Protein AF-0000000074579315 (afdb_homodimer)

Solvent-accessible surface area (backbone atoms only — not comparable to full-atom values): 24944 Å² total; per-residue (Å²): 58,32,34,28,30,6,42,9,57,27,55,72,50,39,25,24,46,48,42,52,52,49,56,60,70,31,62,32,38,35,32,45,56,92,51,43,85,80,54,57,86,56,75,56,54,72,47,68,40,62,84,94,36,61,70,59,50,44,49,50,45,51,61,49,9,63,82,35,40,24,28,39,53,19,72,10,11,13,25,52,73,33,53,37,26,55,44,54,53,48,33,61,76,67,64,55,79,53,57,76,45,51,36,54,27,36,37,58,65,53,46,43,19,21,74,40,43,2,44,43,15,46,48,30,30,41,40,56,47,56,55,86,62,37,59,62,70,55,46,52,44,37,52,48,28,36,56,72,42,50,28,20,37,32,32,37,43,44,32,50,97,91,46,54,60,56,40,53,54,48,53,48,54,54,48,51,50,24,63,77,66,72,40,76,36,41,28,37,40,30,35,38,49,58,38,94,77,45,47,73,47,79,50,30,49,59,59,45,63,76,39,40,70,63,48,59,70,70,50,36,72,57,24,40,37,36,38,38,25,91,70,36,42,75,56,94,89,20,38,30,15,63,60,37,69,70,63,74,75,96,57,34,33,29,31,5,42,9,59,27,56,72,49,40,26,24,45,48,41,51,51,48,58,61,71,31,62,32,36,35,34,46,58,91,51,43,84,78,54,58,84,55,75,55,54,73,49,67,42,63,86,93,36,60,68,58,50,45,50,50,44,51,62,48,9,65,82,32,38,24,28,38,54,20,71,10,10,12,25,52,72,34,54,36,26,56,43,54,52,48,33,60,76,67,64,58,78,54,57,74,46,50,36,56,27,35,36,57,65,53,46,43,20,21,75,40,42,2,46,45,16,45,48,29,32,40,42,54,47,57,53,86,61,39,60,62,71,55,46,51,42,38,52,49,28,36,56,72,40,51,28,20,37,33,32,36,44,46,33,49,96,89,46,54,60,57,38,53,53,49,52,48,54,52,48,51,51,21,63,76,65,71,40,75,35,39,30,39,40,31,34,38,50,58,38,95,77,45,45,72,48,80,51,31,50,59,59,45,63,77,39,40,70,62,49,59,69,69,50,36,74,58,23,39,38,36,37,40,26,92,69,37,43,76,56,95,89,21,39,30,15,65,62,36,71,71,63,73,75,97

Nearest PDB structures (foldseek):
  3nut-assembly1_D  TM=9.226E-01  e=1.090E-22  Rhodobacter capsulatus
  2zvb-assembly1_A  TM=8.851E-01  e=2.498E-23  Thermus thermophilus HB8
  1v9a-assembly1_A  TM=7.964E-01  e=1.821E-11  Thermus thermophilus HB8
  1vhv-assembly1_A  TM=6.609E-01  e=1.150E-12  Archaeoglobus fulgidus
  1wde-assembly1_A  TM=7.162E-01  e=6.214E-11  Aeropyrum pernix

Foldseek 3Di:
DEEEAEQEQDDNVFGDPVRLVLLLPWQEEQEEPVCCVVNVVSVHHYHYDYPPCLLVSLVVQLQVQLPTYYYYYWYAFCPDPHNQVVNVVCCVVVVSPGDYDYYTTHHPVVLLCVVQPHQQVDAEEEAELDCPPPPLVRRLVSLLVRQVVQHKYKYAQQDEPVDNVSNVSSLVSNVVSCVVVVAFWWKKKWASRHYPPIDIDIDTSVVCVVPVVVVNVVDYNRMMMITHGRQWDADPNGTDRDPCPVVVVD/DEEEAEQEQDDNVFGDPVRLVLLLPWQEEQEEPVCCVVNVVSVHHYHYDYPPCLLVRLVVQLVVQLPTYYYYYWYAFCPDPHNQVVNVVCCVVVVSPGDYDYYTTHHPVVLLCVVQPHQQVDAEEEAELDCPPPPLVRRLVSLLVRQVVQHKYKYAQQDEPVDNVSNVSSLVSNVVSCVVVVHFWWKKKWASRHYPPIDIDIDTSVVCVVPVVVVNVVDYNRMMMITHGRQWDADPNGTDRDPCPVVVVD

InterPro domains:
  IPR000878 Tetrapyrrole methylase [PF00590] (1-208)
  IPR006363 Precorrin-3B C17-methyltransferase domain [TIGR01466] (2-245)
  IPR006363 Precorrin-3B C17-methyltransferase domain [cd11646] (2-245)
  IPR014776 Tetrapyrrole methylase, subdomain 2 [G3DSA:3.30.950.10] (108-246)
  IPR014777 Tetrapyrrole methylase, subdomain 1 [G3DSA:3.40.1010.10] (1-107)
  IPR035996 Tetrapyrrole methylase superfamily [SSF53790] (1-249)
  IPR051810 Precorrin Methyltransferase [PTHR47036] (1-249)

Sequence (500 aa):
MLYVVGIGPGNEDYFTKEAENALNSTDLIVCYTGYKKYVERFDKEIYVSGMTKELERVEYALNEAENKDVALVSNGDATIYGLASLAYELNEKNLHNVTIKVLSGLTSASVCSSILGAPLNHDFAVVSLSNLLTPLETILKRINCAVESDMVLAIYNPLGKKRKEPFLKTVEIISNYSKDRNIDYIVGIVKNAGRNDSEYKITTINNLVNNLDEFMQYIDMSTTLVIGNSNTKIIDGMMITPRGYMSKYEMLYVVGIGPGNEDYFTKEAENALNSTDLIVCYTGYKKYVERFDKEIYVSGMTKELERVEYALNEAENKDVALVSNGDATIYGLASLAYELNEKNLHNVTIKVLSGLTSASVCSSILGAPLNHDFAVVSLSNLLTPLETILKRINCAVESDMVLAIYNPLGKKRKEPFLKTVEIISNYSKDRNIDYIVGIVKNAGRNDSEYKITTINNLVNNLDEFMQYIDMSTTLVIGNSNTKIIDGMMITPRGYMSKYE

pLDDT: mean 96.42, std 6.04, range [46.78, 98.94]

Structure (mmCIF, N/CA/C/O backbone):
data_AF-0000000074579315-model_v1
#
loop_
_entity.id
_entity.type
_entity.pdbx_description
1 polymer 'Precorrin-3B C17-methyltransferase'
#
loop_
_atom_site.group_PDB
_atom_site.id
_atom_site.type_symbol
_atom_site.label_atom_id
_atom_site.label_alt_id
_atom_site.label_comp_id
_atom_site.label_asym_id
_atom_site.label_entity_id
_atom_site.label_seq_id
_atom_site.pdbx_PDB_ins_code
_atom_site.Cartn_x
_atom_site.Cartn_y
_atom_site.Cartn_z
_atom_site.occupancy
_atom_site.B_iso_or_equiv
_atom_site.auth_seq_id
_atom_site.auth_comp_id
_atom_site.auth_asym_id
_atom_site.auth_atom_id
_atom_site.pdbx_PDB_model_num
ATOM 1 N N . MET A 1 1 ? 13.531 22.859 6.875 1 97.81 1 MET A N 1
ATOM 2 C CA . MET A 1 1 ? 12.914 21.781 6.117 1 97.81 1 MET A CA 1
ATOM 3 C C . MET A 1 1 ? 12.312 20.734 7.055 1 97.81 1 MET A C 1
ATOM 5 O O . MET A 1 1 ? 12.891 20.422 8.094 1 97.81 1 MET A O 1
ATOM 9 N N . LEU A 1 2 ? 11.156 20.281 6.719 1 98.88 2 LEU A N 1
ATOM 10 C CA . LEU A 1 2 ? 10.547 19.156 7.434 1 98.88 2 LEU A CA 1
ATOM 11 C C . LEU A 1 2 ? 10.5 17.922 6.555 1 98.88 2 LEU A C 1
ATOM 13 O O . LEU A 1 2 ? 9.891 17.938 5.484 1 98.88 2 LEU A O 1
ATOM 17 N N . TYR A 1 3 ? 11.148 16.859 6.984 1 98.88 3 TYR A N 1
ATOM 18 C CA . TYR A 1 3 ? 11 15.531 6.395 1 98.88 3 TYR A CA 1
ATOM 19 C C . TYR A 1 3 ? 9.953 14.711 7.145 1 98.88 3 TYR A C 1
ATOM 21 O O . TYR A 1 3 ? 10.078 14.492 8.352 1 98.88 3 TYR A O 1
ATOM 29 N N . VAL A 1 4 ? 8.922 14.336 6.473 1 98.88 4 VAL A N 1
ATOM 30 C CA . VAL A 1 4 ? 8.008 13.359 7.043 1 98.88 4 VAL A CA 1
ATOM 31 C C . VAL A 1 4 ? 8.398 11.953 6.586 1 98.88 4 VAL A C 1
ATOM 33 O O . VAL A 1 4 ? 8.234 11.609 5.414 1 98.88 4 VAL A O 1
ATOM 36 N N . VAL A 1 5 ? 8.82 11.117 7.555 1 98.81 5 VAL A N 1
ATOM 37 C CA . VAL A 1 5 ? 9.594 9.93 7.195 1 98.81 5 VAL A CA 1
ATOM 38 C C . VAL A 1 5 ? 8.828 8.672 7.609 1 98.81 5 VAL A C 1
ATOM 40 O O . VAL A 1 5 ? 8.617 8.43 8.805 1 98.81 5 VAL A O 1
ATOM 43 N N . GLY A 1 6 ? 8.414 7.891 6.578 1 98.56 6 GLY A N 1
ATOM 44 C CA . GLY A 1 6 ? 7.969 6.539 6.879 1 98.56 6 GLY A CA 1
ATOM 45 C C . GLY A 1 6 ? 9.109 5.594 7.191 1 98.56 6 GLY A C 1
ATOM 46 O O . GLY A 1 6 ? 10.039 5.441 6.395 1 98.56 6 GLY A O 1
ATOM 47 N N . ILE A 1 7 ? 8.992 4.879 8.328 1 97.81 7 ILE A N 1
ATOM 48 C CA . ILE A 1 7 ? 10.125 4.051 8.719 1 97.81 7 ILE A CA 1
ATOM 49 C C . ILE A 1 7 ? 9.734 2.576 8.656 1 97.81 7 ILE A C 1
ATOM 51 O O . ILE A 1 7 ? 10.5 1.708 9.094 1 97.81 7 ILE A O 1
ATOM 55 N N . GLY A 1 8 ? 8.539 2.27 8.094 1 97.38 8 GLY A N 1
ATOM 56 C CA . GLY A 1 8 ? 8.055 0.9 8.078 1 97.38 8 GLY A CA 1
ATOM 57 C C . GLY A 1 8 ? 7.375 0.489 9.367 1 97.38 8 GLY A C 1
ATOM 58 O O . GLY A 1 8 ? 7.273 1.286 10.305 1 97.38 8 GLY A O 1
ATOM 59 N N . PRO A 1 9 ? 6.875 -0.737 9.398 1 94.75 9 PRO A N 1
ATOM 60 C CA . PRO A 1 9 ? 6.027 -1.13 10.523 1 94.75 9 PRO A CA 1
ATOM 61 C C . PRO A 1 9 ? 6.832 -1.487 11.773 1 94.75 9 PRO A C 1
ATOM 63 O O . PRO A 1 9 ? 6.27 -1.59 12.867 1 94.75 9 PRO A O 1
ATOM 66 N N . GLY A 1 10 ? 8.062 -1.804 11.57 1 89.38 10 GLY A N 1
ATOM 67 C CA . GLY A 1 10 ? 8.906 -2.186 12.695 1 89.38 10 GLY A CA 1
ATOM 68 C C . GLY A 1 10 ? 10.266 -2.711 12.266 1 89.38 10 GLY A C 1
ATOM 69 O O . GLY A 1 10 ? 10.461 -3.08 11.109 1 89.38 10 GLY A O 1
ATOM 70 N N . ASN A 1 11 ? 11.18 -2.691 13.109 1 90.56 11 ASN A N 1
ATOM 71 C CA . ASN A 1 11 ? 12.5 -3.264 12.898 1 90.56 11 ASN A CA 1
ATOM 72 C C . ASN A 1 11 ? 13.289 -2.486 11.852 1 90.56 11 ASN A C 1
ATOM 74 O O . ASN A 1 11 ? 12.711 -1.951 10.898 1 90.56 11 ASN A O 1
ATOM 78 N N . GLU A 1 12 ? 14.516 -2.453 11.914 1 93.56 12 GLU A N 1
ATOM 79 C CA . GLU A 1 12 ? 15.391 -1.706 11.023 1 93.56 12 GLU A CA 1
ATOM 80 C C . GLU A 1 12 ? 15.422 -2.33 9.633 1 93.56 12 GLU A C 1
ATOM 82 O O . GLU A 1 12 ? 15.773 -1.666 8.656 1 93.56 12 GLU A O 1
ATOM 87 N N . ASP A 1 13 ? 15.055 -3.559 9.57 1 95.81 13 ASP A N 1
ATOM 88 C CA . ASP A 1 13 ? 15.078 -4.289 8.305 1 95.81 13 ASP A CA 1
ATOM 89 C C . ASP A 1 13 ? 14.172 -3.623 7.27 1 95.81 13 ASP A C 1
ATOM 91 O O . ASP A 1 13 ? 14.398 -3.752 6.062 1 95.81 13 ASP A O 1
ATOM 95 N N . TYR A 1 14 ? 13.211 -2.852 7.711 1 97.5 14 TYR A N 1
ATOM 96 C CA . TYR A 1 14 ? 12.195 -2.33 6.801 1 97.5 14 TYR A CA 1
ATOM 97 C C . TYR A 1 14 ? 12.492 -0.883 6.422 1 97.5 14 TYR A C 1
ATOM 99 O O . TYR A 1 14 ? 11.766 -0.28 5.629 1 97.5 14 TYR A O 1
ATOM 107 N N . PHE A 1 15 ? 13.609 -0.323 6.98 1 98.06 15 PHE A N 1
ATOM 108 C CA . PHE A 1 15 ? 13.992 1.034 6.613 1 98.06 15 PHE A CA 1
ATOM 109 C C . PHE A 1 15 ? 14.484 1.087 5.172 1 98.06 15 PHE A C 1
ATOM 111 O O . PHE A 1 15 ? 15.211 0.196 4.723 1 98.06 15 PHE A O 1
ATOM 118 N N . THR A 1 16 ? 14.055 2.084 4.449 1 98.25 16 THR A N 1
ATOM 119 C CA . THR A 1 16 ? 14.656 2.365 3.148 1 98.25 16 THR A CA 1
ATOM 120 C C . THR A 1 16 ? 15.961 3.143 3.311 1 98.25 16 THR A C 1
ATOM 122 O O . THR A 1 16 ? 16.203 3.758 4.352 1 98.25 16 THR A O 1
ATOM 125 N N . LYS A 1 17 ? 16.734 3.109 2.322 1 97.31 17 LYS A N 1
ATOM 126 C CA . LYS A 1 17 ? 17.953 3.91 2.334 1 97.31 17 LYS A CA 1
ATOM 127 C C . LYS A 1 17 ? 17.625 5.398 2.457 1 97.31 17 LYS A C 1
ATOM 129 O O . LYS A 1 17 ? 18.312 6.125 3.186 1 97.31 17 LYS A O 1
ATOM 134 N N . GLU A 1 18 ? 16.625 5.793 1.801 1 97.69 18 GLU A N 1
ATOM 135 C CA . GLU A 1 18 ? 16.234 7.199 1.838 1 97.69 18 GLU A CA 1
ATOM 136 C C . GLU A 1 18 ? 15.82 7.621 3.246 1 97.69 18 GLU A C 1
ATOM 138 O O . GLU A 1 18 ? 16.156 8.719 3.695 1 97.69 18 GLU A O 1
ATOM 143 N N . ALA A 1 19 ? 15.055 6.777 3.9 1 98.44 19 ALA A N 1
ATOM 144 C CA . ALA A 1 19 ? 14.641 7.07 5.27 1 98.44 19 ALA A CA 1
ATOM 145 C C . ALA A 1 19 ? 15.852 7.199 6.191 1 98.44 19 ALA A C 1
ATOM 147 O O . ALA A 1 19 ? 15.945 8.148 6.977 1 98.44 19 ALA A O 1
ATOM 148 N N . GLU A 1 20 ? 16.734 6.293 6.059 1 98 20 GLU A N 1
ATOM 149 C CA . GLU A 1 20 ? 17.938 6.32 6.895 1 98 20 GLU A CA 1
ATOM 150 C C . GLU A 1 20 ? 18.75 7.582 6.641 1 98 20 GLU A C 1
ATOM 152 O O . GLU A 1 20 ? 19.234 8.219 7.582 1 98 20 GLU A O 1
ATOM 157 N N . ASN A 1 21 ? 18.938 7.887 5.395 1 97.94 21 ASN A N 1
ATOM 158 C CA . ASN A 1 21 ? 19.688 9.094 5.043 1 97.94 21 ASN A CA 1
ATOM 159 C C . ASN A 1 21 ? 19.062 10.344 5.645 1 97.94 21 ASN A C 1
ATOM 161 O O . ASN A 1 21 ? 19.766 11.211 6.16 1 97.94 21 ASN A O 1
ATOM 165 N N . ALA A 1 22 ? 17.766 10.445 5.574 1 98.44 22 ALA A N 1
ATOM 166 C CA . ALA A 1 22 ? 17.062 11.602 6.121 1 98.44 22 ALA A CA 1
ATOM 167 C C . ALA A 1 22 ? 17.234 11.688 7.633 1 98.44 22 ALA A C 1
ATOM 169 O O . ALA A 1 22 ? 17.531 12.758 8.172 1 98.44 22 ALA A O 1
ATOM 170 N N . LEU A 1 23 ? 17.094 10.555 8.305 1 98.38 23 LEU A N 1
ATOM 171 C CA . LEU A 1 23 ? 17.219 10.523 9.758 1 98.38 23 LEU A CA 1
ATOM 172 C C . LEU A 1 23 ? 18.641 10.852 10.188 1 98.38 23 LEU A C 1
ATOM 174 O O . LEU A 1 23 ? 18.844 11.469 11.234 1 98.38 23 LEU A O 1
ATOM 178 N N . ASN A 1 24 ? 19.578 10.484 9.383 1 98.12 24 ASN A N 1
ATOM 179 C CA . ASN A 1 24 ? 20.984 10.758 9.68 1 98.12 24 ASN A CA 1
ATOM 180 C C . ASN A 1 24 ? 21.328 12.227 9.445 1 98.12 24 ASN A C 1
ATOM 182 O O . ASN A 1 24 ? 22.234 12.766 10.086 1 98.12 24 ASN A O 1
ATOM 186 N N . SER A 1 25 ? 20.656 12.891 8.602 1 98 25 SER A N 1
ATOM 187 C CA . SER A 1 25 ? 21.094 14.195 8.125 1 98 25 SER A CA 1
ATOM 188 C C . SER A 1 25 ? 20.328 15.32 8.805 1 98 25 SER A C 1
ATOM 190 O O . SER A 1 25 ? 20.688 16.5 8.656 1 98 25 SER A O 1
ATOM 192 N N . THR A 1 26 ? 19.266 15.031 9.547 1 98.56 26 THR A N 1
ATOM 193 C CA . THR A 1 26 ? 18.438 16.078 10.156 1 98.56 26 THR A CA 1
ATOM 194 C C . THR A 1 26 ? 19 16.469 11.523 1 98.56 26 THR A C 1
ATOM 196 O O . THR A 1 26 ? 19.812 15.742 12.094 1 98.56 26 THR A O 1
ATOM 199 N N . ASP A 1 27 ? 18.578 17.625 12 1 98.62 27 ASP A N 1
ATOM 200 C CA . ASP A 1 27 ? 19.031 18.156 13.281 1 98.62 27 ASP A CA 1
ATOM 201 C C . ASP A 1 27 ? 18.219 17.562 14.438 1 98.62 27 ASP A C 1
ATOM 203 O O . ASP A 1 27 ? 18.719 17.469 15.562 1 98.62 27 ASP A O 1
ATOM 207 N N . LEU A 1 28 ? 17.031 17.219 14.172 1 98.81 28 LEU A N 1
ATOM 208 C CA . LEU A 1 28 ? 16.062 16.828 15.188 1 98.81 28 LEU A CA 1
ATOM 209 C C . LEU A 1 28 ? 15.109 15.758 14.656 1 98.81 28 LEU A C 1
ATOM 211 O O . LEU A 1 28 ? 14.625 15.867 13.523 1 98.81 28 LEU A O 1
ATOM 215 N N . ILE A 1 29 ? 14.906 14.719 15.461 1 98.75 29 ILE A N 1
ATOM 216 C CA . ILE A 1 29 ? 13.898 13.703 15.172 1 98.75 29 ILE A CA 1
ATOM 217 C C . ILE A 1 29 ? 12.703 13.883 16.109 1 98.75 29 ILE A C 1
ATOM 219 O O . ILE A 1 29 ? 12.867 14.016 17.312 1 98.75 29 ILE A O 1
ATOM 223 N N . VAL A 1 30 ? 11.531 13.984 15.555 1 98.69 30 VAL A N 1
ATOM 224 C CA . VAL A 1 30 ? 10.273 14.055 16.281 1 98.69 30 VAL A CA 1
ATOM 225 C C . VAL A 1 30 ? 9.469 12.773 16.062 1 98.69 30 VAL A C 1
ATOM 227 O O . VAL A 1 30 ? 9.203 12.398 14.922 1 98.69 30 VAL A O 1
ATOM 230 N N . CYS A 1 31 ? 9.102 12.062 17.172 1 96.94 31 CYS A N 1
ATOM 231 C CA . CYS A 1 31 ? 8.406 10.805 16.953 1 96.94 31 CYS A CA 1
ATOM 232 C C . CYS A 1 31 ? 7.496 10.477 18.125 1 96.94 31 CYS A C 1
ATOM 234 O O . CYS A 1 31 ? 7.547 11.141 19.156 1 96.94 31 CYS A O 1
ATOM 236 N N . TYR A 1 32 ? 6.539 9.555 17.844 1 95.38 32 TYR A N 1
ATOM 237 C CA . TYR A 1 32 ? 5.746 8.914 18.891 1 95.38 32 TYR A CA 1
ATOM 238 C C . TYR A 1 32 ? 6.629 8.086 19.828 1 95.38 32 TYR A C 1
ATOM 240 O O . TYR A 1 32 ? 7.566 7.422 19.359 1 95.38 32 TYR A O 1
ATOM 248 N N . THR A 1 33 ? 6.273 8.094 21.078 1 94.69 33 THR A N 1
ATOM 249 C CA . THR A 1 33 ? 7.074 7.41 22.094 1 94.69 33 THR A CA 1
ATOM 250 C C . THR A 1 33 ? 7.305 5.953 21.703 1 94.69 33 THR A C 1
ATOM 252 O O . THR A 1 33 ? 8.375 5.398 21.953 1 94.69 33 THR A O 1
ATOM 255 N N . GLY A 1 34 ? 6.344 5.336 21.109 1 90.75 34 GLY A N 1
ATOM 256 C CA . GLY A 1 34 ? 6.414 3.92 20.781 1 90.75 34 GLY A CA 1
ATOM 257 C C . GLY A 1 34 ? 7.387 3.617 19.656 1 90.75 34 GLY A C 1
ATOM 258 O O . GLY A 1 34 ? 7.746 2.459 19.438 1 90.75 34 GLY A O 1
ATOM 259 N N . TYR A 1 35 ? 7.922 4.672 19.031 1 92.12 35 TYR A N 1
ATOM 260 C CA . TYR A 1 35 ? 8.789 4.441 17.891 1 92.12 35 TYR A CA 1
ATOM 261 C C . TYR A 1 35 ? 10.211 4.918 18.172 1 92.12 35 TYR A C 1
ATOM 263 O O . TYR A 1 35 ? 11.102 4.754 17.344 1 92.12 35 TYR A O 1
ATOM 271 N N . LYS A 1 36 ? 10.438 5.469 19.312 1 95.38 36 LYS A N 1
ATOM 272 C CA . LYS A 1 36 ? 11.758 5.973 19.703 1 95.38 36 LYS A CA 1
ATOM 273 C C . LYS A 1 36 ? 12.812 4.883 19.578 1 95.38 36 LYS A C 1
ATOM 275 O O . LYS A 1 36 ? 13.93 5.141 19.109 1 95.38 36 LYS A O 1
ATOM 280 N N . LYS A 1 37 ? 12.469 3.658 19.969 1 94.81 37 LYS A N 1
ATOM 281 C CA . LYS A 1 37 ? 13.422 2.553 19.984 1 94.81 37 LYS A CA 1
ATOM 282 C C . LYS A 1 37 ? 13.984 2.281 18.594 1 94.81 37 LYS A C 1
ATOM 284 O O . LYS A 1 37 ? 15.078 1.729 18.453 1 94.81 37 LYS A O 1
ATOM 289 N N . TYR A 1 38 ? 13.273 2.68 17.594 1 95.25 38 TYR A N 1
ATOM 290 C CA . TYR A 1 38 ? 13.711 2.4 16.234 1 95.25 38 TYR A CA 1
ATOM 291 C C . TYR A 1 38 ? 14.617 3.512 15.711 1 95.25 38 TYR A C 1
ATOM 293 O O . TYR A 1 38 ? 15.312 3.338 14.711 1 95.25 38 TYR A O 1
ATOM 301 N N . VAL A 1 39 ? 14.641 4.707 16.359 1 96.75 39 VAL A N 1
ATOM 302 C CA . VAL A 1 39 ? 15.328 5.836 15.742 1 96.75 39 VAL A CA 1
ATOM 303 C C . VAL A 1 39 ? 16.422 6.352 16.672 1 96.75 39 VAL A C 1
ATOM 305 O O . VAL A 1 39 ? 17.219 7.203 16.281 1 96.75 39 VAL A O 1
ATOM 308 N N . GLU A 1 40 ? 16.547 5.832 17.844 1 96.44 40 GLU A N 1
ATOM 309 C CA . GLU A 1 40 ? 17.562 6.301 18.797 1 96.44 40 GLU A CA 1
ATOM 310 C C . GLU A 1 40 ? 18.969 6.039 18.266 1 96.44 40 GLU A C 1
ATOM 312 O O . GLU A 1 40 ? 19.906 6.77 18.609 1 96.44 40 GLU A O 1
ATOM 317 N N . ARG A 1 41 ? 19.125 5.121 17.453 1 95.94 41 ARG A N 1
ATOM 318 C CA . ARG A 1 41 ? 20.438 4.715 16.922 1 95.94 41 ARG A CA 1
ATOM 319 C C . ARG A 1 41 ? 21.047 5.816 16.062 1 95.94 41 ARG A C 1
ATOM 321 O O . ARG A 1 41 ? 22.25 5.801 15.789 1 95.94 41 ARG A O 1
ATOM 328 N N . PHE A 1 42 ? 20.312 6.777 15.641 1 97.19 42 PHE A N 1
ATOM 329 C CA . PHE A 1 42 ? 20.812 7.805 14.734 1 97.19 42 PHE A CA 1
ATOM 330 C C . PHE A 1 42 ? 21.531 8.906 15.508 1 97.19 42 PHE A C 1
ATOM 332 O O . PHE A 1 42 ? 22.094 9.82 14.914 1 97.19 42 PHE A O 1
ATOM 339 N N . ASP A 1 43 ? 21.562 8.875 16.828 1 96.25 43 ASP A N 1
ATOM 340 C CA . ASP A 1 43 ? 22.312 9.75 17.734 1 96.25 43 ASP A CA 1
ATOM 341 C C . ASP A 1 43 ? 22 11.219 17.453 1 96.25 43 ASP A C 1
ATOM 343 O O . ASP A 1 43 ? 22.906 12.031 17.281 1 96.25 43 ASP A O 1
ATOM 347 N N . LYS A 1 44 ? 20.703 11.508 17.266 1 97.31 44 LYS A N 1
ATOM 348 C CA . LYS A 1 44 ? 20.188 12.859 17.094 1 97.31 44 LYS A CA 1
ATOM 349 C C . LYS A 1 44 ? 19.344 13.281 18.297 1 97.31 44 LYS A C 1
ATOM 351 O O . LYS A 1 44 ? 18.969 12.438 19.109 1 97.31 44 LYS A O 1
ATOM 356 N N . GLU A 1 45 ? 19.234 14.586 18.453 1 98 45 GLU A N 1
ATOM 357 C CA . GLU A 1 45 ? 18.203 15.039 19.375 1 98 45 GLU A CA 1
ATOM 358 C C . GLU A 1 45 ? 16.844 14.469 19 1 98 45 GLU A C 1
ATOM 360 O O . GLU A 1 45 ? 16.469 14.422 17.828 1 98 45 GLU A O 1
ATOM 365 N N . ILE A 1 46 ? 16.109 13.922 20.062 1 98.19 46 ILE A N 1
ATOM 366 C CA . ILE A 1 46 ? 14.805 13.305 19.812 1 98.19 46 ILE A CA 1
ATOM 367 C C . ILE A 1 46 ? 13.758 13.938 20.719 1 98.19 46 ILE A C 1
ATOM 369 O O . ILE A 1 46 ? 13.953 14.039 21.938 1 98.19 46 ILE A O 1
ATOM 373 N N . TYR A 1 47 ? 12.688 14.383 20.078 1 98.06 47 TYR A N 1
ATOM 374 C CA . TYR A 1 47 ? 11.477 14.781 20.797 1 98.06 47 TYR A CA 1
ATOM 375 C C . TYR A 1 47 ? 10.398 13.711 20.688 1 98.06 47 TYR A C 1
ATOM 377 O O . TYR A 1 47 ? 10.117 13.227 19.594 1 98.06 47 TYR A O 1
ATOM 385 N N . VAL A 1 48 ? 9.789 13.367 21.828 1 96.5 48 VAL A N 1
ATOM 386 C CA . VAL A 1 48 ? 8.766 12.328 21.828 1 96.5 48 VAL A CA 1
ATOM 387 C C . VAL A 1 48 ? 7.473 12.875 22.422 1 96.5 48 VAL A C 1
ATOM 389 O O . VAL A 1 48 ? 7.504 13.766 23.281 1 96.5 48 VAL A O 1
ATOM 392 N N . SER A 1 49 ? 6.441 12.469 21.875 1 92 49 SER A N 1
ATOM 393 C CA . SER A 1 49 ? 5.133 12.719 22.469 1 92 49 SER A CA 1
ATOM 394 C C . SER A 1 49 ? 4.301 11.438 22.531 1 92 49 SER A C 1
ATOM 396 O O . SER A 1 49 ? 4.621 10.453 21.859 1 92 49 SER A O 1
ATOM 398 N N . GLY A 1 50 ? 3.273 11.453 23.438 1 85.44 50 GLY A N 1
ATOM 399 C CA . GLY A 1 50 ? 2.434 10.281 23.656 1 85.44 50 GLY A CA 1
ATOM 400 C C . GLY A 1 50 ? 1.395 10.094 22.562 1 85.44 50 GLY A C 1
ATOM 401 O O . GLY A 1 50 ? 1.369 10.836 21.578 1 85.44 50 GLY A O 1
ATOM 402 N N . MET A 1 51 ? 0.556 9.133 22.922 1 80 51 MET A N 1
ATOM 403 C CA . MET A 1 51 ? -0.525 8.773 22 1 80 51 MET A CA 1
ATOM 404 C C . MET A 1 51 ? -1.573 9.883 21.938 1 80 51 MET A C 1
ATOM 406 O O . MET A 1 51 ? -1.792 10.586 22.922 1 80 51 MET A O 1
ATOM 410 N N . THR A 1 52 ? -2.246 10.078 20.828 1 77.69 52 THR A N 1
ATOM 411 C CA . THR A 1 52 ? -3.344 11.008 20.578 1 77.69 52 THR A CA 1
ATOM 412 C C . THR A 1 52 ? -2.854 12.445 20.625 1 77.69 52 THR A C 1
ATOM 414 O O . THR A 1 52 ? -3.646 13.367 20.844 1 77.69 52 THR A O 1
ATOM 417 N N . LYS A 1 53 ? -1.581 12.594 20.469 1 89.38 53 LYS A N 1
ATOM 418 C CA . LYS A 1 53 ? -1.001 13.938 20.469 1 89.38 53 LYS A CA 1
ATOM 419 C C . LYS A 1 53 ? -0.411 14.281 19.109 1 89.38 53 LYS A C 1
ATOM 421 O O . LYS A 1 53 ? 0.648 14.906 19.016 1 89.38 53 LYS A O 1
ATOM 426 N N . GLU A 1 54 ? -1.104 13.797 18.047 1 93 54 GLU A N 1
ATOM 427 C CA . GLU A 1 54 ? -0.626 14 16.672 1 93 54 GLU A CA 1
ATOM 428 C C . GLU A 1 54 ? -0.552 15.484 16.328 1 93 54 GLU A C 1
ATOM 430 O O . GLU A 1 54 ? 0.442 15.945 15.766 1 93 54 GLU A O 1
ATOM 435 N N . LEU A 1 55 ? -1.597 16.234 16.703 1 94.62 55 LEU A N 1
ATOM 436 C CA . LEU A 1 55 ? -1.625 17.656 16.406 1 94.62 55 LEU A CA 1
ATOM 437 C C . LEU A 1 55 ? -0.45 18.375 17.062 1 94.62 55 LEU A C 1
ATOM 439 O O . LEU A 1 55 ? 0.246 19.156 16.406 1 94.62 55 LEU A O 1
ATOM 443 N N . GLU A 1 56 ? -0.249 18.062 18.297 1 95.5 56 GLU A N 1
ATOM 444 C CA . GLU A 1 56 ? 0.843 18.672 19.047 1 95.5 56 GLU A CA 1
ATOM 445 C C . GLU A 1 56 ? 2.199 18.281 18.469 1 95.5 56 GLU A C 1
ATOM 447 O O . GLU A 1 56 ? 3.094 19.109 18.344 1 95.5 56 GLU A O 1
ATOM 452 N N . ARG A 1 57 ? 2.355 17.078 18.172 1 97.62 57 ARG A N 1
ATOM 453 C CA . ARG A 1 57 ? 3.605 16.547 17.641 1 97.62 57 ARG A CA 1
ATOM 454 C C . ARG A 1 57 ? 3.955 17.203 16.297 1 97.62 57 ARG A C 1
ATOM 456 O O . ARG A 1 57 ? 5.098 17.609 16.094 1 97.62 57 ARG A O 1
ATOM 463 N N . VAL A 1 58 ? 2.975 17.297 15.438 1 98.25 58 VAL A N 1
ATOM 464 C CA . VAL A 1 58 ? 3.195 17.875 14.125 1 98.25 58 VAL A CA 1
ATOM 465 C C . VAL A 1 58 ? 3.457 19.375 14.258 1 98.25 58 VAL A C 1
ATOM 467 O O . VAL A 1 58 ? 4.336 19.922 13.586 1 98.25 58 VAL A O 1
ATOM 470 N N . GLU A 1 59 ? 2.688 20.031 15.125 1 98 59 GLU A N 1
ATOM 471 C CA . GLU A 1 59 ? 2.902 21.453 15.367 1 98 59 GLU A CA 1
ATOM 472 C C . GLU A 1 59 ? 4.32 21.719 15.867 1 98 59 GLU A C 1
ATOM 474 O O . GLU A 1 59 ? 4.984 22.656 15.398 1 98 59 GLU A O 1
ATOM 479 N N . TYR A 1 60 ? 4.738 20.938 16.766 1 98.44 60 TYR A N 1
ATOM 480 C CA . TYR A 1 60 ? 6.09 21.078 17.297 1 98.44 60 TYR A CA 1
ATOM 481 C C . TYR A 1 60 ? 7.125 20.906 16.188 1 98.44 60 TYR A C 1
ATOM 483 O O . TYR A 1 60 ? 8.055 21.703 16.078 1 98.44 60 TYR A O 1
ATOM 491 N N . ALA A 1 61 ? 6.984 19.844 15.391 1 98.81 61 ALA A N 1
ATOM 492 C CA . ALA A 1 61 ? 7.914 19.562 14.297 1 98.81 61 ALA A CA 1
ATOM 493 C C . ALA A 1 61 ? 7.992 20.734 13.328 1 98.81 61 ALA A C 1
ATOM 495 O O . ALA A 1 61 ? 9.078 21.125 12.906 1 98.81 61 ALA A O 1
ATOM 496 N N . LEU A 1 62 ? 6.855 21.297 12.984 1 98.81 62 LEU A N 1
ATOM 497 C CA . LEU A 1 62 ? 6.805 22.422 12.07 1 98.81 62 LEU A CA 1
ATOM 498 C C . LEU A 1 62 ? 7.492 23.641 12.672 1 98.81 62 LEU A C 1
ATOM 500 O O . LEU A 1 62 ? 8.266 24.328 12 1 98.81 62 LEU A O 1
ATOM 504 N N . ASN A 1 63 ? 7.145 23.906 13.906 1 98.75 63 ASN A N 1
ATOM 505 C CA . ASN A 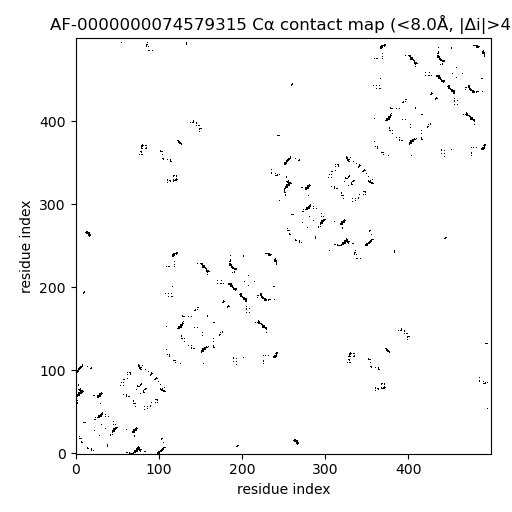1 63 ? 7.785 25.031 14.586 1 98.75 63 ASN A CA 1
ATOM 506 C C . ASN A 1 63 ? 9.305 24.922 14.547 1 98.75 63 ASN A C 1
ATOM 508 O O . ASN A 1 63 ? 10 25.891 14.242 1 98.75 63 ASN A O 1
ATOM 512 N N . GLU A 1 64 ? 9.828 23.781 14.852 1 98.75 64 GLU A N 1
ATOM 513 C CA . GLU A 1 64 ? 11.266 23.562 14.852 1 98.75 64 GLU A CA 1
ATOM 514 C C . GLU A 1 64 ? 11.836 23.641 13.438 1 98.75 64 GLU A C 1
ATOM 516 O O . GLU A 1 64 ? 12.953 24.125 13.242 1 98.75 64 GLU A O 1
ATOM 521 N N . ALA A 1 65 ? 11.094 23.203 12.469 1 98.81 65 ALA A N 1
ATOM 522 C CA . ALA A 1 65 ? 11.547 23.109 11.086 1 98.81 65 ALA A CA 1
ATOM 523 C C . ALA A 1 65 ? 11.688 24.5 10.461 1 98.81 65 ALA A C 1
ATOM 525 O O . ALA A 1 65 ? 12.266 24.641 9.383 1 98.81 65 ALA A O 1
ATOM 526 N N . GLU A 1 66 ? 11.172 25.516 11.078 1 98.5 66 GLU A N 1
ATOM 527 C CA . GLU A 1 66 ? 11.367 26.875 10.609 1 98.5 66 GLU A CA 1
ATOM 528 C C . GLU A 1 66 ? 12.844 27.266 10.648 1 98.5 66 GLU A C 1
ATOM 530 O O . GLU A 1 66 ? 13.289 28.125 9.891 1 98.5 66 GLU A O 1
ATOM 535 N N . ASN A 1 67 ? 13.586 26.547 11.562 1 97.88 67 ASN A N 1
ATOM 536 C CA . ASN A 1 67 ? 14.969 26.984 11.75 1 97.88 67 ASN A CA 1
ATOM 537 C C . ASN A 1 67 ? 15.938 25.812 11.688 1 97.88 67 ASN A C 1
ATOM 539 O O . ASN A 1 67 ? 17.156 26 11.727 1 97.88 67 ASN A O 1
ATOM 543 N N . LYS A 1 68 ? 15.398 24.578 11.68 1 97.94 68 LYS A N 1
ATOM 544 C CA . LYS A 1 68 ? 16.203 23.359 11.672 1 97.94 68 LYS A CA 1
ATOM 545 C C . LYS A 1 68 ? 15.688 22.375 10.625 1 97.94 68 LYS A C 1
ATOM 547 O O . LYS A 1 68 ? 14.555 22.5 10.148 1 97.94 68 LYS A O 1
ATOM 552 N N . ASP A 1 69 ? 16.594 21.469 10.203 1 98.69 69 ASP A N 1
ATOM 553 C CA . ASP A 1 69 ? 16.109 20.297 9.484 1 98.69 69 ASP A CA 1
ATOM 554 C C . ASP A 1 69 ? 15.539 19.266 10.445 1 98.69 69 ASP A C 1
ATOM 556 O O . ASP A 1 69 ? 16.25 18.75 11.32 1 98.69 69 ASP A O 1
ATOM 560 N N . VAL A 1 70 ? 14.281 18.938 10.281 1 98.94 70 VAL A N 1
ATOM 561 C CA . VAL A 1 70 ? 13.578 18.094 11.234 1 98.94 70 VAL A CA 1
ATOM 562 C C . VAL A 1 70 ? 13.031 16.859 10.523 1 98.94 70 VAL A C 1
ATOM 564 O O . VAL A 1 70 ? 12.516 16.953 9.406 1 98.94 70 VAL A O 1
ATOM 567 N N . ALA A 1 71 ? 13.172 15.703 11.141 1 98.88 71 ALA A N 1
ATOM 568 C CA . ALA A 1 71 ? 12.508 14.484 10.695 1 98.88 71 ALA A CA 1
ATOM 569 C C . ALA A 1 71 ? 11.312 14.141 11.586 1 98.88 71 ALA A C 1
ATOM 571 O O . ALA A 1 71 ? 11.484 13.891 12.781 1 98.88 71 ALA A O 1
ATOM 572 N N . LEU A 1 72 ? 10.156 14.234 11.039 1 98.81 72 LEU A N 1
ATOM 573 C CA . LEU A 1 72 ? 8.938 13.75 11.68 1 98.81 72 LEU A CA 1
ATOM 574 C C . LEU A 1 72 ? 8.656 12.305 11.289 1 98.81 72 LEU A C 1
ATOM 576 O O . LEU A 1 72 ? 8.312 12.016 10.141 1 98.81 72 LEU A O 1
ATOM 580 N N . VAL A 1 73 ? 8.688 11.422 12.273 1 98.06 73 VAL A N 1
ATOM 581 C CA . VAL A 1 73 ? 8.664 9.984 12.016 1 98.06 73 VAL A CA 1
ATOM 582 C C . VAL A 1 73 ? 7.227 9.477 12.031 1 98.06 73 VAL A C 1
ATOM 584 O O . VAL A 1 73 ? 6.449 9.828 12.93 1 98.06 73 VAL A O 1
ATOM 587 N N . SER A 1 74 ? 6.934 8.734 11 1 94.94 74 SER A N 1
ATOM 588 C CA . SER A 1 74 ? 5.684 7.988 10.914 1 94.94 74 SER A CA 1
ATOM 589 C C . SER A 1 74 ? 5.945 6.488 10.859 1 94.94 74 SER A C 1
ATOM 591 O O . SER A 1 74 ? 6.816 6.031 10.117 1 94.94 74 SER A O 1
ATOM 593 N N . ASN A 1 75 ? 5.148 5.758 11.758 1 93 75 ASN A N 1
ATOM 594 C CA . ASN A 1 75 ? 5.172 4.309 11.602 1 93 75 ASN A CA 1
ATOM 595 C C . ASN A 1 75 ? 4.496 3.879 10.297 1 93 75 ASN A C 1
ATOM 597 O O . ASN A 1 75 ? 3.475 4.449 9.906 1 93 75 ASN A O 1
ATOM 601 N N . GLY A 1 76 ? 5.07 2.871 9.648 1 97 76 GLY A N 1
ATOM 602 C CA . GLY A 1 76 ? 4.566 2.498 8.336 1 97 76 GLY A CA 1
ATOM 603 C C . GLY A 1 76 ? 4.961 3.477 7.246 1 97 76 GLY A C 1
ATOM 604 O O . GLY A 1 76 ? 6.137 3.811 7.102 1 97 76 GLY A O 1
ATOM 605 N N . ASP A 1 77 ? 4.051 3.889 6.484 1 98.31 77 ASP A N 1
ATOM 606 C CA . ASP A 1 77 ? 4.211 4.887 5.43 1 98.31 77 ASP A CA 1
ATOM 607 C C . ASP A 1 77 ? 3.734 6.262 5.902 1 98.31 77 ASP A C 1
ATOM 609 O O . ASP A 1 77 ? 2.713 6.371 6.578 1 98.31 77 ASP A O 1
ATOM 613 N N . ALA A 1 78 ? 4.438 7.289 5.441 1 98.25 78 ALA A N 1
ATOM 614 C CA . ALA A 1 78 ? 4.148 8.648 5.898 1 98.25 78 ALA A CA 1
ATOM 615 C C . ALA A 1 78 ? 2.807 9.133 5.355 1 98.25 78 ALA A C 1
ATOM 617 O O . ALA A 1 78 ? 2.219 10.078 5.891 1 98.25 78 ALA A O 1
ATOM 618 N N . THR A 1 79 ? 2.328 8.484 4.297 1 98.44 79 THR A N 1
ATOM 619 C CA . THR A 1 79 ? 1.14 9 3.623 1 98.44 79 THR A CA 1
ATOM 620 C C . THR A 1 79 ? -0.02 8.016 3.756 1 98.44 79 THR A C 1
ATOM 622 O O . THR A 1 79 ? -1.081 8.219 3.162 1 98.44 79 THR A O 1
ATOM 625 N N . ILE A 1 80 ? 0.085 6.91 4.402 1 98.5 80 ILE A N 1
ATOM 626 C CA . ILE A 1 80 ? -1.01 5.977 4.645 1 98.5 80 ILE A CA 1
ATOM 627 C C . ILE A 1 80 ? -1.357 5.965 6.133 1 98.5 80 ILE A C 1
ATOM 629 O O . ILE A 1 80 ? -0.656 5.34 6.934 1 98.5 80 ILE A O 1
ATOM 633 N N . TYR A 1 81 ? -2.387 6.656 6.441 1 97.19 81 TYR A N 1
ATOM 634 C CA . TYR A 1 81 ? -2.826 6.906 7.809 1 97.19 81 TYR A CA 1
ATOM 635 C C . TYR A 1 81 ? -1.72 7.559 8.625 1 97.19 81 TYR A C 1
ATOM 637 O O . TYR A 1 81 ? -1.611 7.328 9.836 1 97.19 81 TYR A O 1
ATOM 645 N N . GLY A 1 82 ? -0.834 8.266 7.984 1 96.25 82 GLY A N 1
ATOM 646 C CA . GLY A 1 82 ? 0.31 8.891 8.625 1 96.25 82 GLY A CA 1
ATOM 647 C C . GLY A 1 82 ? 0.103 10.375 8.898 1 96.25 82 GLY A C 1
ATOM 648 O O . GLY A 1 82 ? -1.03 10.852 8.898 1 96.25 82 GLY A O 1
ATOM 649 N N . LEU A 1 83 ? 1.222 11.094 9.086 1 97.38 83 LEU A N 1
ATOM 650 C CA . LEU A 1 83 ? 1.129 12.461 9.586 1 97.38 83 LEU A CA 1
ATOM 651 C C . LEU A 1 83 ? 1.376 13.469 8.461 1 97.38 83 LEU A C 1
ATOM 653 O O . LEU A 1 83 ? 1.285 14.68 8.68 1 97.38 83 LEU A O 1
ATOM 657 N N . ALA A 1 84 ? 1.636 12.977 7.227 1 98.62 84 ALA A N 1
ATOM 658 C CA . ALA A 1 84 ? 2.02 13.875 6.137 1 98.62 84 ALA A CA 1
ATOM 659 C C . ALA A 1 84 ? 0.896 14.859 5.816 1 98.62 84 ALA A C 1
ATOM 661 O O . ALA A 1 84 ? 1.137 16.062 5.668 1 98.62 84 ALA A O 1
ATOM 662 N N . SER A 1 85 ? -0.327 14.336 5.719 1 98.44 85 SER A N 1
ATOM 663 C CA . SER A 1 85 ? -1.447 15.219 5.41 1 98.44 85 SER A CA 1
ATOM 664 C C . SER A 1 85 ? -1.621 16.281 6.484 1 98.44 85 SER A C 1
ATOM 666 O O . SER A 1 85 ? -1.845 17.453 6.176 1 98.44 85 SER A O 1
ATOM 668 N N . LEU A 1 86 ? -1.495 15.891 7.723 1 97.88 86 LEU A N 1
ATOM 669 C CA . LEU A 1 86 ? -1.646 16.828 8.836 1 97.88 86 LEU A CA 1
ATOM 670 C C . LEU A 1 86 ? -0.548 17.891 8.805 1 97.88 86 LEU A C 1
ATOM 672 O O . LEU A 1 86 ? -0.795 19.047 9.117 1 97.88 86 LEU A O 1
ATOM 676 N N . ALA A 1 87 ? 0.661 17.469 8.469 1 98.75 87 ALA A N 1
ATOM 677 C CA . ALA A 1 87 ? 1.772 18.422 8.359 1 98.75 87 ALA A CA 1
ATOM 678 C C . ALA A 1 87 ? 1.474 19.5 7.328 1 98.75 87 ALA A C 1
ATOM 680 O O . ALA A 1 87 ? 1.691 20.688 7.586 1 98.75 87 ALA A O 1
ATOM 681 N N . TYR A 1 88 ? 0.972 19.109 6.16 1 98.69 88 TYR A N 1
ATOM 682 C CA . TYR A 1 88 ? 0.623 20.078 5.129 1 98.69 88 TYR A CA 1
ATOM 683 C C . TYR A 1 88 ? -0.491 21 5.609 1 98.69 88 TYR A C 1
ATOM 685 O O . TYR A 1 88 ? -0.436 22.219 5.391 1 98.69 88 TYR A O 1
ATOM 693 N N . GLU A 1 89 ? -1.521 20.391 6.254 1 98.38 89 GLU A N 1
ATOM 694 C CA . GLU A 1 89 ? -2.668 21.156 6.727 1 98.38 89 GLU A CA 1
ATOM 695 C C . GLU A 1 89 ? -2.242 22.219 7.742 1 98.38 89 GLU A C 1
ATOM 697 O O . GLU A 1 89 ? -2.635 23.375 7.641 1 98.38 89 GLU A O 1
ATOM 702 N N . LEU A 1 90 ? -1.449 21.828 8.672 1 98.31 90 LEU A N 1
ATOM 703 C CA . LEU A 1 90 ? -1.026 22.734 9.727 1 98.31 90 LEU A CA 1
ATOM 704 C C . LEU A 1 90 ? -0.027 23.766 9.195 1 98.31 90 LEU A C 1
ATOM 706 O O . LEU A 1 90 ? -0.011 24.906 9.641 1 98.31 90 LEU A O 1
ATOM 710 N N . ASN A 1 91 ? 0.871 23.297 8.312 1 98.69 91 ASN A N 1
ATOM 711 C CA . ASN A 1 91 ? 1.815 24.219 7.688 1 98.69 91 ASN A CA 1
ATOM 712 C C . ASN A 1 91 ? 1.102 25.391 7.039 1 98.69 91 ASN A C 1
ATOM 714 O O . ASN A 1 91 ? 1.519 26.547 7.199 1 98.69 91 ASN A O 1
ATOM 718 N N . GLU A 1 92 ? 0.07 25.109 6.305 1 98.06 92 GLU A N 1
ATOM 719 C CA . GLU A 1 92 ? -0.716 26.141 5.641 1 98.06 92 GLU A CA 1
ATOM 720 C C . GLU A 1 92 ? -1.513 26.969 6.648 1 98.06 92 GLU A C 1
ATOM 722 O O . GLU A 1 92 ? -1.455 28.188 6.637 1 98.06 92 GLU A O 1
ATOM 727 N N . LYS A 1 93 ? -2.244 26.312 7.535 1 97.12 93 LYS A N 1
ATOM 728 C CA . LYS A 1 93 ? -3.152 26.969 8.477 1 97.12 93 LYS A CA 1
ATOM 729 C C . LYS A 1 93 ? -2.406 27.953 9.359 1 97.12 93 LYS A C 1
ATOM 731 O O . LYS A 1 93 ? -2.891 29.062 9.609 1 97.12 93 LYS A O 1
ATOM 736 N N . ASN A 1 94 ? -1.28 27.484 9.773 1 97.5 94 ASN A N 1
ATOM 737 C CA . ASN A 1 94 ? -0.566 28.297 10.766 1 97.5 94 ASN A CA 1
ATOM 738 C C . ASN A 1 94 ? 0.563 29.094 10.125 1 97.5 94 ASN A C 1
ATOM 740 O O . ASN A 1 94 ? 1.378 29.688 10.828 1 97.5 94 ASN A O 1
ATOM 744 N N . LEU A 1 95 ? 0.698 29.078 8.844 1 97.94 95 LEU A N 1
ATOM 745 C CA . LEU A 1 95 ? 1.596 29.891 8.039 1 97.94 95 LEU A CA 1
ATOM 746 C C . LEU A 1 95 ? 3.047 29.688 8.453 1 97.94 95 LEU A C 1
ATOM 748 O O . LEU A 1 95 ? 3.785 30.641 8.672 1 97.94 95 LEU A O 1
ATOM 752 N N . HIS A 1 96 ? 3.428 28.422 8.641 1 97.56 96 HIS A N 1
ATOM 753 C CA . HIS A 1 96 ? 4.809 28.109 9 1 97.56 96 HIS A CA 1
ATOM 754 C C . HIS A 1 96 ? 5.754 28.375 7.832 1 97.56 96 HIS A C 1
ATOM 756 O O . HIS A 1 96 ? 6.934 28.672 8.039 1 97.56 96 HIS A O 1
ATOM 762 N N . ASN A 1 97 ? 5.27 28.156 6.676 1 97.44 97 ASN A N 1
ATOM 763 C CA . ASN A 1 97 ? 6.043 28.328 5.453 1 97.44 97 ASN A CA 1
ATOM 764 C C . ASN A 1 97 ? 7.266 27.406 5.426 1 97.44 97 ASN A C 1
ATOM 766 O O . ASN A 1 97 ? 8.359 27.844 5.055 1 97.44 97 ASN A O 1
ATOM 770 N N . VAL A 1 98 ? 7.152 26.281 5.91 1 98.5 98 VAL A N 1
ATOM 771 C CA . VAL A 1 98 ? 8.195 25.266 5.941 1 98.5 98 VAL A CA 1
ATOM 772 C C . VAL A 1 98 ? 8.109 24.391 4.691 1 98.5 98 VAL A C 1
ATOM 774 O O . VAL A 1 98 ? 7.02 24.016 4.262 1 98.5 98 VAL A O 1
ATOM 777 N N . THR A 1 99 ? 9.227 24.156 3.99 1 98.62 99 THR A N 1
ATOM 778 C CA . THR A 1 99 ? 9.273 23.172 2.912 1 98.62 99 THR A CA 1
ATOM 779 C C . THR A 1 99 ? 9.141 21.75 3.467 1 98.62 99 THR A C 1
ATOM 781 O O . THR A 1 99 ? 9.859 21.375 4.395 1 98.62 99 THR A O 1
ATOM 784 N N . ILE A 1 100 ? 8.234 21 2.875 1 98.88 100 ILE A N 1
ATOM 785 C CA . ILE A 1 100 ? 7.977 19.641 3.359 1 98.88 100 ILE A CA 1
ATOM 786 C C . ILE A 1 100 ? 8.406 18.625 2.305 1 98.88 100 ILE A C 1
ATOM 788 O O . ILE A 1 100 ? 8.086 18.781 1.123 1 98.88 100 ILE A O 1
ATOM 792 N N . LYS A 1 101 ? 9.148 17.703 2.691 1 98.62 101 LYS A N 1
ATOM 793 C CA . LYS A 1 101 ? 9.477 16.531 1.882 1 98.62 101 LYS A CA 1
ATOM 794 C C . LYS A 1 101 ? 8.953 15.258 2.525 1 98.62 101 LYS A C 1
ATOM 796 O O . LYS A 1 101 ? 9.25 14.977 3.688 1 98.62 101 LYS A O 1
ATOM 801 N N . VAL A 1 102 ? 8.195 14.492 1.789 1 98.88 102 VAL A N 1
ATOM 802 C CA . VAL A 1 102 ? 7.578 13.273 2.305 1 98.88 102 VAL A CA 1
ATOM 803 C C . VAL A 1 102 ? 8.336 12.055 1.782 1 98.88 102 VAL A C 1
ATOM 805 O O . VAL A 1 102 ? 8.625 11.961 0.588 1 98.88 102 VAL A O 1
ATOM 808 N N . LEU A 1 103 ? 8.672 11.18 2.668 1 98.69 103 LEU A N 1
ATOM 809 C CA . LEU A 1 103 ? 9.375 9.945 2.32 1 98.69 103 LEU A CA 1
ATOM 810 C C . LEU A 1 103 ? 8.523 8.727 2.645 1 98.69 103 LEU A C 1
ATOM 812 O O . LEU A 1 103 ? 8.148 8.516 3.801 1 98.69 103 LEU A O 1
ATOM 816 N N . SER A 1 104 ? 8.281 7.891 1.648 1 98.25 104 SER A N 1
ATOM 817 C CA . SER A 1 104 ? 7.457 6.695 1.796 1 98.25 104 SER A CA 1
ATOM 818 C C . SER A 1 104 ? 8.172 5.625 2.613 1 98.25 104 SER A C 1
ATOM 820 O O . SER A 1 104 ? 9.406 5.602 2.67 1 98.25 104 SER A O 1
ATOM 822 N N . GLY A 1 105 ? 7.461 4.82 3.283 1 98.31 105 GLY A N 1
ATOM 823 C CA . GLY A 1 105 ? 7.887 3.602 3.953 1 98.31 105 GLY A CA 1
ATOM 824 C C . GLY A 1 105 ? 6.973 2.42 3.68 1 98.31 105 GLY A C 1
ATOM 825 O O . GLY A 1 105 ? 5.922 2.574 3.055 1 98.31 105 GLY A O 1
ATOM 826 N N . LEU A 1 106 ? 7.379 1.271 4.129 1 98.44 106 LEU A N 1
ATOM 827 C CA . LEU A 1 106 ? 6.531 0.098 3.957 1 98.44 106 LEU A CA 1
ATOM 828 C C . LEU A 1 106 ? 5.297 0.183 4.852 1 98.44 106 LEU A C 1
ATOM 830 O O . LEU A 1 106 ? 5.418 0.304 6.074 1 98.44 106 LEU A O 1
ATOM 834 N N . THR A 1 107 ? 4.145 0.148 4.211 1 98.19 107 THR A N 1
ATOM 835 C CA . THR A 1 107 ? 2.9 0.152 4.973 1 98.19 107 THR A CA 1
ATOM 836 C C . THR A 1 107 ? 2.555 -1.255 5.449 1 98.19 107 THR A C 1
ATOM 838 O O . THR A 1 107 ? 3.018 -2.242 4.879 1 98.19 107 THR A O 1
ATOM 841 N N . SER A 1 108 ? 1.759 -1.369 6.48 1 97.88 108 SER A N 1
ATOM 842 C CA . SER A 1 108 ? 1.411 -2.646 7.094 1 97.88 108 SER A CA 1
ATOM 843 C C . SER A 1 108 ? 0.76 -3.586 6.086 1 97.88 108 SER A C 1
ATOM 845 O O . SER A 1 108 ? 1.018 -4.793 6.098 1 97.88 108 SER A O 1
ATOM 847 N N . ALA A 1 109 ? -0.092 -3.066 5.199 1 98.56 109 ALA A N 1
ATOM 848 C CA . ALA A 1 109 ? -0.778 -3.908 4.223 1 98.56 109 ALA A CA 1
ATOM 849 C C . ALA A 1 109 ? 0.219 -4.715 3.396 1 98.56 109 ALA A C 1
ATOM 851 O O . ALA A 1 109 ? 0.056 -5.926 3.221 1 98.56 109 ALA A O 1
ATOM 852 N N . SER A 1 110 ? 1.265 -4.043 2.906 1 98.5 110 SER A N 1
ATOM 853 C CA . SER A 1 110 ? 2.271 -4.715 2.088 1 98.5 110 SER A CA 1
ATOM 854 C C . SER A 1 110 ? 3.041 -5.75 2.9 1 98.5 110 SER A C 1
ATOM 856 O O . SER A 1 110 ? 3.244 -6.879 2.443 1 98.5 110 SER A O 1
ATOM 858 N N . VAL A 1 111 ? 3.441 -5.398 4.078 1 98.56 111 VAL A N 1
ATOM 859 C CA . VAL A 1 111 ? 4.238 -6.289 4.914 1 98.56 111 VAL A CA 1
ATOM 860 C C . VAL A 1 111 ? 3.398 -7.492 5.336 1 98.56 111 VAL A C 1
ATOM 862 O O . VAL A 1 111 ? 3.875 -8.633 5.309 1 98.56 111 VAL A O 1
ATOM 865 N N . CYS A 1 112 ? 2.158 -7.254 5.707 1 98.88 112 CYS A N 1
ATOM 866 C CA . CYS A 1 112 ? 1.262 -8.344 6.062 1 98.88 112 CYS A CA 1
ATOM 867 C C . CYS A 1 112 ? 1.059 -9.289 4.879 1 98.88 112 CYS A C 1
ATOM 869 O O . CYS A 1 112 ? 0.997 -10.508 5.055 1 98.88 112 CYS A O 1
ATOM 871 N N . SER A 1 113 ? 0.949 -8.711 3.711 1 98.94 113 SER A N 1
ATOM 872 C CA . SER A 1 113 ? 0.799 -9.539 2.52 1 98.94 113 SER A CA 1
ATOM 873 C C . SER A 1 113 ? 1.99 -10.477 2.346 1 98.94 113 SER A C 1
ATOM 875 O O . SER A 1 113 ? 1.817 -11.656 2.045 1 98.94 113 SER A O 1
ATOM 877 N N . SER A 1 114 ? 3.174 -9.953 2.549 1 98.75 114 SER A N 1
ATOM 878 C CA . SER A 1 114 ? 4.375 -10.766 2.398 1 98.75 114 SER A CA 1
ATOM 879 C C . SER A 1 114 ? 4.445 -11.852 3.471 1 98.75 114 SER A C 1
ATOM 881 O O . SER A 1 114 ? 4.898 -12.961 3.205 1 98.75 114 SER A O 1
ATOM 883 N N . ILE A 1 115 ? 4.008 -11.547 4.699 1 98.69 115 ILE A N 1
ATOM 884 C CA . ILE A 1 115 ? 4.012 -12.492 5.805 1 98.69 115 ILE A CA 1
ATOM 885 C C . ILE A 1 115 ? 3.027 -13.625 5.52 1 98.69 115 ILE A C 1
ATOM 887 O O . ILE A 1 115 ? 3.326 -14.797 5.773 1 98.69 115 ILE A O 1
ATOM 891 N N . LEU A 1 116 ? 1.917 -13.266 4.898 1 98.94 116 LEU A N 1
ATOM 892 C CA . LEU A 1 116 ? 0.832 -14.219 4.672 1 98.94 116 LEU A CA 1
ATOM 893 C C . LEU A 1 116 ? 1.071 -15.023 3.4 1 98.94 116 LEU A C 1
ATOM 895 O O . LEU A 1 116 ? 0.437 -16.062 3.189 1 98.94 116 LEU A O 1
ATOM 899 N N . GLY A 1 117 ? 1.938 -14.695 2.543 1 98.81 117 GLY A N 1
ATOM 900 C CA . GLY A 1 117 ? 2.174 -15.242 1.217 1 98.81 117 GLY A CA 1
ATOM 901 C C . GLY A 1 117 ? 2.053 -14.211 0.113 1 98.81 117 GLY A C 1
ATOM 902 O O . GLY A 1 117 ? 3.039 -13.57 -0.258 1 98.81 117 GLY A O 1
ATOM 903 N N . ALA A 1 118 ? 0.839 -13.883 -0.358 1 98.88 118 ALA A N 1
ATOM 904 C CA . ALA A 1 118 ? 0.646 -12.875 -1.402 1 98.88 118 ALA A CA 1
ATOM 905 C C . ALA A 1 118 ? -0.838 -12.602 -1.629 1 98.88 118 ALA A C 1
ATOM 907 O O . ALA A 1 118 ? -1.314 -12.633 -2.766 1 98.88 118 ALA A O 1
ATOM 908 N N . PRO A 1 119 ? -1.488 -12.266 -0.597 1 98.94 119 PRO A N 1
ATOM 909 C CA . PRO A 1 119 ? -2.924 -12.031 -0.781 1 98.94 119 PRO A CA 1
ATOM 910 C C . PRO A 1 119 ? -3.221 -10.727 -1.523 1 98.94 119 PRO A C 1
ATOM 912 O O . PRO A 1 119 ? -4.289 -10.586 -2.125 1 98.94 119 PRO A O 1
ATOM 915 N N . LEU A 1 120 ? -2.332 -9.758 -1.521 1 98.88 120 LEU A N 1
ATOM 916 C CA . LEU A 1 120 ? -2.602 -8.484 -2.178 1 98.88 120 LEU A CA 1
ATOM 917 C C . LEU A 1 120 ? -2.051 -8.484 -3.6 1 98.88 120 LEU A C 1
ATOM 919 O O . LEU A 1 120 ? -1.755 -7.418 -4.152 1 98.88 120 LEU A O 1
ATOM 923 N N . ASN A 1 121 ? -1.878 -9.641 -4.18 1 97.94 121 ASN A N 1
ATOM 924 C CA . ASN A 1 121 ? -1.26 -9.766 -5.496 1 97.94 121 ASN A CA 1
ATOM 925 C C . ASN A 1 121 ? -2.232 -9.391 -6.609 1 97.94 121 ASN A C 1
ATOM 927 O O . ASN A 1 121 ? -1.998 -9.703 -7.777 1 97.94 121 ASN A O 1
ATOM 931 N N . HIS A 1 122 ? -3.363 -8.828 -6.312 1 97.25 122 HIS A N 1
ATOM 932 C CA . HIS A 1 122 ? -4.398 -8.32 -7.207 1 97.25 122 HIS A CA 1
ATOM 933 C C . HIS A 1 122 ? -4.988 -7.016 -6.676 1 97.25 122 HIS A C 1
ATOM 935 O O . HIS A 1 122 ? -4.375 -6.348 -5.84 1 97.25 122 HIS A O 1
ATOM 941 N N . ASP A 1 123 ? -6.129 -6.566 -7.344 1 98.81 123 ASP A N 1
ATOM 942 C CA . ASP A 1 123 ? -6.781 -5.344 -6.895 1 98.81 123 ASP A CA 1
ATOM 943 C C . ASP A 1 123 ? -7.23 -5.465 -5.441 1 98.81 123 ASP A C 1
ATOM 945 O O . ASP A 1 123 ? -7.723 -6.512 -5.023 1 98.81 123 ASP A O 1
ATOM 949 N N . PHE A 1 124 ? -7.051 -4.375 -4.664 1 98.94 124 PHE A N 1
ATOM 950 C CA . PHE A 1 124 ? -7.387 -4.445 -3.246 1 98.94 124 PHE A CA 1
ATOM 951 C C . PHE A 1 124 ? -7.797 -3.074 -2.719 1 98.94 124 PHE A C 1
ATOM 953 O O . PHE A 1 124 ? -7.57 -2.057 -3.375 1 98.94 124 PHE A O 1
ATOM 960 N N . ALA A 1 125 ? -8.477 -3.035 -1.567 1 98.94 125 ALA A N 1
ATOM 961 C CA . ALA A 1 125 ? -8.828 -1.828 -0.823 1 98.94 125 ALA A CA 1
ATOM 962 C C . ALA A 1 125 ? -8.203 -1.846 0.572 1 98.94 125 ALA A C 1
ATOM 964 O O . ALA A 1 125 ? -7.957 -2.914 1.134 1 98.94 125 ALA A O 1
ATOM 965 N N . VAL A 1 126 ? -7.879 -0.727 1.053 1 98.94 126 VAL A N 1
ATOM 966 C CA . VAL A 1 126 ? -7.375 -0.51 2.406 1 98.94 126 VAL A CA 1
ATOM 967 C C . VAL A 1 126 ? -8.352 0.368 3.184 1 98.94 126 VAL A C 1
ATOM 969 O O . VAL A 1 126 ? -8.633 1.503 2.789 1 98.94 126 VAL A O 1
ATOM 972 N N . VAL A 1 127 ? -8.891 -0.158 4.281 1 98.88 127 VAL A N 1
ATOM 973 C CA . VAL A 1 127 ? -9.906 0.552 5.051 1 98.88 127 VAL A CA 1
ATOM 974 C C . VAL A 1 127 ? -9.578 0.477 6.539 1 98.88 127 VAL A C 1
ATOM 976 O O . VAL A 1 127 ? -9.18 -0.579 7.039 1 98.88 127 VAL A O 1
ATOM 979 N N . SER A 1 128 ? -9.633 1.594 7.207 1 98.44 128 SER A N 1
ATOM 980 C CA . SER A 1 128 ? -9.516 1.636 8.656 1 98.44 128 SER A CA 1
ATOM 981 C C . SER A 1 128 ? -10.875 1.534 9.328 1 98.44 128 SER A C 1
ATOM 983 O O . SER A 1 128 ? -11.836 2.188 8.906 1 98.44 128 SER A O 1
ATOM 985 N N . LEU A 1 129 ? -10.984 0.784 10.414 1 98.25 129 LEU A N 1
ATOM 986 C CA . LEU A 1 129 ? -12.258 0.65 11.117 1 98.25 129 LEU A CA 1
ATOM 987 C C . LEU A 1 129 ? -12.352 1.648 12.266 1 98.25 129 LEU A C 1
ATOM 989 O O . LEU A 1 129 ? -13.32 1.626 13.031 1 98.25 129 LEU A O 1
ATOM 993 N N . SER A 1 130 ? -11.375 2.541 12.367 1 95.56 130 SER A N 1
ATOM 994 C CA . SER A 1 130 ? -11.461 3.592 13.375 1 95.56 130 SER A CA 1
ATOM 995 C C . SER A 1 130 ? -12.516 4.629 12.992 1 95.56 130 SER A C 1
ATOM 997 O O . SER A 1 130 ? -12.375 5.324 11.984 1 95.56 130 SER A O 1
ATOM 999 N N . ASN A 1 131 ? -13.492 4.758 13.812 1 94.31 131 ASN A N 1
ATOM 1000 C CA . ASN A 1 131 ? -14.539 5.738 13.531 1 94.31 131 ASN A CA 1
ATOM 1001 C C . ASN A 1 131 ? -14.344 7.012 14.352 1 94.31 131 ASN A C 1
ATOM 1003 O O . ASN A 1 131 ? -15.305 7.734 14.617 1 94.31 131 ASN A O 1
ATOM 1007 N N . LEU A 1 132 ? -13.109 7.254 14.758 1 91.56 132 LEU A N 1
ATOM 1008 C CA . LEU A 1 132 ? -12.797 8.477 15.492 1 91.56 132 LEU A CA 1
ATOM 1009 C C . LEU A 1 132 ? -12.914 9.695 14.594 1 91.56 132 LEU A C 1
ATOM 1011 O O . LEU A 1 132 ? -13.508 10.703 14.977 1 91.56 132 LEU A O 1
ATOM 1015 N N . LEU A 1 133 ? -12.32 9.602 13.336 1 92.69 133 LEU A N 1
ATOM 1016 C CA . LEU A 1 133 ? -12.281 10.734 12.422 1 92.69 133 LEU A CA 1
ATOM 1017 C C . LEU A 1 133 ? -13.156 10.477 11.195 1 92.69 133 LEU A C 1
ATOM 1019 O O . LEU A 1 133 ? -13.305 11.352 10.344 1 92.69 133 LEU A O 1
ATOM 1023 N N . THR A 1 134 ? -13.742 9.281 11.086 1 95.88 134 THR A N 1
ATOM 1024 C CA . THR A 1 134 ? -14.547 8.844 9.953 1 95.88 134 THR A CA 1
ATOM 1025 C C . THR A 1 134 ? -15.883 8.273 10.422 1 95.88 134 THR A C 1
ATOM 1027 O O . THR A 1 134 ? -15.906 7.34 11.234 1 95.88 134 THR A O 1
ATOM 1030 N N . PRO A 1 135 ? -17 8.812 9.938 1 96.88 135 PRO A N 1
ATOM 1031 C CA . PRO A 1 135 ? -18.297 8.266 10.344 1 96.88 135 PRO A CA 1
ATOM 1032 C C . PRO A 1 135 ? -18.422 6.773 10.055 1 96.88 135 PRO A C 1
ATOM 1034 O O . PRO A 1 135 ? -17.953 6.305 9.008 1 96.88 135 PRO A O 1
ATOM 1037 N N . LEU A 1 136 ? -19.094 6.051 10.938 1 97.81 136 LEU A N 1
ATOM 1038 C CA . LEU A 1 136 ? -19.281 4.613 10.812 1 97.81 136 LEU A CA 1
ATOM 1039 C C . LEU A 1 136 ? -19.953 4.266 9.484 1 97.81 136 LEU A C 1
ATOM 1041 O O . LEU A 1 136 ? -19.562 3.303 8.828 1 97.81 136 LEU A O 1
ATOM 1045 N N . GLU A 1 137 ? -20.938 5.055 9.094 1 98.56 137 GLU A N 1
ATOM 1046 C CA . GLU A 1 137 ? -21.672 4.797 7.852 1 98.56 137 GLU A CA 1
ATOM 1047 C C . GLU A 1 137 ? -20.719 4.824 6.652 1 98.56 137 GLU A C 1
ATOM 1049 O O . GLU A 1 137 ? -20.875 4.031 5.719 1 98.56 137 GLU A O 1
ATOM 1054 N N . THR A 1 138 ? -19.781 5.754 6.684 1 98.44 138 THR A N 1
ATOM 1055 C CA . THR A 1 138 ? -18.781 5.855 5.617 1 98.44 138 THR A CA 1
ATOM 1056 C C . THR A 1 138 ? -17.906 4.617 5.586 1 98.44 138 THR A C 1
ATOM 1058 O O . THR A 1 138 ? -17.656 4.051 4.516 1 98.44 138 THR A O 1
ATOM 1061 N N . ILE A 1 139 ? -17.453 4.164 6.719 1 98.69 139 ILE A N 1
ATOM 1062 C CA . ILE A 1 139 ? -16.594 2.986 6.836 1 98.69 139 ILE A CA 1
ATOM 1063 C C . ILE A 1 139 ? -17.328 1.763 6.281 1 98.69 139 ILE A C 1
ATOM 1065 O O . ILE A 1 139 ? -16.766 1.028 5.457 1 98.69 139 ILE A O 1
ATOM 1069 N N . LEU A 1 140 ? -18.578 1.584 6.66 1 98.88 140 LEU A N 1
ATOM 1070 C CA . LEU A 1 140 ? -19.328 0.396 6.266 1 98.88 140 LEU A CA 1
ATOM 1071 C C . LEU A 1 140 ? -19.641 0.418 4.773 1 98.88 140 LEU A C 1
ATOM 1073 O O . LEU A 1 140 ? -19.672 -0.631 4.125 1 98.88 140 LEU A O 1
ATOM 1077 N N . LYS A 1 141 ? -19.891 1.604 4.273 1 98.88 141 LYS A N 1
ATOM 1078 C CA . LYS A 1 141 ? -20.078 1.717 2.83 1 98.88 141 LYS A CA 1
ATOM 1079 C C . LYS A 1 141 ? -18.828 1.29 2.074 1 98.88 141 LYS A C 1
ATOM 1081 O O . LYS A 1 141 ? -18.906 0.598 1.058 1 98.88 141 LYS A O 1
ATOM 1086 N N . ARG A 1 142 ? -17.672 1.709 2.52 1 98.94 142 ARG A N 1
ATOM 1087 C CA . ARG A 1 142 ? -16.391 1.348 1.899 1 98.94 142 ARG A CA 1
ATOM 1088 C C . ARG A 1 142 ? -16.156 -0.156 1.977 1 98.94 142 ARG A C 1
ATOM 1090 O O . ARG A 1 142 ? -15.75 -0.777 0.994 1 98.94 142 ARG A O 1
ATOM 1097 N N . ILE A 1 143 ? -16.453 -0.762 3.156 1 98.94 143 ILE A N 1
ATOM 1098 C CA . ILE A 1 143 ? -16.328 -2.205 3.33 1 98.94 143 ILE A CA 1
ATOM 1099 C C . ILE A 1 143 ? -17.266 -2.92 2.348 1 98.94 143 ILE A C 1
ATOM 1101 O O . ILE A 1 143 ? -16.828 -3.832 1.636 1 98.94 143 ILE A O 1
ATOM 1105 N N . ASN A 1 144 ? -18.469 -2.486 2.295 1 98.94 144 ASN A N 1
ATOM 1106 C CA . ASN A 1 144 ? -19.453 -3.104 1.413 1 98.94 144 ASN A CA 1
ATOM 1107 C C . ASN A 1 144 ? -19.016 -3.043 -0.047 1 98.94 144 ASN A C 1
ATOM 1109 O O . ASN A 1 144 ? -19.109 -4.039 -0.77 1 98.94 144 ASN A O 1
ATOM 1113 N N . CYS A 1 145 ? -18.578 -1.9 -0.477 1 98.94 145 CYS A N 1
ATOM 1114 C CA . CYS A 1 145 ? -18.156 -1.712 -1.861 1 98.94 145 CYS A CA 1
ATOM 1115 C C . CYS A 1 145 ? -16.953 -2.572 -2.184 1 98.94 145 CYS A C 1
ATOM 1117 O O . CYS A 1 145 ? -16.859 -3.141 -3.273 1 98.94 145 CYS A O 1
ATOM 1119 N N . ALA A 1 146 ? -15.992 -2.662 -1.219 1 98.88 146 ALA A N 1
ATOM 1120 C CA . ALA A 1 146 ? -14.805 -3.48 -1.432 1 98.88 146 ALA A CA 1
ATOM 1121 C C . ALA A 1 146 ? -15.18 -4.949 -1.617 1 98.88 146 ALA A C 1
ATOM 1123 O O . ALA A 1 146 ? -14.68 -5.613 -2.531 1 98.88 146 ALA A O 1
ATOM 1124 N N . VAL A 1 147 ? -16.062 -5.445 -0.782 1 98.81 147 VAL A N 1
ATOM 1125 C CA . VAL A 1 147 ? -16.469 -6.848 -0.853 1 98.81 147 VAL A CA 1
ATOM 1126 C C . VAL A 1 147 ? -17.344 -7.074 -2.082 1 98.81 147 VAL A C 1
ATOM 1128 O O . VAL A 1 147 ? -17.172 -8.07 -2.793 1 98.81 147 VAL A O 1
ATOM 1131 N N . GLU A 1 148 ? -18.266 -6.148 -2.346 1 98.81 148 GLU A N 1
ATOM 1132 C CA . GLU A 1 148 ? -19.172 -6.25 -3.484 1 98.81 148 GLU A CA 1
ATOM 1133 C C . GLU A 1 148 ? -18.391 -6.383 -4.793 1 98.81 148 GLU A C 1
ATOM 1135 O O . GLU A 1 148 ? -18.781 -7.164 -5.668 1 98.81 148 GLU A O 1
ATOM 1140 N N . SER A 1 149 ? -17.297 -5.664 -4.945 1 98.81 149 SER A N 1
ATOM 1141 C CA . SER A 1 149 ? -16.531 -5.637 -6.184 1 98.81 149 SER A CA 1
ATOM 1142 C C . SER A 1 149 ? -15.508 -6.766 -6.223 1 98.81 149 SER A C 1
ATOM 1144 O O . SER A 1 149 ? -14.711 -6.855 -7.156 1 98.81 149 SER A O 1
ATOM 1146 N N . ASP A 1 150 ? -15.414 -7.578 -5.191 1 98.56 150 ASP A N 1
ATOM 1147 C CA . ASP A 1 150 ? -14.555 -8.758 -5.102 1 98.56 150 ASP A CA 1
ATOM 1148 C C . ASP A 1 150 ? -13.078 -8.359 -5.082 1 98.56 150 ASP A C 1
ATOM 1150 O O . ASP A 1 150 ? -12.242 -9.031 -5.684 1 98.56 150 ASP A O 1
ATOM 1154 N N . MET A 1 151 ? -12.758 -7.246 -4.527 1 98.88 151 MET A N 1
ATOM 1155 C CA . MET A 1 151 ? -11.375 -6.883 -4.234 1 98.88 151 MET A CA 1
ATOM 1156 C C . MET A 1 151 ? -10.898 -7.551 -2.951 1 98.88 151 MET A C 1
ATOM 1158 O O . MET A 1 151 ? -11.703 -7.898 -2.088 1 98.88 151 MET A O 1
ATOM 1162 N N . VAL A 1 152 ? -9.633 -7.785 -2.848 1 98.94 152 VAL A N 1
ATOM 1163 C CA . VAL A 1 152 ? -9.07 -8.117 -1.542 1 98.94 152 VAL A CA 1
ATOM 1164 C C . VAL A 1 152 ? -9.156 -6.906 -0.619 1 98.94 152 VAL A C 1
ATOM 1166 O O . VAL A 1 152 ? -9.102 -5.766 -1.079 1 98.94 152 VAL A O 1
ATOM 1169 N N . LEU A 1 153 ? -9.359 -7.164 0.659 1 98.94 153 LEU A N 1
ATOM 1170 C CA . LEU A 1 153 ? -9.562 -6.07 1.605 1 98.94 153 LEU A CA 1
ATOM 1171 C C . LEU A 1 153 ? -8.547 -6.141 2.74 1 98.94 153 LEU A C 1
ATOM 1173 O O . LEU A 1 153 ? -8.477 -7.145 3.451 1 98.94 153 LEU A O 1
ATOM 1177 N N . ALA A 1 154 ? -7.68 -5.172 2.854 1 98.94 154 ALA A N 1
ATOM 1178 C CA . ALA A 1 154 ? -6.82 -4.996 4.02 1 98.94 154 ALA A CA 1
ATOM 1179 C C . ALA A 1 154 ? -7.461 -4.055 5.035 1 98.94 154 ALA A C 1
ATOM 1181 O O . ALA A 1 154 ? -7.816 -2.922 4.707 1 98.94 154 ALA A O 1
ATOM 1182 N N . ILE A 1 155 ? -7.582 -4.488 6.27 1 98.94 155 ILE A N 1
ATOM 1183 C CA . ILE A 1 155 ? -8.289 -3.736 7.305 1 98.94 155 ILE A CA 1
ATOM 1184 C C . ILE A 1 155 ? -7.297 -3.287 8.375 1 98.94 155 ILE A C 1
ATOM 1186 O O . ILE A 1 155 ? -6.656 -4.117 9.023 1 98.94 155 ILE A O 1
ATOM 1190 N N . TYR A 1 156 ? -7.168 -1.991 8.492 1 98.38 156 TYR A N 1
ATOM 1191 C CA . TYR A 1 156 ? -6.395 -1.363 9.555 1 98.38 156 TYR A CA 1
ATOM 1192 C C . TYR A 1 156 ? -7.281 -1.025 10.75 1 98.38 156 TYR A C 1
ATOM 1194 O O . TYR A 1 156 ? -8.492 -0.854 10.594 1 98.38 156 TYR A O 1
ATOM 1202 N N . ASN A 1 157 ? -6.68 -0.982 11.945 1 96.94 157 ASN A N 1
ATOM 1203 C CA . ASN A 1 157 ? -7.391 -0.618 13.172 1 96.94 157 ASN A CA 1
ATOM 1204 C C . ASN A 1 157 ? -8.672 -1.425 13.336 1 96.94 157 ASN A C 1
ATOM 1206 O O . ASN A 1 157 ? -9.75 -0.855 13.547 1 96.94 157 ASN A O 1
ATOM 1210 N N . PRO A 1 158 ? -8.555 -2.73 13.297 1 97.94 158 PRO A N 1
ATOM 1211 C CA . PRO A 1 158 ? -9.766 -3.555 13.219 1 97.94 158 PRO A CA 1
ATOM 1212 C C . PRO A 1 158 ? -10.586 -3.527 14.508 1 97.94 158 PRO A C 1
ATOM 1214 O O . PRO A 1 158 ? -11.812 -3.627 14.461 1 97.94 158 PRO A O 1
ATOM 1217 N N . LEU A 1 159 ? -9.875 -3.469 15.586 1 94.56 159 LEU A N 1
ATOM 1218 C CA . LEU A 1 159 ? -10.586 -3.602 16.859 1 94.56 159 LEU A CA 1
ATOM 1219 C C . LEU A 1 159 ? -9.938 -2.727 17.922 1 94.56 159 LEU A C 1
ATOM 1221 O O . LEU A 1 159 ? -8.711 -2.676 18.047 1 94.56 159 LEU A O 1
ATOM 1225 N N . GLY A 1 160 ? -10.805 -1.931 18.578 1 84.69 160 GLY A N 1
ATOM 1226 C CA . GLY A 1 160 ? -10.359 -1.149 19.719 1 84.69 160 GLY A CA 1
ATOM 1227 C C . GLY A 1 160 ? -10.875 -1.685 21.047 1 84.69 160 GLY A C 1
ATOM 1228 O O . GLY A 1 160 ? -11.852 -2.439 21.078 1 84.69 160 GLY A O 1
ATOM 1229 N N . LYS A 1 161 ? -10.156 -1.345 22.109 1 78.38 161 LYS A N 1
ATOM 1230 C CA . LYS A 1 161 ? -10.586 -1.762 23.438 1 78.38 161 LYS A CA 1
ATOM 1231 C C . LYS A 1 161 ? -12 -1.268 23.734 1 78.38 161 LYS A C 1
ATOM 1233 O O . LYS A 1 161 ? -12.805 -1.99 24.328 1 78.38 161 LYS A O 1
ATOM 1238 N N . LYS A 1 162 ? -12.344 -0.043 23.328 1 76.69 162 LYS A N 1
ATOM 1239 C CA . LYS A 1 162 ? -13.594 0.589 23.734 1 76.69 162 LYS A CA 1
ATOM 1240 C C . LYS A 1 162 ? -14.625 0.524 22.609 1 76.69 162 LYS A C 1
ATOM 1242 O O . LYS A 1 162 ? -15.797 0.863 22.812 1 76.69 162 LYS A O 1
ATOM 1247 N N . ARG A 1 163 ? -14.266 0.065 21.5 1 83.94 163 ARG A N 1
ATOM 1248 C CA . ARG A 1 163 ? -15.195 0.098 20.375 1 83.94 163 ARG A CA 1
ATOM 1249 C C . ARG A 1 163 ? -15.047 -1.151 19.5 1 83.94 163 ARG A C 1
ATOM 1251 O O . ARG A 1 163 ? -14.039 -1.329 18.828 1 83.94 163 ARG A O 1
ATOM 1258 N N . LYS A 1 164 ? -16.203 -1.921 19.484 1 94.25 164 LYS A N 1
ATOM 1259 C CA . LYS A 1 164 ? -16.172 -3.182 18.75 1 94.25 164 LYS A CA 1
ATOM 1260 C C . LYS A 1 164 ? -17.141 -3.158 17.562 1 94.25 164 LYS A C 1
ATOM 1262 O O . LYS A 1 164 ? -17.125 -4.066 16.734 1 94.25 164 LYS A O 1
ATOM 1267 N N . GLU A 1 165 ? -17.953 -2.111 17.5 1 97.12 165 GLU A N 1
ATOM 1268 C CA . GLU A 1 165 ? -19.078 -2.08 16.562 1 97.12 165 GLU A CA 1
ATOM 1269 C C . GLU A 1 165 ? -18.594 -2.115 15.117 1 97.12 165 GLU A C 1
ATOM 1271 O O . GLU A 1 165 ? -19.094 -2.908 14.312 1 97.12 165 GLU A O 1
ATOM 1276 N N . PRO A 1 166 ? -17.594 -1.29 14.727 1 98 166 PRO A N 1
ATOM 1277 C CA . PRO A 1 166 ? -17.156 -1.35 13.336 1 98 166 PRO A CA 1
ATOM 1278 C C . PRO A 1 166 ? -16.672 -2.74 12.93 1 98 166 PRO A C 1
ATOM 1280 O O . PRO A 1 166 ? -16.953 -3.193 11.812 1 98 166 PRO A O 1
ATOM 1283 N N . PHE A 1 167 ? -16.047 -3.459 13.891 1 98.69 167 PHE A N 1
ATOM 1284 C CA . PHE A 1 167 ? -15.531 -4.797 13.617 1 98.69 167 PHE A CA 1
ATOM 1285 C C . PHE A 1 167 ? -16.688 -5.781 13.414 1 98.69 167 PHE A C 1
ATOM 1287 O O . PHE A 1 167 ? -16.703 -6.52 12.43 1 98.69 167 PHE A O 1
ATOM 1294 N N . LEU A 1 168 ? -17.609 -5.75 14.234 1 98.5 168 LEU A N 1
ATOM 1295 C CA . LEU A 1 168 ? -18.719 -6.688 14.203 1 98.5 168 LEU A CA 1
ATOM 1296 C C . LEU A 1 168 ? -19.578 -6.473 12.953 1 98.5 168 LEU A C 1
ATOM 1298 O O . LEU A 1 168 ? -19.984 -7.438 12.312 1 98.5 168 LEU A O 1
ATOM 1302 N N . LYS A 1 169 ? -19.844 -5.215 12.625 1 98.62 169 LYS A N 1
ATOM 1303 C CA . LYS A 1 169 ? -20.625 -4.914 11.43 1 98.62 169 LYS A CA 1
ATOM 1304 C C . LYS A 1 169 ? -19.859 -5.324 10.164 1 98.62 169 LYS A C 1
ATOM 1306 O O . LYS A 1 169 ? -20.469 -5.777 9.195 1 98.62 169 LYS A O 1
ATOM 1311 N N . THR A 1 170 ? -18.547 -5.117 10.148 1 98.81 170 THR A N 1
ATOM 1312 C CA . THR A 1 170 ? -17.719 -5.551 9.031 1 98.81 170 THR A CA 1
ATOM 1313 C C . THR A 1 170 ? -17.797 -7.062 8.859 1 98.81 170 THR A C 1
ATOM 1315 O O . THR A 1 170 ? -18 -7.555 7.746 1 98.81 170 THR A O 1
ATOM 1318 N N . VAL A 1 171 ? -17.625 -7.824 9.953 1 98.69 171 VAL A N 1
ATOM 1319 C CA . VAL A 1 171 ? -17.703 -9.281 9.93 1 98.69 171 VAL A CA 1
ATOM 1320 C C . VAL A 1 171 ? -19.078 -9.719 9.398 1 98.69 171 VAL A C 1
ATOM 1322 O O . VAL A 1 171 ? -19.156 -10.656 8.602 1 98.69 171 VAL A O 1
ATOM 1325 N N . GLU A 1 172 ? -20.062 -9.016 9.82 1 98.75 172 GLU A N 1
ATOM 1326 C CA . GLU A 1 172 ? -21.422 -9.312 9.359 1 98.75 172 GLU A CA 1
ATOM 1327 C C . GLU A 1 172 ? -21.547 -9.117 7.848 1 98.75 172 GLU A C 1
ATOM 1329 O O . GLU A 1 172 ? -22.094 -9.977 7.148 1 98.75 172 GLU A O 1
ATOM 1334 N N . ILE A 1 173 ? -21.062 -7.992 7.332 1 98.88 173 ILE A N 1
ATOM 1335 C CA . ILE A 1 173 ? -21.094 -7.707 5.902 1 98.88 173 ILE A CA 1
ATOM 1336 C C . ILE A 1 173 ? -20.391 -8.82 5.133 1 98.88 173 ILE A C 1
ATOM 1338 O O . ILE A 1 173 ? -20.953 -9.375 4.184 1 98.88 173 ILE A O 1
ATOM 1342 N N . ILE A 1 174 ? -19.203 -9.164 5.551 1 98.88 174 ILE A N 1
ATOM 1343 C CA . ILE A 1 174 ? -18.391 -10.156 4.848 1 98.88 174 ILE A CA 1
ATOM 1344 C C . ILE A 1 174 ? -19.078 -11.523 4.922 1 98.88 174 ILE A C 1
ATOM 1346 O O . ILE A 1 174 ? -19.109 -12.266 3.938 1 98.88 174 ILE A O 1
ATOM 1350 N N . SER A 1 175 ? -19.625 -11.875 6.09 1 98.75 175 SER A N 1
ATOM 1351 C CA . SER A 1 175 ? -20.328 -13.133 6.27 1 98.75 175 SER A CA 1
ATOM 1352 C C . SER A 1 175 ? -21.531 -13.234 5.34 1 98.75 175 SER A C 1
ATOM 1354 O O . SER A 1 175 ? -21.828 -14.312 4.812 1 98.75 175 SER A O 1
ATOM 1356 N N . ASN A 1 176 ? -22.266 -12.148 5.238 1 98.75 176 ASN A N 1
ATOM 1357 C CA . ASN A 1 176 ? -23.422 -12.133 4.336 1 98.75 176 ASN A CA 1
ATOM 1358 C C . ASN A 1 176 ? -23 -12.406 2.893 1 98.75 176 ASN A C 1
ATOM 1360 O O . ASN A 1 176 ? -23.641 -13.18 2.189 1 98.75 176 ASN A O 1
ATOM 1364 N N . TYR A 1 177 ? -21.953 -11.758 2.447 1 98.75 177 TYR A N 1
ATOM 1365 C CA . TYR A 1 177 ? -21.453 -12.023 1.104 1 98.75 177 TYR A CA 1
ATOM 1366 C C . TYR A 1 177 ? -20.953 -13.461 0.974 1 98.75 177 TYR A C 1
ATOM 1368 O O . TYR A 1 177 ? -21.094 -14.078 -0.085 1 98.75 177 TYR A O 1
ATOM 1376 N N . SER A 1 178 ? -20.297 -13.953 2.061 1 98.69 178 SER A N 1
ATOM 1377 C CA . SER A 1 178 ? -19.844 -15.344 2.09 1 98.69 178 SER A CA 1
ATOM 1378 C C . SER A 1 178 ? -21 -16.312 1.838 1 98.69 178 SER A C 1
ATOM 1380 O O . SER A 1 178 ? -20.891 -17.203 1.008 1 98.69 178 SER A O 1
ATOM 1382 N N . LYS A 1 179 ? -22.094 -16.125 2.512 1 98.38 179 LYS A N 1
ATOM 1383 C CA . LYS A 1 179 ? -23.281 -16.969 2.355 1 98.38 179 LYS A CA 1
ATOM 1384 C C . LYS A 1 179 ? -23.875 -16.812 0.961 1 98.38 179 LYS A C 1
ATOM 1386 O O . LYS A 1 179 ? -24.172 -17.797 0.29 1 98.38 179 LYS A O 1
ATOM 1391 N N . ASP A 1 180 ? -24.047 -15.586 0.533 1 98.38 180 ASP A N 1
ATOM 1392 C CA . ASP A 1 180 ? -24.703 -15.289 -0.74 1 98.38 180 ASP A CA 1
ATOM 1393 C C . ASP A 1 180 ? -23.922 -15.891 -1.908 1 98.38 180 ASP A 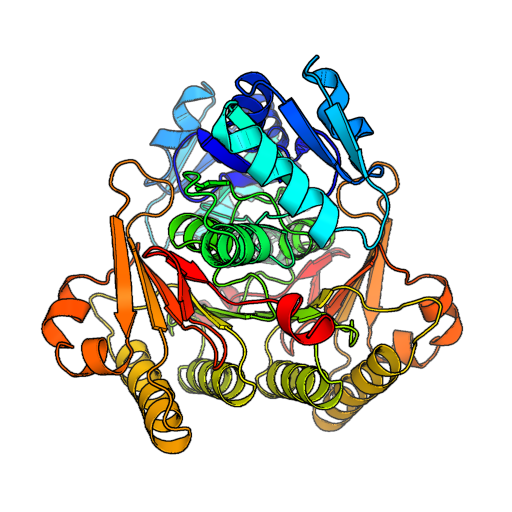C 1
ATOM 1395 O O . ASP A 1 180 ? -24.516 -16.328 -2.895 1 98.38 180 ASP A O 1
ATOM 1399 N N . ARG A 1 181 ? -22.594 -15.852 -1.78 1 98.31 181 ARG A N 1
ATOM 1400 C CA . ARG A 1 181 ? -21.75 -16.281 -2.889 1 98.31 181 ARG A CA 1
ATOM 1401 C C . ARG A 1 181 ? -21.25 -17.703 -2.682 1 98.31 181 ARG A C 1
ATOM 1403 O O . ARG A 1 181 ? -20.609 -18.281 -3.561 1 98.31 181 ARG A O 1
ATOM 1410 N N . ASN A 1 182 ? -21.562 -18.328 -1.576 1 98.44 182 ASN A N 1
ATOM 1411 C CA . ASN A 1 182 ? -21.109 -19.656 -1.194 1 98.44 182 ASN A CA 1
ATOM 1412 C C . ASN A 1 182 ? -19.578 -19.75 -1.252 1 98.44 182 ASN A C 1
ATOM 1414 O O . ASN A 1 182 ? -19.031 -20.656 -1.891 1 98.44 182 ASN A O 1
ATOM 1418 N N . ILE A 1 183 ? -18.969 -18.719 -0.685 1 98.56 183 ILE A N 1
ATOM 1419 C CA . ILE A 1 183 ? -17.516 -18.656 -0.598 1 98.56 183 ILE A CA 1
ATOM 1420 C C . ILE A 1 183 ? -17.094 -18.453 0.855 1 98.56 183 ILE A C 1
ATOM 1422 O O . ILE A 1 183 ? -17.547 -17.516 1.514 1 98.56 183 ILE A O 1
ATOM 1426 N N . ASP A 1 184 ? -16.359 -19.406 1.389 1 98.81 184 ASP A N 1
ATOM 1427 C CA . ASP A 1 184 ? -15.742 -19.203 2.695 1 98.81 184 ASP A CA 1
ATOM 1428 C C . ASP A 1 184 ? -14.438 -18.406 2.572 1 98.81 184 ASP A C 1
ATOM 1430 O O . ASP A 1 184 ? -13.359 -18.984 2.428 1 98.81 184 ASP A O 1
ATOM 1434 N N . TYR A 1 185 ? -14.531 -17.094 2.605 1 98.94 185 TYR A N 1
ATOM 1435 C CA . TYR A 1 185 ? -13.391 -16.219 2.34 1 98.94 185 TYR A CA 1
ATOM 1436 C C . TYR A 1 185 ? -12.227 -16.547 3.26 1 98.94 185 TYR A C 1
ATOM 1438 O O . TYR A 1 185 ? -12.406 -16.734 4.465 1 98.94 185 TYR A O 1
ATOM 1446 N N . ILE A 1 186 ? -11.047 -16.641 2.709 1 98.94 186 ILE A N 1
ATOM 1447 C CA . ILE A 1 186 ? -9.828 -16.797 3.5 1 98.94 186 ILE A CA 1
ATOM 1448 C C . ILE A 1 186 ? -9.477 -15.477 4.176 1 98.94 186 ILE A C 1
ATOM 1450 O O . ILE A 1 186 ? -9.562 -14.414 3.561 1 98.94 186 ILE A O 1
ATOM 1454 N N . VAL A 1 187 ? -9.203 -15.555 5.438 1 98.94 187 VAL A N 1
ATOM 1455 C CA . VAL A 1 187 ? -8.883 -14.383 6.246 1 98.94 187 VAL A CA 1
ATOM 1456 C C . VAL A 1 187 ? -7.484 -14.531 6.84 1 98.94 187 VAL A C 1
ATOM 1458 O O . VAL A 1 187 ? -7.176 -15.531 7.484 1 98.94 187 VAL A O 1
ATOM 1461 N N . GLY A 1 188 ? -6.625 -13.578 6.535 1 98.94 188 GLY A N 1
ATOM 1462 C CA . GLY A 1 188 ? -5.34 -13.461 7.203 1 98.94 188 GLY A CA 1
ATOM 1463 C C . GLY A 1 188 ? -5.348 -12.477 8.352 1 98.94 188 GLY A C 1
ATOM 1464 O O . GLY A 1 188 ? -5.93 -11.391 8.242 1 98.94 188 GLY A O 1
ATOM 1465 N N . ILE A 1 189 ? -4.801 -12.867 9.461 1 98.94 189 ILE A N 1
ATOM 1466 C CA . ILE A 1 189 ? -4.656 -12.023 10.641 1 98.94 189 ILE A CA 1
ATOM 1467 C C . ILE A 1 189 ? -3.184 -11.93 11.031 1 98.94 189 ILE A C 1
ATOM 1469 O O . ILE A 1 189 ? -2.549 -12.938 11.336 1 98.94 189 ILE A O 1
ATOM 1473 N N . VAL A 1 190 ? -2.637 -10.742 10.992 1 98.88 190 VAL A N 1
ATOM 1474 C CA . VAL A 1 190 ? -1.23 -10.555 11.328 1 98.88 190 VAL A CA 1
ATOM 1475 C C . VAL A 1 190 ? -1.11 -9.594 12.508 1 98.88 190 VAL A C 1
ATOM 1477 O O . VAL A 1 190 ? -1.632 -8.477 12.469 1 98.88 190 VAL A O 1
ATOM 1480 N N . LYS A 1 191 ? -0.47 -10.008 13.562 1 98.06 191 LYS A N 1
ATOM 1481 C CA . LYS A 1 191 ? -0.196 -9.195 14.75 1 98.06 191 LYS A CA 1
ATOM 1482 C C . LYS A 1 191 ? 1.266 -8.758 14.789 1 98.06 191 LYS A C 1
ATOM 1484 O O . LYS A 1 191 ? 2.164 -9.547 14.492 1 98.06 191 LYS A O 1
ATOM 1489 N N . ASN A 1 192 ? 1.481 -7.48 15.047 1 97.06 192 ASN A N 1
ATOM 1490 C CA . ASN A 1 192 ? 2.822 -6.934 15.219 1 97.06 192 ASN A CA 1
ATOM 1491 C C . ASN A 1 192 ? 3.686 -7.16 13.984 1 97.06 192 ASN A C 1
ATOM 1493 O O . ASN A 1 192 ? 4.824 -7.625 14.094 1 97.06 192 ASN A O 1
ATOM 1497 N N . ALA A 1 193 ? 3.084 -6.887 12.805 1 97.38 193 ALA A N 1
ATOM 1498 C CA . ALA A 1 193 ? 3.803 -7.066 11.547 1 97.38 193 ALA A CA 1
ATOM 1499 C C . ALA A 1 193 ? 5.121 -6.293 11.555 1 97.38 193 ALA A C 1
ATOM 1501 O O . ALA A 1 193 ? 5.152 -5.113 11.906 1 97.38 193 ALA A O 1
ATOM 1502 N N . GLY A 1 194 ? 6.199 -6.969 11.156 1 94.81 194 GLY A N 1
ATOM 1503 C CA . GLY A 1 194 ? 7.5 -6.328 11.016 1 94.81 194 GLY A CA 1
ATOM 1504 C C . GLY A 1 194 ? 8.242 -6.211 12.336 1 94.81 194 GLY A C 1
ATOM 1505 O O . GLY A 1 194 ? 9.352 -5.672 12.383 1 94.81 194 GLY A O 1
ATOM 1506 N N . ARG A 1 195 ? 7.664 -6.668 13.422 1 94.88 195 ARG A N 1
ATOM 1507 C CA . ARG A 1 195 ? 8.297 -6.613 14.742 1 94.88 195 ARG A CA 1
ATOM 1508 C C . ARG A 1 195 ? 8.773 -7.992 15.18 1 94.88 195 ARG A C 1
ATOM 1510 O O . ARG A 1 195 ? 8.484 -8.992 14.516 1 94.88 195 ARG A O 1
ATOM 1517 N N . ASN A 1 196 ? 9.484 -8.039 16.281 1 93.31 196 ASN A N 1
ATOM 1518 C CA . ASN A 1 196 ? 10.109 -9.281 16.734 1 93.31 196 ASN A CA 1
ATOM 1519 C C . ASN A 1 196 ? 9.062 -10.297 17.172 1 93.31 196 ASN A C 1
ATOM 1521 O O . ASN A 1 196 ? 9.281 -11.508 17.062 1 93.31 196 ASN A O 1
ATOM 1525 N N . ASP A 1 197 ? 7.965 -9.859 17.625 1 95.62 197 ASP A N 1
ATOM 1526 C CA . ASP A 1 197 ? 6.93 -10.75 18.141 1 95.62 197 ASP A CA 1
ATOM 1527 C C . ASP A 1 197 ? 5.789 -10.906 17.125 1 95.62 197 ASP A C 1
ATOM 1529 O O . ASP A 1 197 ? 4.641 -11.125 17.516 1 95.62 197 ASP A O 1
ATOM 1533 N N . SER A 1 198 ? 6.168 -10.766 15.883 1 97.19 198 SER A N 1
ATOM 1534 C CA . SER A 1 198 ? 5.168 -10.914 14.828 1 97.19 198 SER A CA 1
ATOM 1535 C C . SER A 1 198 ? 4.562 -12.312 14.836 1 97.19 198 SER A C 1
ATOM 1537 O O . SER A 1 198 ? 5.277 -13.305 15.016 1 97.19 198 SER A O 1
ATOM 1539 N N . GLU A 1 199 ? 3.264 -12.422 14.727 1 98 199 GLU A N 1
ATOM 1540 C CA . GLU A 1 199 ? 2.551 -13.68 14.539 1 98 199 GLU A CA 1
ATOM 1541 C C . GLU A 1 199 ? 1.389 -13.516 13.562 1 98 199 GLU A C 1
ATOM 1543 O O . GLU A 1 199 ? 0.954 -12.398 13.289 1 98 199 GLU A O 1
ATOM 1548 N N . TYR A 1 200 ? 1.003 -14.672 13.008 1 98.62 200 TYR A N 1
ATOM 1549 C CA . TYR A 1 200 ? -0.111 -14.586 12.07 1 98.62 200 TYR A CA 1
ATOM 1550 C C . TYR A 1 200 ? -0.961 -15.852 12.109 1 98.62 200 TYR A C 1
ATOM 1552 O O . TYR A 1 200 ? -0.52 -16.891 12.617 1 98.62 200 TYR A O 1
ATOM 1560 N N . LYS A 1 201 ? -2.188 -15.711 11.703 1 98.75 201 LYS A N 1
ATOM 1561 C CA . LYS A 1 201 ? -3.139 -16.797 11.469 1 98.75 201 LYS A CA 1
ATOM 1562 C C . LYS A 1 201 ? -3.771 -16.672 10.086 1 98.75 201 LYS A C 1
ATOM 1564 O O . LYS A 1 201 ? -4.051 -15.57 9.617 1 98.75 201 LYS A O 1
ATOM 1569 N N . ILE A 1 202 ? -3.877 -17.797 9.484 1 98.94 202 ILE A N 1
ATOM 1570 C CA . ILE A 1 202 ? -4.703 -17.922 8.281 1 98.94 202 ILE A CA 1
ATOM 1571 C C . ILE A 1 202 ? -5.934 -18.766 8.586 1 98.94 202 ILE A C 1
ATOM 1573 O O . ILE A 1 202 ? -5.816 -19.906 9.047 1 98.94 202 ILE A O 1
ATOM 1577 N N . THR A 1 203 ? -7.059 -18.203 8.422 1 98.81 203 THR A N 1
ATOM 1578 C CA . THR A 1 203 ? -8.336 -18.828 8.758 1 98.81 203 THR A CA 1
ATOM 1579 C C . THR A 1 203 ? -9.391 -18.5 7.707 1 98.81 203 THR A C 1
ATOM 1581 O O . THR A 1 203 ? -9.055 -18.188 6.562 1 98.81 203 THR A O 1
ATOM 1584 N N . THR A 1 204 ? -10.641 -18.703 8.023 1 98.88 204 THR A N 1
ATOM 1585 C CA . THR A 1 204 ? -11.758 -18.375 7.145 1 98.88 204 THR A CA 1
ATOM 1586 C C . THR A 1 204 ? -12.789 -17.516 7.883 1 98.88 204 THR A C 1
ATOM 1588 O O . THR A 1 204 ? -12.766 -17.438 9.117 1 98.88 204 THR A O 1
ATOM 1591 N N . ILE A 1 205 ? -13.656 -16.891 7.051 1 98.88 205 ILE A N 1
ATOM 1592 C CA . ILE A 1 205 ? -14.672 -16.047 7.656 1 98.88 205 ILE A CA 1
ATOM 1593 C C . ILE A 1 205 ? -15.617 -16.891 8.508 1 98.88 205 ILE A C 1
ATOM 1595 O O . ILE A 1 205 ? -16.047 -16.453 9.578 1 98.88 205 ILE A O 1
ATOM 1599 N N . ASN A 1 206 ? -15.922 -18.078 8.086 1 98.75 206 ASN A N 1
ATOM 1600 C CA . ASN A 1 206 ? -16.781 -18.953 8.867 1 98.75 206 ASN A CA 1
ATOM 1601 C C . ASN A 1 206 ? -16.141 -19.344 10.188 1 98.75 206 ASN A C 1
ATOM 1603 O O . ASN A 1 206 ? -16.781 -19.328 11.242 1 98.75 206 ASN A O 1
ATOM 1607 N N . ASN A 1 207 ? -14.891 -19.719 10.109 1 98.88 207 ASN A N 1
ATOM 1608 C CA . ASN A 1 207 ? -14.188 -20.078 11.344 1 98.88 207 ASN A CA 1
ATOM 1609 C C . ASN A 1 207 ? -14.078 -18.875 12.281 1 98.88 207 ASN A C 1
ATOM 1611 O O . ASN A 1 207 ? -14.219 -19.016 13.5 1 98.88 207 ASN A O 1
ATOM 1615 N N . LEU A 1 208 ? -13.797 -17.75 11.727 1 98.81 208 LEU A N 1
ATOM 1616 C CA . LEU A 1 208 ? -13.727 -16.531 12.516 1 98.81 208 LEU A CA 1
ATOM 1617 C C . LEU A 1 208 ? -15.055 -16.266 13.234 1 98.81 208 LEU A C 1
ATOM 1619 O O . LEU A 1 208 ? -15.07 -16 14.438 1 98.81 208 LEU A O 1
ATOM 1623 N N . VAL A 1 209 ? -16.188 -16.375 12.531 1 98.62 209 VAL A N 1
ATOM 1624 C CA . VAL A 1 209 ? -17.5 -16.109 13.078 1 98.62 209 VAL A CA 1
ATOM 1625 C C . VAL A 1 209 ? -17.844 -17.156 14.148 1 98.62 209 VAL A C 1
ATOM 1627 O O . VAL A 1 209 ? -18.359 -16.812 15.219 1 98.62 209 VAL A O 1
ATOM 1630 N N . ASN A 1 210 ? -17.5 -18.375 13.883 1 98.62 210 ASN A N 1
ATOM 1631 C CA . ASN A 1 210 ? -17.812 -19.484 14.789 1 98.62 210 ASN A CA 1
ATOM 1632 C C . ASN A 1 210 ? -17 -19.391 16.078 1 98.62 210 ASN A C 1
ATOM 1634 O O . ASN A 1 210 ? -17.359 -20 17.094 1 98.62 210 ASN A O 1
ATOM 1638 N N . ASN A 1 211 ? -15.891 -18.719 16.047 1 98.62 211 ASN A N 1
ATOM 1639 C CA . ASN A 1 211 ? -15 -18.562 17.203 1 98.62 211 ASN A CA 1
ATOM 1640 C C . ASN A 1 211 ? -14.719 -17.094 17.5 1 98.62 211 ASN A C 1
ATOM 1642 O O . ASN A 1 211 ? -13.586 -16.719 17.812 1 98.62 211 ASN A O 1
ATOM 1646 N N . LEU A 1 212 ? -15.727 -16.328 17.359 1 97.88 212 LEU A N 1
ATOM 1647 C CA . LEU A 1 212 ? -15.641 -14.867 17.359 1 97.88 212 LEU A CA 1
ATOM 1648 C C . LEU A 1 212 ? -14.969 -14.367 18.641 1 97.88 212 LEU A C 1
ATOM 1650 O O . LEU A 1 212 ? -14.078 -13.508 18.578 1 97.88 212 LEU A O 1
ATOM 1654 N N . ASP A 1 213 ? -15.328 -14.891 19.766 1 96.81 213 ASP A N 1
ATOM 1655 C CA . ASP A 1 213 ? -14.781 -14.438 21.047 1 96.81 213 ASP A CA 1
ATOM 1656 C C . ASP A 1 213 ? -13.273 -14.672 21.109 1 96.81 213 ASP A C 1
ATOM 1658 O O . ASP A 1 213 ? -12.531 -13.805 21.578 1 96.81 213 ASP A O 1
ATOM 1662 N N . GLU A 1 214 ? -12.875 -15.789 20.734 1 97.69 214 GLU A N 1
ATOM 1663 C CA . GLU A 1 214 ? -11.461 -16.125 20.719 1 97.69 214 GLU A CA 1
ATOM 1664 C C . GLU A 1 214 ? -10.672 -15.195 19.812 1 97.69 214 GLU A C 1
ATOM 1666 O O . GLU A 1 214 ? -9.609 -14.695 20.188 1 97.69 214 GLU A O 1
ATOM 1671 N N . PHE A 1 215 ? -11.172 -14.977 18.688 1 97.5 215 PHE A N 1
ATOM 1672 C CA . PHE A 1 215 ? -10.492 -14.117 17.734 1 97.5 215 PHE A CA 1
ATOM 1673 C C . PHE A 1 215 ? -10.477 -12.672 18.219 1 97.5 215 PHE A C 1
ATOM 1675 O O . PHE A 1 215 ? -9.492 -11.953 18.016 1 97.5 215 PHE A O 1
ATOM 1682 N N . MET A 1 216 ? -11.57 -12.18 18.812 1 96.69 216 MET A N 1
ATOM 1683 C CA . MET A 1 216 ? -11.641 -10.805 19.297 1 96.69 216 MET A CA 1
ATOM 1684 C C . MET A 1 216 ? -10.648 -10.586 20.438 1 96.69 216 MET A C 1
ATOM 1686 O O . MET A 1 216 ? -10.211 -9.461 20.672 1 96.69 216 MET A O 1
ATOM 1690 N N . GLN A 1 217 ? -10.273 -11.648 21.125 1 95.62 217 GLN A N 1
ATOM 1691 C CA . GLN A 1 217 ? -9.234 -11.562 22.156 1 95.62 217 GLN A CA 1
ATOM 1692 C C . GLN A 1 217 ? -7.848 -11.5 21.531 1 95.62 217 GLN A C 1
ATOM 1694 O O . GLN A 1 217 ? -6.938 -10.883 22.094 1 95.62 217 GLN A O 1
ATOM 1699 N N . TYR A 1 218 ? -7.723 -12.109 20.406 1 96.25 218 TYR A N 1
ATOM 1700 C CA . TYR A 1 218 ? -6.441 -12.18 19.719 1 96.25 218 TYR A CA 1
ATOM 1701 C C . TYR A 1 218 ? -6.164 -10.883 18.969 1 96.25 218 TYR A C 1
ATOM 1703 O O . TYR A 1 218 ? -5.031 -10.391 18.953 1 96.25 218 TYR A O 1
ATOM 1711 N N . ILE A 1 219 ? -7.203 -10.258 18.328 1 97.19 219 ILE A N 1
ATOM 1712 C CA . ILE A 1 219 ? -7.102 -9.07 17.484 1 97.19 219 ILE A CA 1
ATOM 1713 C C . ILE A 1 219 ? -7.031 -7.82 18.359 1 97.19 219 ILE A C 1
ATOM 1715 O O . ILE A 1 219 ? -7.828 -7.656 19.281 1 97.19 219 ILE A O 1
ATOM 1719 N N . ASP A 1 220 ? -6.012 -6.934 18.109 1 93.62 220 ASP A N 1
ATOM 1720 C CA . ASP A 1 220 ? -5.879 -5.695 18.875 1 93.62 220 ASP A CA 1
ATOM 1721 C C . ASP A 1 220 ? -5.43 -4.543 17.969 1 93.62 220 ASP A C 1
ATOM 1723 O O . ASP A 1 220 ? -5.586 -4.605 16.75 1 93.62 220 ASP A O 1
ATOM 1727 N N . MET A 1 221 ? -4.938 -3.488 18.5 1 89.56 221 MET A N 1
ATOM 1728 C CA . MET A 1 221 ? -4.625 -2.252 17.797 1 89.56 221 MET A CA 1
ATOM 1729 C C . MET A 1 221 ? -3.377 -2.418 16.938 1 89.56 221 MET A C 1
ATOM 1731 O O . MET A 1 221 ? -3.104 -1.591 16.062 1 89.56 221 MET A O 1
ATOM 1735 N N . SER A 1 222 ? -2.625 -3.465 17.109 1 93.69 222 SER A N 1
ATOM 1736 C CA . SER A 1 222 ? -1.423 -3.746 16.328 1 93.69 222 SER A CA 1
ATOM 1737 C C . SER A 1 222 ? -1.672 -4.852 15.305 1 93.69 222 SER A C 1
ATOM 1739 O O . SER A 1 222 ? -0.73 -5.5 14.844 1 93.69 222 SER A O 1
ATOM 1741 N N . THR A 1 223 ? -2.955 -5.113 15.047 1 97.81 223 THR A N 1
ATOM 1742 C CA . THR A 1 223 ? -3.334 -6.184 14.125 1 97.81 223 THR A CA 1
ATOM 1743 C C . THR A 1 223 ? -3.838 -5.609 12.805 1 97.81 223 THR A C 1
ATOM 1745 O O . THR A 1 223 ? -4.52 -4.582 12.789 1 97.81 223 THR A O 1
ATOM 1748 N N . THR A 1 224 ? -3.447 -6.242 11.703 1 98.62 224 THR A N 1
ATOM 1749 C CA . THR A 1 224 ? -4.02 -6.012 10.383 1 98.62 224 THR A CA 1
ATOM 1750 C C . THR A 1 224 ? -4.715 -7.27 9.867 1 98.62 224 THR A C 1
ATOM 1752 O O . THR A 1 224 ? -4.195 -8.375 10.008 1 98.62 224 THR A O 1
ATOM 1755 N N . LEU A 1 225 ? -5.93 -7.094 9.359 1 98.88 225 LEU A N 1
ATOM 1756 C CA . LEU A 1 225 ? -6.633 -8.203 8.727 1 98.88 225 LEU A CA 1
ATOM 1757 C C . LEU A 1 225 ? -6.566 -8.086 7.203 1 98.88 225 LEU A C 1
ATOM 1759 O O . LEU A 1 225 ? -6.609 -6.977 6.66 1 98.88 225 LEU A O 1
ATOM 1763 N N . VAL A 1 226 ? -6.453 -9.195 6.582 1 98.94 226 VAL A N 1
ATOM 1764 C CA . VAL A 1 226 ? -6.586 -9.266 5.133 1 98.94 226 VAL A CA 1
ATOM 1765 C C . VAL A 1 226 ? -7.688 -10.25 4.758 1 98.94 226 VAL A C 1
ATOM 1767 O O . VAL A 1 226 ? -7.609 -11.438 5.098 1 98.94 226 VAL A O 1
ATOM 1770 N N . ILE A 1 227 ? -8.742 -9.758 4.137 1 98.94 227 ILE A N 1
ATOM 1771 C CA . ILE A 1 227 ? -9.836 -10.586 3.648 1 98.94 227 ILE A CA 1
ATOM 1772 C C . ILE A 1 227 ? -9.633 -10.883 2.164 1 98.94 227 ILE A C 1
ATOM 1774 O O . ILE A 1 227 ? -9.57 -9.969 1.341 1 98.94 227 ILE A O 1
ATOM 1778 N N . GLY A 1 228 ? -9.508 -12.156 1.862 1 98.94 228 GLY A N 1
ATOM 1779 C CA . GLY A 1 228 ? -9.312 -12.555 0.478 1 98.94 228 GLY A CA 1
ATOM 1780 C C . GLY A 1 228 ? -10.531 -12.305 -0.394 1 98.94 228 GLY A C 1
ATOM 1781 O O . GLY A 1 228 ? -11.609 -11.984 0.112 1 98.94 228 GLY A O 1
ATOM 1782 N N . ASN A 1 229 ? -10.344 -12.32 -1.706 1 98.69 229 ASN A N 1
ATOM 1783 C CA . ASN A 1 229 ? -11.469 -12.297 -2.637 1 98.69 229 ASN A CA 1
ATOM 1784 C C . ASN A 1 229 ? -11.883 -13.711 -3.037 1 98.69 229 ASN A C 1
ATOM 1786 O O . ASN A 1 229 ? -11.461 -14.688 -2.422 1 98.69 229 ASN A O 1
ATOM 1790 N N . SER A 1 230 ? -12.758 -13.828 -4.043 1 98.12 230 SER A N 1
ATOM 1791 C CA . SER A 1 230 ? -13.367 -15.109 -4.402 1 98.12 230 SER A CA 1
ATOM 1792 C C . SER A 1 230 ? -12.328 -16.078 -4.969 1 98.12 230 SER A C 1
ATOM 1794 O O . SER A 1 230 ? -12.547 -17.281 -5 1 98.12 230 SER A O 1
ATOM 1796 N N . ASN A 1 231 ? -11.117 -15.547 -5.387 1 97.75 231 ASN A N 1
ATOM 1797 C CA . ASN A 1 231 ? -10.117 -16.391 -6.023 1 97.75 231 ASN A CA 1
ATOM 1798 C C . ASN A 1 231 ? -8.984 -16.75 -5.059 1 97.75 231 ASN A C 1
ATOM 1800 O O . ASN A 1 231 ? -8.109 -17.547 -5.387 1 97.75 231 ASN A O 1
ATOM 1804 N N . THR A 1 232 ? -9.016 -16.125 -3.867 1 98.81 232 THR A N 1
ATOM 1805 C CA . THR A 1 232 ? -7.957 -16.375 -2.893 1 98.81 232 THR A CA 1
ATOM 1806 C C . THR A 1 232 ? -7.992 -17.828 -2.408 1 98.81 232 THR A C 1
ATOM 1808 O O . THR A 1 232 ? -9.062 -18.375 -2.15 1 98.81 232 THR A O 1
ATOM 1811 N N . LYS A 1 233 ? -6.859 -18.391 -2.33 1 98.38 233 LYS A N 1
ATOM 1812 C CA . LYS A 1 233 ? -6.762 -19.781 -1.884 1 98.38 233 LYS A CA 1
ATOM 1813 C C . LYS A 1 233 ? -5.539 -19.984 -0.993 1 98.38 233 LYS A C 1
ATOM 1815 O O . LYS A 1 233 ? -4.699 -19.094 -0.867 1 98.38 233 LYS A O 1
ATOM 1820 N N . ILE A 1 234 ? -5.535 -21.125 -0.32 1 98.75 234 ILE A N 1
ATOM 1821 C CA . ILE A 1 234 ? -4.383 -21.516 0.48 1 98.75 234 ILE A CA 1
ATOM 1822 C C . ILE A 1 234 ? -3.477 -22.438 -0.337 1 98.75 234 ILE A C 1
ATOM 1824 O O . ILE A 1 234 ? -3.926 -23.469 -0.843 1 98.75 234 ILE A O 1
ATOM 1828 N N . ILE A 1 235 ? -2.262 -22.031 -0.542 1 98.25 235 ILE A N 1
ATOM 1829 C CA . ILE A 1 235 ? -1.24 -22.844 -1.205 1 98.25 235 ILE A CA 1
ATOM 1830 C C . ILE A 1 235 ? -0.046 -23.031 -0.272 1 98.25 235 ILE A C 1
ATOM 1832 O O . ILE A 1 235 ? 0.59 -22.047 0.137 1 98.25 235 ILE A O 1
ATOM 1836 N N . ASP A 1 236 ? 0.272 -24.281 0.085 1 96.31 236 ASP A N 1
ATOM 1837 C CA . ASP A 1 236 ? 1.383 -24.609 0.975 1 96.31 236 ASP A CA 1
ATOM 1838 C C . ASP A 1 236 ? 1.28 -23.828 2.285 1 96.31 236 ASP A C 1
ATOM 1840 O O . ASP A 1 236 ? 2.258 -23.234 2.738 1 96.31 236 ASP A O 1
ATOM 1844 N N . GLY A 1 237 ? 0.081 -23.719 2.76 1 98.06 237 GLY A N 1
ATOM 1845 C CA . GLY A 1 237 ? -0.176 -23.109 4.055 1 98.06 237 GLY A CA 1
ATOM 1846 C C . GLY A 1 237 ? -0.171 -21.594 4.008 1 98.06 237 GLY A C 1
ATOM 1847 O O . GLY A 1 237 ? -0.312 -20.938 5.043 1 98.06 237 GLY A O 1
ATOM 1848 N N . MET A 1 238 ? -0.007 -21.047 2.787 1 98.88 238 MET A N 1
ATOM 1849 C CA . MET A 1 238 ? 0.057 -19.594 2.654 1 98.88 238 MET A CA 1
ATOM 1850 C C . MET A 1 238 ? -1.176 -19.047 1.935 1 98.88 238 MET A C 1
ATOM 1852 O O . MET A 1 238 ? -1.83 -19.781 1.188 1 98.88 238 MET A O 1
ATOM 1856 N N . MET A 1 239 ? -1.539 -17.828 2.189 1 98.94 239 MET A N 1
ATOM 1857 C CA . MET A 1 239 ? -2.693 -17.141 1.615 1 98.94 239 MET A CA 1
ATOM 1858 C C . MET A 1 239 ? -2.33 -16.484 0.287 1 98.94 239 MET A C 1
ATOM 1860 O O . MET A 1 239 ? -1.562 -15.531 0.255 1 98.94 239 MET A O 1
ATOM 1864 N N . ILE A 1 240 ? -2.904 -16.969 -0.801 1 98.88 240 ILE A N 1
ATOM 1865 C CA . ILE A 1 240 ? -2.48 -16.547 -2.133 1 98.88 240 ILE A CA 1
ATOM 1866 C C . ILE A 1 240 ? -3.689 -16.062 -2.928 1 98.88 240 ILE A C 1
ATOM 1868 O O . ILE A 1 240 ? -4.699 -16.766 -3.025 1 98.88 240 ILE A O 1
ATOM 1872 N N . THR A 1 241 ? -3.641 -14.859 -3.451 1 98.81 241 THR A N 1
ATOM 1873 C CA . THR A 1 241 ? -4.598 -14.383 -4.445 1 98.81 241 THR A CA 1
ATOM 1874 C C . THR A 1 241 ? -3.975 -14.391 -5.84 1 98.81 241 THR A C 1
ATOM 1876 O O . THR A 1 241 ? -3.141 -13.539 -6.156 1 98.81 241 THR A O 1
ATOM 1879 N N . PRO A 1 242 ? -4.406 -15.281 -6.629 1 97.25 242 PRO A N 1
ATOM 1880 C CA . PRO A 1 242 ? -3.799 -15.367 -7.961 1 97.25 242 PRO A CA 1
ATOM 1881 C C . PRO A 1 242 ? -4.125 -14.164 -8.844 1 97.25 242 PRO A C 1
ATOM 1883 O O . PRO A 1 242 ? -5.234 -13.625 -8.773 1 97.25 242 PRO A O 1
ATOM 1886 N N . ARG A 1 243 ? -3.188 -13.844 -9.68 1 93.5 243 ARG A N 1
ATOM 1887 C CA . ARG A 1 243 ? -3.418 -12.797 -10.68 1 93.5 243 ARG A CA 1
ATOM 1888 C C . ARG A 1 243 ? -4.199 -13.344 -11.867 1 93.5 243 ARG A C 1
ATOM 1890 O O . ARG A 1 243 ? -4.832 -12.578 -12.602 1 93.5 243 ARG A O 1
ATOM 1897 N N . GLY A 1 244 ? -4.035 -14.555 -12.133 1 90.94 244 GLY A N 1
ATOM 1898 C CA . GLY A 1 244 ? -4.758 -15.156 -13.242 1 90.94 244 GLY A CA 1
ATOM 1899 C C . GLY A 1 244 ? -3.85 -15.734 -14.312 1 90.94 244 GLY A C 1
ATOM 1900 O O . GLY A 1 244 ? -4.312 -16.125 -15.383 1 90.94 244 GLY A O 1
ATOM 1901 N N . TYR A 1 245 ? -2.582 -15.914 -14.07 1 86.5 245 TYR A N 1
ATOM 1902 C CA . TYR A 1 245 ? -1.621 -16.406 -15.055 1 86.5 245 TYR A CA 1
ATOM 1903 C C . TYR A 1 245 ? -1.957 -17.828 -15.477 1 86.5 245 TYR A C 1
ATOM 1905 O O . TYR A 1 245 ? -1.83 -18.172 -16.656 1 86.5 245 TYR A O 1
ATOM 1913 N N . MET A 1 246 ? -2.379 -18.609 -14.562 1 83.94 246 MET A N 1
ATOM 1914 C CA . MET A 1 246 ? -2.588 -20.031 -14.812 1 83.94 246 MET A CA 1
ATOM 1915 C C . MET A 1 246 ? -3.867 -20.266 -15.617 1 83.94 246 MET A C 1
ATOM 1917 O O . MET A 1 246 ? -4.004 -21.281 -16.297 1 83.94 246 MET A O 1
ATOM 1921 N N . SER A 1 247 ? -4.773 -19.344 -15.57 1 74.25 247 SER A N 1
ATOM 1922 C CA . SER A 1 247 ? -6.004 -19.469 -16.344 1 74.25 247 SER A CA 1
ATOM 1923 C C . SER A 1 247 ? -5.789 -19.062 -17.797 1 74.25 247 SER A C 1
ATOM 1925 O O . SER A 1 247 ? -6.543 -19.469 -18.688 1 74.25 247 SER A O 1
ATOM 1927 N N . LYS A 1 248 ? -4.914 -18.156 -18.047 1 66.81 248 LYS A N 1
ATOM 1928 C CA . LYS A 1 248 ? -4.648 -17.688 -19.406 1 66.81 248 LYS A CA 1
ATOM 1929 C C . LYS A 1 248 ? -4.008 -18.797 -20.25 1 66.81 248 LYS A C 1
ATOM 1931 O O . LYS A 1 248 ? -4.246 -18.875 -21.453 1 66.81 248 LYS A O 1
ATOM 1936 N N . TYR A 1 249 ? -3.242 -19.734 -19.5 1 51.25 249 TYR A N 1
ATOM 1937 C CA . TYR A 1 249 ? -2.457 -20.688 -20.281 1 51.25 249 TYR A CA 1
ATOM 1938 C C . TYR A 1 249 ? -3.061 -22.078 -20.219 1 51.25 249 TYR A C 1
ATOM 1940 O O . TYR A 1 249 ? -2.529 -23.016 -20.797 1 51.25 249 TYR A O 1
ATOM 1948 N N . GLU A 1 250 ? -4.141 -22.172 -19.547 1 46.81 250 GLU A N 1
ATOM 1949 C CA . GLU A 1 250 ? -4.91 -23.406 -19.719 1 46.81 250 GLU A CA 1
ATOM 1950 C C . GLU A 1 250 ? -5.938 -23.266 -20.844 1 46.81 250 GLU A C 1
ATOM 1952 O O . GLU A 1 250 ? -6.469 -22.188 -21.078 1 46.81 250 GLU A O 1
ATOM 1957 N N . MET B 1 1 ? 16.25 -22.328 -1.479 1 97.88 1 MET B N 1
ATOM 1958 C CA . MET B 1 1 ? 15.344 -21.281 -1.037 1 97.88 1 MET B CA 1
ATOM 1959 C C . MET B 1 1 ? 15.117 -20.25 -2.141 1 97.88 1 MET B C 1
ATOM 1961 O O . MET B 1 1 ? 16.047 -19.906 -2.871 1 97.88 1 MET B O 1
ATOM 1965 N N . LEU B 1 2 ? 13.906 -19.844 -2.289 1 98.88 2 LEU B N 1
ATOM 1966 C CA . LEU B 1 2 ? 13.586 -18.75 -3.197 1 98.88 2 LEU B CA 1
ATOM 1967 C C . LEU B 1 2 ? 13.133 -17.516 -2.42 1 98.88 2 LEU B C 1
ATOM 1969 O O . LEU B 1 2 ? 12.148 -17.562 -1.681 1 98.88 2 LEU B O 1
ATOM 1973 N N . TYR B 1 3 ? 13.859 -16.422 -2.562 1 98.88 3 TYR B N 1
ATOM 1974 C CA . TYR B 1 3 ? 13.438 -15.117 -2.092 1 98.88 3 TYR B CA 1
ATOM 1975 C C . TYR B 1 3 ? 12.734 -14.336 -3.201 1 98.88 3 TYR B C 1
ATOM 1977 O O . TYR B 1 3 ? 13.312 -14.102 -4.262 1 98.88 3 TYR B O 1
ATOM 1985 N N . VAL B 1 4 ? 11.508 -14.008 -2.998 1 98.88 4 VAL B N 1
ATOM 1986 C CA . VAL B 1 4 ? 10.852 -13.062 -3.895 1 98.88 4 VAL B CA 1
ATOM 1987 C C . VAL B 1 4 ? 10.969 -11.648 -3.332 1 98.88 4 VAL B C 1
ATOM 1989 O O . VAL B 1 4 ? 10.328 -11.32 -2.328 1 98.88 4 VAL B O 1
ATOM 1992 N N . VAL B 1 5 ? 11.711 -10.781 -4.051 1 98.81 5 VAL B N 1
ATOM 1993 C CA . VAL B 1 5 ? 12.219 -9.562 -3.426 1 98.81 5 VAL B CA 1
ATOM 1994 C C . VAL B 1 5 ? 11.625 -8.344 -4.121 1 98.81 5 VAL B C 1
ATOM 1996 O O . VAL B 1 5 ? 11.898 -8.094 -5.297 1 98.81 5 VAL B O 1
ATOM 1999 N N . GLY B 1 6 ? 10.805 -7.594 -3.34 1 98.56 6 GLY B N 1
ATOM 2000 C CA . GLY B 1 6 ? 10.453 -6.262 -3.805 1 98.56 6 GLY B CA 1
ATOM 2001 C C . GLY B 1 6 ? 11.586 -5.258 -3.646 1 98.56 6 GLY B C 1
ATOM 2002 O O . GLY B 1 6 ? 12.109 -5.074 -2.547 1 98.56 6 GLY B O 1
ATOM 2003 N N . ILE B 1 7 ? 11.891 -4.531 -4.746 1 97.81 7 ILE B N 1
ATOM 2004 C CA . ILE B 1 7 ? 13.055 -3.652 -4.664 1 97.81 7 ILE B CA 1
ATOM 2005 C C . ILE B 1 7 ? 12.602 -2.197 -4.773 1 97.81 7 ILE B C 1
ATOM 2007 O O . ILE B 1 7 ? 13.438 -1.29 -4.875 1 97.81 7 ILE B O 1
ATOM 2011 N N . GLY B 1 8 ? 11.273 -1.945 -4.73 1 97.44 8 GLY B N 1
ATOM 2012 C CA . GLY B 1 8 ? 10.758 -0.599 -4.926 1 97.44 8 GLY B CA 1
ATOM 2013 C C . GLY B 1 8 ? 10.641 -0.211 -6.387 1 97.44 8 GLY B C 1
ATOM 2014 O O . GLY B 1 8 ? 10.961 -1.004 -7.273 1 97.44 8 GLY B O 1
ATOM 2015 N N . PRO B 1 9 ? 10.133 0.99 -6.629 1 94.94 9 PRO B N 1
ATOM 2016 C CA . PRO B 1 9 ? 9.789 1.345 -8.008 1 94.94 9 PRO B CA 1
ATOM 2017 C C . PRO B 1 9 ? 11.008 1.765 -8.828 1 94.94 9 PRO B C 1
ATOM 2019 O O . PRO B 1 9 ? 10.922 1.862 -10.055 1 94.94 9 PRO B O 1
ATOM 2022 N N . GLY B 1 10 ? 12.047 2.133 -8.148 1 89.44 10 GLY B N 1
ATOM 2023 C CA . GLY B 1 10 ? 13.242 2.572 -8.852 1 89.44 10 GLY B CA 1
ATOM 2024 C C . GLY B 1 10 ? 14.312 3.127 -7.922 1 89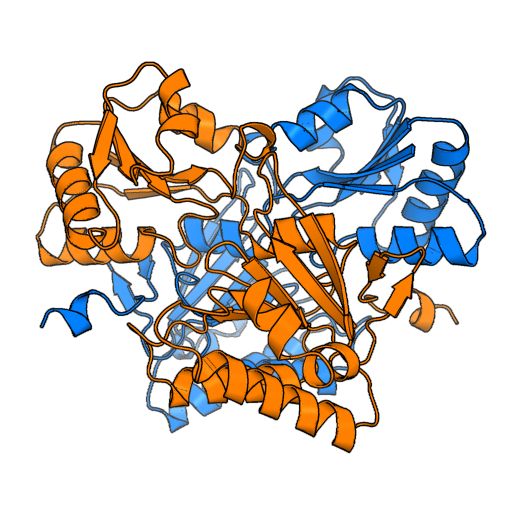.44 10 GLY B C 1
ATOM 2025 O O . GLY B 1 10 ? 14.023 3.469 -6.773 1 89.44 10 GLY B O 1
ATOM 2026 N N . ASN B 1 11 ? 15.477 3.154 -8.336 1 90.56 11 ASN B N 1
ATOM 2027 C CA . ASN B 1 11 ? 16.594 3.768 -7.629 1 90.56 11 ASN B CA 1
ATOM 2028 C C . ASN B 1 11 ? 16.938 3.008 -6.348 1 90.56 11 ASN B C 1
ATOM 2030 O O . ASN B 1 11 ? 16.047 2.438 -5.707 1 90.56 11 ASN B O 1
ATOM 2034 N N . GLU B 1 12 ? 18.078 3.043 -5.918 1 93.56 12 GLU B N 1
ATOM 2035 C CA . GLU B 1 12 ? 18.562 2.328 -4.738 1 93.56 12 GLU B CA 1
ATOM 2036 C C . GLU B 1 12 ? 18.016 2.945 -3.455 1 93.56 12 GLU B C 1
ATOM 2038 O O . GLU B 1 12 ? 17.969 2.289 -2.412 1 93.56 12 GLU B O 1
ATOM 2043 N N . ASP B 1 13 ? 17.594 4.156 -3.557 1 95.81 13 ASP B N 1
ATOM 2044 C CA . ASP B 1 13 ? 17.078 4.879 -2.396 1 95.81 13 ASP B CA 1
ATOM 2045 C C . ASP B 1 13 ? 15.867 4.168 -1.8 1 95.81 13 ASP B C 1
ATOM 2047 O O . ASP B 1 13 ? 15.594 4.293 -0.604 1 95.81 13 ASP B O 1
ATOM 2051 N N . TYR B 1 14 ? 15.188 3.355 -2.578 1 97.5 14 TYR B N 1
ATOM 2052 C CA . TYR B 1 14 ? 13.922 2.781 -2.141 1 97.5 14 TYR B CA 1
ATOM 2053 C C . TYR B 1 14 ? 14.109 1.347 -1.665 1 97.5 14 TYR B C 1
ATOM 2055 O O . TYR B 1 14 ? 13.148 0.703 -1.225 1 97.5 14 TYR B O 1
ATOM 2063 N N . PHE B 1 15 ? 15.367 0.843 -1.726 1 98.06 15 PHE B N 1
ATOM 2064 C CA . PHE B 1 15 ? 15.633 -0.5 -1.226 1 98.06 15 PHE B CA 1
ATOM 2065 C C . PHE B 1 15 ? 15.516 -0.546 0.293 1 98.06 15 PHE B C 1
ATOM 2067 O O . PHE B 1 15 ? 15.969 0.37 0.985 1 98.06 15 PHE B O 1
ATOM 2074 N N . THR B 1 16 ? 14.883 -1.566 0.796 1 98.25 16 THR B N 1
ATOM 2075 C CA . THR B 1 16 ? 14.93 -1.835 2.229 1 98.25 16 THR B CA 1
ATOM 2076 C C . THR B 1 16 ? 16.219 -2.555 2.602 1 98.25 16 THR B C 1
ATOM 2078 O O . THR B 1 16 ? 16.875 -3.154 1.745 1 98.25 16 THR B O 1
ATOM 2081 N N . LYS B 1 17 ? 16.547 -2.488 3.812 1 97.38 17 LYS B N 1
ATOM 2082 C CA . LYS B 1 17 ? 17.703 -3.238 4.293 1 97.38 17 LYS B CA 1
ATOM 2083 C C . LYS B 1 17 ? 17.516 -4.734 4.066 1 97.38 17 LYS B C 1
ATOM 2085 O O . LYS B 1 17 ? 18.453 -5.43 3.67 1 97.38 17 LYS B O 1
ATOM 2090 N N . GLU B 1 18 ? 16.359 -5.188 4.273 1 97.75 18 GLU B N 1
ATOM 2091 C CA . GLU B 1 18 ? 16.062 -6.605 4.098 1 97.75 18 GLU B CA 1
ATOM 2092 C C . GLU B 1 18 ? 16.266 -7.031 2.646 1 97.75 18 GLU B C 1
ATOM 2094 O O . GLU B 1 18 ? 16.812 -8.109 2.381 1 97.75 18 GLU B O 1
ATOM 2099 N N . ALA B 1 19 ? 15.781 -6.219 1.732 1 98.44 19 ALA B N 1
ATOM 2100 C CA . ALA B 1 19 ? 15.961 -6.516 0.313 1 98.44 19 ALA B CA 1
ATOM 2101 C C . ALA B 1 19 ? 17.438 -6.582 -0.055 1 98.44 19 ALA B C 1
ATOM 2103 O O . ALA B 1 19 ? 17.875 -7.516 -0.734 1 98.44 19 ALA B O 1
ATOM 2104 N N . GLU B 1 20 ? 18.156 -5.629 0.41 1 98 20 GLU B N 1
ATOM 2105 C CA . GLU B 1 20 ? 19.594 -5.598 0.11 1 98 20 GLU B CA 1
ATOM 2106 C C . GLU B 1 20 ? 20.297 -6.824 0.679 1 98 20 GLU B C 1
ATOM 2108 O O . GLU B 1 20 ? 21.141 -7.426 0.01 1 98 20 GLU B O 1
ATOM 2113 N N . ASN B 1 21 ? 19.984 -7.137 1.9 1 97.94 21 ASN B N 1
ATOM 2114 C CA . ASN B 1 21 ? 20.594 -8.305 2.533 1 97.94 21 ASN B CA 1
ATOM 2115 C C . ASN B 1 21 ? 20.312 -9.578 1.742 1 97.94 21 ASN B C 1
ATOM 2117 O O . ASN B 1 21 ? 21.203 -10.414 1.556 1 97.94 21 ASN B O 1
ATOM 2121 N N . ALA B 1 22 ? 19.094 -9.742 1.297 1 98.5 22 ALA B N 1
ATOM 2122 C CA . ALA B 1 22 ? 18.719 -10.93 0.526 1 98.5 22 ALA B CA 1
ATOM 2123 C C . ALA B 1 22 ? 19.484 -10.992 -0.791 1 98.5 22 ALA B C 1
ATOM 2125 O O . ALA B 1 22 ? 20.016 -12.047 -1.154 1 98.5 22 ALA B O 1
ATOM 2126 N N . LEU B 1 23 ? 19.562 -9.859 -1.47 1 98.38 23 LEU B N 1
ATOM 2127 C CA . LEU B 1 23 ? 20.25 -9.812 -2.758 1 98.38 23 LEU B CA 1
ATOM 2128 C C . LEU B 1 23 ? 21.75 -10.078 -2.592 1 98.38 23 LEU B C 1
ATOM 2130 O O . LEU B 1 23 ? 22.375 -10.672 -3.465 1 98.38 23 LEU B O 1
ATOM 2134 N N . ASN B 1 24 ? 22.281 -9.672 -1.488 1 98.12 24 ASN B N 1
ATOM 2135 C CA . ASN B 1 24 ? 23.688 -9.883 -1.204 1 98.12 24 ASN B CA 1
ATOM 2136 C C . ASN B 1 24 ? 23.984 -11.336 -0.828 1 98.12 24 ASN B C 1
ATOM 2138 O O . ASN B 1 24 ? 25.094 -11.828 -1.053 1 98.12 24 ASN B O 1
ATOM 2142 N N . SER B 1 25 ? 23.062 -12.031 -0.313 1 98 25 SER B N 1
ATOM 2143 C CA . SER B 1 25 ? 23.328 -13.32 0.319 1 98 25 SER B CA 1
ATOM 2144 C C . SER B 1 25 ? 22.938 -14.477 -0.594 1 98 25 SER B C 1
ATOM 2146 O O . SER B 1 25 ? 23.234 -15.633 -0.299 1 98 25 SER B O 1
ATOM 2148 N N . THR B 1 26 ? 22.234 -14.234 -1.708 1 98.56 26 THR B N 1
ATOM 2149 C CA . THR B 1 26 ? 21.781 -15.305 -2.584 1 98.56 26 THR B CA 1
ATOM 2150 C C . THR B 1 26 ? 22.844 -15.664 -3.615 1 98.56 26 THR B C 1
ATOM 2152 O O . THR B 1 26 ? 23.797 -14.906 -3.818 1 98.56 26 THR B O 1
ATOM 2155 N N . ASP B 1 27 ? 22.703 -16.828 -4.215 1 98.62 27 ASP B N 1
ATOM 2156 C CA . ASP B 1 27 ? 23.641 -17.328 -5.207 1 98.62 27 ASP B CA 1
ATOM 2157 C C . ASP B 1 27 ? 23.328 -16.766 -6.594 1 98.62 27 ASP B C 1
ATOM 2159 O O . ASP B 1 27 ? 24.234 -16.641 -7.43 1 98.62 27 ASP B O 1
ATOM 2163 N N . LEU B 1 28 ? 22.109 -16.469 -6.824 1 98.81 28 LEU B N 1
ATOM 2164 C CA . LEU B 1 28 ? 21.625 -16.109 -8.148 1 98.81 28 LEU B CA 1
ATOM 2165 C C . LEU B 1 28 ? 20.484 -15.094 -8.039 1 98.81 28 LEU B C 1
ATOM 2167 O O . LEU B 1 28 ? 19.609 -15.227 -7.195 1 98.81 28 LEU B O 1
ATOM 2171 N N . ILE B 1 29 ? 20.578 -14.047 -8.867 1 98.75 29 ILE B N 1
ATOM 2172 C CA . ILE B 1 29 ? 19.484 -13.086 -9.008 1 98.75 29 ILE B CA 1
ATOM 2173 C C . ILE B 1 29 ? 18.766 -13.312 -10.336 1 98.75 29 ILE B C 1
ATOM 2175 O O . ILE B 1 29 ? 19.406 -13.43 -11.383 1 98.75 29 ILE B O 1
ATOM 2179 N N . VAL B 1 30 ? 17.484 -13.461 -10.297 1 98.69 30 VAL B N 1
ATOM 2180 C CA . VAL B 1 30 ? 16.625 -13.578 -11.469 1 98.69 30 VAL B CA 1
ATOM 2181 C C . VAL B 1 30 ? 15.75 -12.336 -11.594 1 98.69 30 VAL B C 1
ATOM 2183 O O . VAL B 1 30 ? 15.031 -11.977 -10.648 1 98.69 30 VAL B O 1
ATOM 2186 N N . CYS B 1 31 ? 15.82 -11.648 -12.758 1 97 31 CYS B N 1
ATOM 2187 C CA . CYS B 1 31 ? 15.039 -10.414 -12.852 1 97 31 CYS B CA 1
ATOM 2188 C C . CYS B 1 31 ? 14.656 -10.125 -14.297 1 97 31 CYS B C 1
ATOM 2190 O O . CYS B 1 31 ? 15.133 -10.781 -15.219 1 97 31 CYS B O 1
ATOM 2192 N N . TYR B 1 32 ? 13.625 -9.242 -14.43 1 95.5 32 TYR B N 1
ATOM 2193 C CA . TYR B 1 32 ? 13.281 -8.633 -15.711 1 95.5 32 TYR B CA 1
ATOM 2194 C C . TYR B 1 32 ? 14.422 -7.762 -16.219 1 95.5 32 TYR B C 1
ATOM 2196 O O . TYR B 1 32 ? 15.078 -7.062 -15.438 1 95.5 32 TYR B O 1
ATOM 2204 N N . THR B 1 33 ? 14.594 -7.773 -17.516 1 94.88 33 THR B N 1
ATOM 2205 C CA . THR B 1 33 ? 15.703 -7.051 -18.141 1 94.88 33 THR B CA 1
ATOM 2206 C C . THR B 1 33 ? 15.703 -5.586 -17.719 1 94.88 33 THR B C 1
ATOM 2208 O O . THR B 1 33 ? 16.766 -4.984 -17.531 1 94.88 33 THR B O 1
ATOM 2211 N N . GLY B 1 34 ? 14.555 -5.016 -17.562 1 90.94 34 GLY B N 1
ATOM 2212 C CA . GLY B 1 34 ? 14.43 -3.602 -17.25 1 90.94 34 GLY B CA 1
ATOM 2213 C C . GLY B 1 34 ? 14.859 -3.264 -15.828 1 90.94 34 GLY B C 1
ATOM 2214 O O . GLY B 1 34 ? 15.047 -2.092 -15.492 1 90.94 34 GLY B O 1
ATOM 2215 N N . TYR B 1 35 ? 15.148 -4.301 -15.023 1 92.31 35 TYR B N 1
ATOM 2216 C CA . TYR B 1 35 ? 15.477 -4.043 -13.625 1 92.31 35 TYR B CA 1
ATOM 2217 C C . TYR B 1 35 ? 16.906 -4.453 -13.32 1 92.31 35 TYR B C 1
ATOM 2219 O O . TYR B 1 35 ? 17.391 -4.262 -12.195 1 92.31 35 TYR B O 1
ATOM 2227 N N . LYS B 1 36 ? 17.609 -4.973 -14.273 1 95.44 36 LYS B N 1
ATOM 2228 C CA . LYS B 1 36 ? 18.984 -5.414 -14.102 1 95.44 36 LYS B CA 1
ATOM 2229 C C . LYS B 1 36 ? 19.859 -4.281 -13.578 1 95.44 36 LYS B C 1
ATOM 2231 O O . LYS B 1 36 ? 20.703 -4.496 -12.703 1 95.44 36 LYS B O 1
ATOM 2236 N N . LYS B 1 37 ? 19.656 -3.072 -14.078 1 94.94 37 LYS B N 1
ATOM 2237 C CA . LYS B 1 37 ? 20.484 -1.925 -13.727 1 94.94 37 LYS B CA 1
ATOM 2238 C C . LYS B 1 37 ? 20.422 -1.643 -12.227 1 94.94 37 LYS B C 1
ATOM 2240 O O . LYS B 1 37 ? 21.344 -1.045 -11.664 1 94.94 37 LYS B O 1
ATOM 2245 N N . TYR B 1 38 ? 19.391 -2.082 -11.594 1 95.38 38 TYR B N 1
ATOM 2246 C CA . TYR B 1 38 ? 19.25 -1.798 -10.172 1 95.38 38 TYR B CA 1
ATOM 2247 C C . TYR B 1 38 ? 19.922 -2.873 -9.328 1 95.38 38 TYR B C 1
ATOM 2249 O O . TYR B 1 38 ? 20.141 -2.678 -8.133 1 95.38 38 TYR B O 1
ATOM 2257 N N . VAL B 1 39 ? 20.25 -4.055 -9.898 1 96.75 39 VAL B N 1
ATOM 2258 C CA . VAL B 1 39 ? 20.688 -5.156 -9.047 1 96.75 39 VAL B CA 1
ATOM 2259 C C . VAL B 1 39 ? 22.078 -5.613 -9.453 1 96.75 39 VAL B C 1
ATOM 2261 O O . VAL B 1 39 ? 22.703 -6.434 -8.773 1 96.75 39 VAL B O 1
ATOM 2264 N N . GLU B 1 40 ? 22.625 -5.082 -10.492 1 96.5 40 GLU B N 1
ATOM 2265 C CA . GLU B 1 40 ? 23.953 -5.5 -10.961 1 96.5 40 GLU B CA 1
ATOM 2266 C C . GLU B 1 40 ? 25.031 -5.184 -9.93 1 96.5 40 GLU B C 1
ATOM 2268 O O . GLU B 1 40 ? 26.047 -5.867 -9.859 1 96.5 40 GLU B O 1
ATOM 2273 N N . ARG B 1 41 ? 24.812 -4.266 -9.117 1 95.94 41 ARG B N 1
ATOM 2274 C CA . ARG B 1 41 ? 25.781 -3.812 -8.125 1 95.94 41 ARG B CA 1
ATOM 2275 C C . ARG B 1 41 ? 26.047 -4.895 -7.082 1 95.94 41 ARG B C 1
ATOM 2277 O O . ARG B 1 41 ? 27.047 -4.832 -6.359 1 95.94 41 ARG B O 1
ATOM 2284 N N . PHE B 1 42 ? 25.25 -5.895 -6.977 1 97.19 42 PHE B N 1
ATOM 2285 C CA . PHE B 1 42 ? 25.406 -6.906 -5.938 1 97.19 42 PHE B CA 1
ATOM 2286 C C . PHE B 1 42 ? 26.422 -7.969 -6.363 1 97.19 42 PHE B C 1
ATOM 2288 O O . PHE B 1 42 ? 26.75 -8.859 -5.582 1 97.19 42 PHE B O 1
ATOM 2295 N N . ASP B 1 43 ? 26.969 -7.922 -7.559 1 96.25 43 ASP B N 1
ATOM 2296 C CA . ASP B 1 43 ? 28.047 -8.75 -8.094 1 96.25 43 ASP B CA 1
ATOM 2297 C C . ASP B 1 43 ? 27.719 -10.234 -7.941 1 96.25 43 ASP B C 1
ATOM 2299 O O . ASP B 1 43 ? 28.531 -11.008 -7.414 1 96.25 43 ASP B O 1
ATOM 2303 N N . LYS B 1 44 ? 26.469 -10.586 -8.266 1 97.31 44 LYS B N 1
ATOM 2304 C CA . LYS B 1 44 ? 25.984 -11.961 -8.305 1 97.31 44 LYS B CA 1
ATOM 2305 C C . LYS B 1 44 ? 25.703 -12.406 -9.742 1 97.31 44 LYS B C 1
ATOM 2307 O O . LYS B 1 44 ? 25.641 -11.57 -10.648 1 97.31 44 LYS B O 1
ATOM 2312 N N . GLU B 1 45 ? 25.734 -13.711 -9.898 1 98 45 GLU B N 1
ATOM 2313 C CA . GLU B 1 45 ? 25.172 -14.195 -11.156 1 98 45 GLU B CA 1
ATOM 2314 C C . GLU B 1 45 ? 23.75 -13.688 -11.359 1 98 45 GLU B C 1
ATOM 2316 O O . GLU B 1 45 ? 22.953 -13.672 -10.422 1 98 45 GLU B O 1
ATOM 2321 N N . ILE B 1 46 ? 23.453 -13.164 -12.633 1 98.25 46 ILE B N 1
ATOM 2322 C CA . ILE B 1 46 ? 22.141 -12.609 -12.922 1 98.25 46 ILE B CA 1
ATOM 2323 C C . ILE B 1 46 ? 21.562 -13.273 -14.172 1 98.25 46 ILE B C 1
ATOM 2325 O O . ILE B 1 46 ? 22.234 -13.352 -15.203 1 98.25 46 I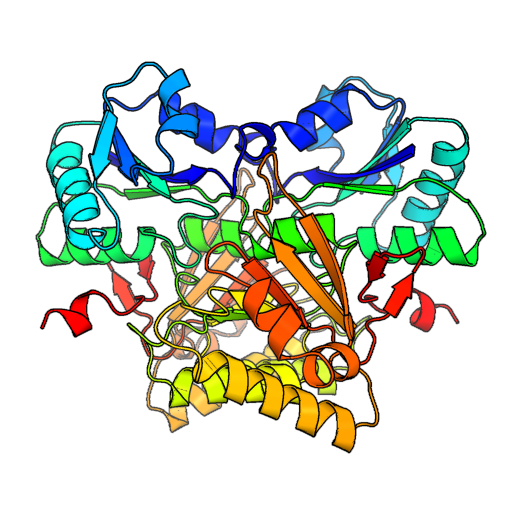LE B O 1
ATOM 2329 N N . TYR B 1 47 ? 20.359 -13.766 -14 1 98.06 47 TYR B N 1
ATOM 2330 C CA . TYR B 1 47 ? 19.547 -14.211 -15.133 1 98.06 47 TYR B CA 1
ATOM 2331 C C . TYR B 1 47 ? 18.469 -13.195 -15.469 1 98.06 47 TYR B C 1
ATOM 2333 O O . TYR B 1 47 ? 17.75 -12.719 -14.578 1 98.06 47 TYR B O 1
ATOM 2341 N N . VAL B 1 48 ? 18.344 -12.867 -16.766 1 96.56 48 VAL B N 1
ATOM 2342 C CA . VAL B 1 48 ? 17.359 -11.875 -17.188 1 96.56 48 VAL B CA 1
ATOM 2343 C C . VAL B 1 48 ? 16.438 -12.477 -18.25 1 96.56 48 VAL B C 1
ATOM 2345 O O . VAL B 1 48 ? 16.844 -13.352 -19 1 96.56 48 VAL B O 1
ATOM 2348 N N . SER B 1 49 ? 15.25 -12.117 -18.141 1 92.31 49 SER B N 1
ATOM 2349 C CA . SER B 1 49 ? 14.297 -12.406 -19.219 1 92.31 49 SER B CA 1
ATOM 2350 C C . SER B 1 49 ? 13.508 -11.164 -19.609 1 92.31 49 SER B C 1
ATOM 2352 O O . SER B 1 49 ? 13.492 -10.18 -18.859 1 92.31 49 SER B O 1
ATOM 2354 N N . GLY B 1 50 ? 12.922 -11.219 -20.844 1 85.62 50 GLY B N 1
ATOM 2355 C CA . GLY B 1 50 ? 12.18 -10.086 -21.375 1 85.62 50 GLY B CA 1
ATOM 2356 C C . GLY B 1 50 ? 10.789 -9.945 -20.797 1 85.62 50 GLY B C 1
ATOM 2357 O O . GLY B 1 50 ? 10.406 -10.711 -19.906 1 85.62 50 GLY B O 1
ATOM 2358 N N . MET B 1 51 ? 10.133 -9.016 -21.438 1 80.19 51 MET B N 1
ATOM 2359 C CA . MET B 1 51 ? 8.766 -8.711 -21.031 1 80.19 51 MET B CA 1
ATOM 2360 C C . MET B 1 51 ? 7.824 -9.859 -21.375 1 80.19 51 MET B C 1
ATOM 2362 O O . MET B 1 51 ? 8.031 -10.555 -22.375 1 80.19 51 MET B O 1
ATOM 2366 N N . THR B 1 52 ? 6.781 -10.094 -20.594 1 77.81 52 THR B N 1
ATOM 2367 C CA . THR B 1 52 ? 5.711 -11.07 -20.797 1 77.81 52 THR B CA 1
ATOM 2368 C C . THR B 1 52 ? 6.238 -12.492 -20.641 1 77.81 52 THR B C 1
ATOM 2370 O O . THR B 1 52 ? 5.629 -13.445 -21.125 1 77.81 52 THR B O 1
ATOM 2373 N N . LYS B 1 53 ? 7.359 -12.586 -20.016 1 89.62 53 LYS B N 1
ATOM 2374 C CA . LYS B 1 53 ? 7.945 -13.898 -19.781 1 89.62 53 LYS B CA 1
ATOM 2375 C C . LYS B 1 53 ? 7.957 -14.234 -18.281 1 89.62 53 LYS B C 1
ATOM 2377 O O . LYS B 1 53 ? 8.922 -14.82 -17.781 1 89.62 53 LYS B O 1
ATOM 2382 N N . GLU B 1 54 ? 6.875 -13.805 -17.594 1 93.06 54 GLU B N 1
ATOM 2383 C CA . GLU B 1 54 ? 6.773 -13.992 -16.156 1 93.06 54 GLU B CA 1
ATOM 2384 C C . GLU B 1 54 ? 6.77 -15.477 -15.789 1 93.06 54 GLU B C 1
ATOM 2386 O O . GLU B 1 54 ? 7.477 -15.898 -14.875 1 93.06 54 GLU B O 1
ATOM 2391 N N . LEU B 1 55 ? 5.992 -16.266 -16.547 1 94.75 55 LEU B N 1
ATOM 2392 C CA . LEU B 1 55 ? 5.91 -17.688 -16.266 1 94.75 55 LEU B CA 1
ATOM 2393 C C . LEU B 1 55 ? 7.281 -18.359 -16.406 1 94.75 55 LEU B C 1
ATOM 2395 O O . LEU B 1 55 ? 7.695 -19.109 -15.523 1 94.75 55 LEU B O 1
ATOM 2399 N N . GLU B 1 56 ? 7.941 -18.016 -17.453 1 95.5 56 GLU B N 1
ATOM 2400 C CA . GLU B 1 56 ? 9.273 -18.562 -17.703 1 95.5 56 GLU B CA 1
ATOM 2401 C C . GLU B 1 56 ? 10.266 -18.125 -16.641 1 95.5 56 GLU B C 1
ATOM 2403 O O . GLU B 1 56 ? 11.07 -18.922 -16.156 1 95.5 56 GLU B O 1
ATOM 2408 N N . ARG B 1 57 ? 10.242 -16.922 -16.312 1 97.62 57 ARG B N 1
ATOM 2409 C CA . ARG B 1 57 ? 11.148 -16.344 -15.328 1 97.62 57 ARG B CA 1
ATOM 2410 C C . ARG B 1 57 ? 10.969 -16.984 -13.961 1 97.62 57 ARG B C 1
ATOM 2412 O O . ARG B 1 57 ? 11.953 -17.359 -13.305 1 97.62 57 ARG B O 1
ATOM 2419 N N . VAL B 1 58 ? 9.734 -17.141 -13.555 1 98.25 58 VAL B N 1
ATOM 2420 C CA . VAL B 1 58 ? 9.445 -17.719 -12.25 1 98.25 58 VAL B CA 1
ATOM 2421 C C . VAL B 1 58 ? 9.805 -19.203 -12.258 1 98.25 58 VAL B C 1
ATOM 2423 O O . VAL B 1 58 ? 10.367 -19.719 -11.289 1 98.25 58 VAL B O 1
ATOM 2426 N N . GLU B 1 59 ? 9.469 -19.891 -13.359 1 98 59 GLU B N 1
ATOM 2427 C CA . GLU B 1 59 ? 9.82 -21.297 -13.492 1 98 59 GLU B CA 1
ATOM 2428 C C . GLU B 1 59 ? 11.336 -21.5 -13.383 1 98 59 GLU B C 1
ATOM 2430 O O . GLU B 1 59 ? 11.797 -22.391 -12.68 1 98 59 GLU B O 1
ATOM 2435 N N . TYR B 1 60 ? 12.031 -20.688 -14.055 1 98.44 60 TYR B N 1
ATOM 2436 C CA . TYR B 1 60 ? 13.484 -20.75 -14 1 98.44 60 TYR B CA 1
ATOM 2437 C C . TYR B 1 60 ? 13.984 -20.562 -12.57 1 98.44 60 TYR B C 1
ATOM 2439 O O . TYR B 1 60 ? 14.836 -21.312 -12.094 1 98.44 60 TYR B O 1
ATOM 2447 N N . ALA B 1 61 ? 13.5 -19.516 -11.906 1 98.81 61 ALA B N 1
ATOM 2448 C CA . ALA B 1 61 ? 13.906 -19.203 -10.539 1 98.81 61 ALA B CA 1
ATOM 2449 C C . ALA B 1 61 ? 13.648 -20.391 -9.609 1 98.81 61 ALA B C 1
ATOM 2451 O O . ALA B 1 61 ? 14.492 -20.734 -8.781 1 98.81 61 ALA B O 1
ATOM 2452 N N . LEU B 1 62 ? 12.5 -21 -9.734 1 98.81 62 LEU B N 1
ATOM 2453 C CA . LEU B 1 62 ? 12.141 -22.141 -8.898 1 98.81 62 LEU B CA 1
ATOM 2454 C C . LEU B 1 62 ? 13.062 -23.312 -9.172 1 98.81 62 LEU B C 1
ATOM 2456 O O . LEU B 1 62 ? 13.531 -23.969 -8.242 1 98.81 62 LEU B O 1
ATOM 2460 N N . ASN B 1 63 ? 13.25 -23.578 -10.445 1 98.81 63 ASN B N 1
ATOM 2461 C CA . ASN B 1 63 ? 14.148 -24.672 -10.797 1 98.81 63 ASN B CA 1
ATOM 2462 C C . ASN B 1 63 ? 15.523 -24.484 -10.164 1 98.81 63 ASN B C 1
ATOM 2464 O O . ASN B 1 63 ? 16.078 -25.422 -9.602 1 98.81 63 ASN B O 1
ATOM 2468 N N . GLU B 1 64 ? 16.078 -23.328 -10.25 1 98.75 64 GLU B N 1
ATOM 2469 C CA . GLU B 1 64 ? 17.375 -23.031 -9.68 1 98.75 64 GLU B CA 1
ATOM 2470 C C . GLU B 1 64 ? 17.344 -23.109 -8.156 1 98.75 64 GLU B C 1
ATOM 2472 O O . GLU B 1 64 ? 18.312 -23.531 -7.527 1 98.75 64 GLU B O 1
ATOM 2477 N N . ALA B 1 65 ? 16.266 -22.719 -7.574 1 98.81 65 ALA B N 1
ATOM 2478 C CA . ALA B 1 65 ? 16.125 -22.609 -6.121 1 98.81 65 ALA B CA 1
ATOM 2479 C C . ALA B 1 65 ? 16.078 -24 -5.48 1 98.81 65 ALA B C 1
ATOM 2481 O O . ALA B 1 65 ? 16.172 -24.125 -4.258 1 98.81 65 ALA B O 1
ATOM 2482 N N . GLU B 1 66 ? 15.883 -25.031 -6.238 1 98.56 66 GLU B N 1
ATOM 2483 C CA . GLU B 1 66 ? 15.938 -26.391 -5.715 1 98.56 66 GLU B CA 1
ATOM 2484 C C . GLU B 1 66 ? 17.328 -26.719 -5.16 1 98.56 66 GLU B C 1
ATOM 2486 O O . GLU B 1 66 ? 17.453 -27.562 -4.277 1 98.56 66 GLU B O 1
ATOM 2491 N N . ASN B 1 67 ? 18.328 -25.953 -5.711 1 97.88 67 ASN B N 1
ATOM 2492 C CA . ASN B 1 67 ? 19.688 -26.328 -5.336 1 97.88 67 ASN B CA 1
ATOM 2493 C C . ASN B 1 67 ? 20.5 -25.109 -4.895 1 97.88 67 ASN B C 1
ATOM 2495 O O . ASN B 1 67 ? 21.641 -25.25 -4.438 1 97.88 67 ASN B O 1
ATOM 2499 N N . LYS B 1 68 ? 19.953 -23.922 -5.121 1 98 68 LYS B N 1
ATOM 2500 C CA . LYS B 1 68 ? 20.641 -22.672 -4.809 1 98 68 LYS B CA 1
ATOM 2501 C C . LYS B 1 68 ? 19.703 -21.719 -4.066 1 98 68 LYS B C 1
ATOM 2503 O O . LYS B 1 68 ? 18.484 -21.891 -4.074 1 98 68 LYS B O 1
ATOM 2508 N N . ASP B 1 69 ? 20.328 -20.781 -3.32 1 98.75 69 ASP B N 1
ATOM 2509 C CA . ASP B 1 69 ? 19.547 -19.625 -2.863 1 98.75 69 ASP B CA 1
ATOM 2510 C C . ASP B 1 69 ? 19.359 -18.609 -3.984 1 98.75 69 ASP B C 1
ATOM 2512 O O . ASP B 1 69 ? 20.344 -18.078 -4.512 1 98.75 69 ASP B O 1
ATOM 2516 N N . VAL B 1 70 ? 18.141 -18.344 -4.328 1 98.94 70 VAL B N 1
ATOM 2517 C CA . VAL B 1 70 ? 17.828 -17.516 -5.492 1 98.94 70 VAL B CA 1
ATOM 2518 C C . VAL B 1 70 ? 16.984 -16.312 -5.066 1 98.94 70 VAL B C 1
ATOM 2520 O O . VAL B 1 70 ? 16.078 -16.453 -4.246 1 98.94 70 VAL B O 1
ATOM 2523 N N . ALA B 1 71 ? 17.312 -15.156 -5.586 1 98.88 71 ALA B N 1
ATOM 2524 C CA . ALA B 1 71 ? 16.484 -13.969 -5.449 1 98.88 71 ALA B CA 1
ATOM 2525 C C . ALA B 1 71 ? 15.727 -13.672 -6.742 1 98.88 71 ALA B C 1
ATOM 2527 O O . ALA B 1 71 ? 16.344 -13.406 -7.777 1 98.88 71 ALA B O 1
ATOM 2528 N N . LEU B 1 72 ? 14.445 -13.805 -6.699 1 98.81 72 LEU B N 1
ATOM 2529 C CA . LEU B 1 72 ? 13.57 -13.367 -7.777 1 98.81 72 LEU B CA 1
ATOM 2530 C C . LEU B 1 72 ? 13.094 -11.938 -7.543 1 98.81 72 LEU B C 1
ATOM 2532 O O . LEU B 1 72 ? 12.312 -11.68 -6.625 1 98.81 72 LEU B O 1
ATOM 2536 N N . VAL B 1 73 ? 13.469 -11.047 -8.438 1 98.06 73 VAL B N 1
ATOM 2537 C CA . VAL B 1 73 ? 13.289 -9.617 -8.219 1 98.06 73 VAL B CA 1
ATOM 2538 C C . VAL B 1 73 ? 11.953 -9.172 -8.812 1 98.06 73 VAL B C 1
ATOM 2540 O O . VAL B 1 73 ? 11.602 -9.547 -9.938 1 98.06 73 VAL B O 1
ATOM 2543 N N . SER B 1 74 ? 11.242 -8.461 -7.98 1 95.06 74 SER B N 1
ATOM 2544 C CA . SER B 1 74 ? 10.031 -7.773 -8.398 1 95.06 74 SER B CA 1
ATOM 2545 C C . SER B 1 74 ? 10.18 -6.262 -8.258 1 95.06 74 SER B C 1
ATOM 2547 O O . SER B 1 74 ? 10.664 -5.77 -7.238 1 95.06 74 SER B O 1
ATOM 2549 N N . ASN B 1 75 ? 9.781 -5.547 -9.406 1 93.12 75 ASN B N 1
ATOM 2550 C CA . ASN B 1 75 ? 9.672 -4.098 -9.258 1 93.12 75 ASN B CA 1
ATOM 2551 C C . ASN B 1 75 ? 8.516 -3.713 -8.336 1 93.12 75 ASN B C 1
ATOM 2553 O O . ASN B 1 75 ? 7.449 -4.332 -8.383 1 93.12 75 ASN B O 1
ATOM 2557 N N . GLY B 1 76 ? 8.734 -2.688 -7.523 1 97 76 GLY B N 1
ATOM 2558 C CA . GLY B 1 76 ? 7.734 -2.352 -6.527 1 97 76 GLY B CA 1
ATOM 2559 C C . GLY B 1 76 ? 7.707 -3.318 -5.359 1 97 76 GLY B C 1
ATOM 2560 O O . GLY B 1 76 ? 8.742 -3.6 -4.754 1 97 76 GLY B O 1
ATOM 2561 N N . ASP B 1 77 ? 6.594 -3.777 -5.016 1 98.31 77 ASP B N 1
ATOM 2562 C CA . ASP B 1 77 ? 6.363 -4.777 -3.977 1 98.31 77 ASP B CA 1
ATOM 2563 C C . ASP B 1 77 ? 6.168 -6.164 -4.586 1 98.31 77 ASP B C 1
ATOM 2565 O O . ASP B 1 77 ? 5.5 -6.312 -5.609 1 98.31 77 ASP B O 1
ATOM 2569 N N . ALA B 1 78 ? 6.688 -7.176 -3.885 1 98.25 78 ALA B N 1
ATOM 2570 C CA . ALA B 1 78 ? 6.656 -8.539 -4.406 1 98.25 78 ALA B CA 1
ATOM 2571 C C . ALA B 1 78 ? 5.234 -9.086 -4.434 1 98.25 78 ALA B C 1
ATOM 2573 O O . ALA B 1 78 ? 4.945 -10.055 -5.145 1 98.25 78 ALA B O 1
ATOM 2574 N N . THR B 1 79 ? 4.348 -8.469 -3.664 1 98.44 79 THR B N 1
ATOM 2575 C CA . THR B 1 79 ? 3.012 -9.031 -3.506 1 98.44 79 THR B CA 1
ATOM 2576 C C . THR B 1 79 ? 1.957 -8.102 -4.094 1 98.44 79 THR B C 1
ATOM 2578 O O . THR B 1 79 ? 0.757 -8.352 -3.967 1 98.44 79 THR B O 1
ATOM 2581 N N . ILE B 1 80 ? 2.258 -6.988 -4.656 1 98.5 80 ILE B N 1
ATOM 2582 C CA . ILE B 1 80 ? 1.311 -6.102 -5.324 1 98.5 80 ILE B CA 1
ATOM 2583 C C . ILE B 1 80 ? 1.58 -6.094 -6.828 1 98.5 80 ILE B C 1
ATOM 258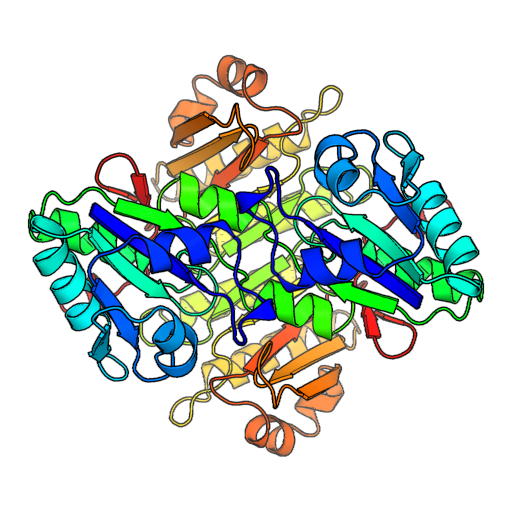5 O O . ILE B 1 80 ? 2.518 -5.441 -7.293 1 98.5 80 ILE B O 1
ATOM 2589 N N . TYR B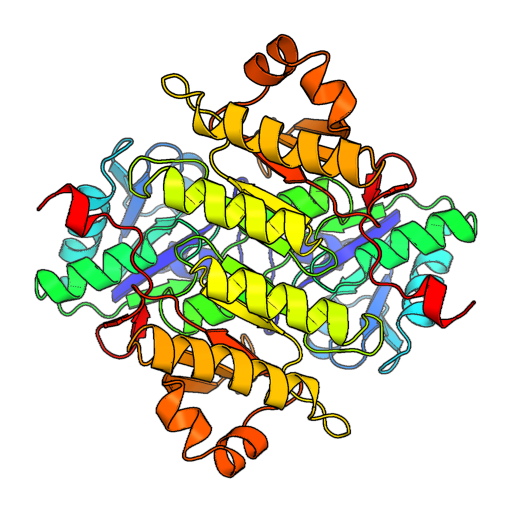 1 81 ? 0.788 -6.828 -7.508 1 97.19 81 TYR B N 1
ATOM 2590 C CA . TYR B 1 81 ? 0.935 -7.086 -8.938 1 97.19 81 TYR B CA 1
ATOM 2591 C C . TYR B 1 81 ? 2.303 -7.684 -9.242 1 97.19 81 TYR B C 1
ATOM 2593 O O . TYR B 1 81 ? 2.867 -7.441 -10.312 1 97.19 81 TYR B O 1
ATOM 2601 N N . GLY B 1 82 ? 2.895 -8.352 -8.289 1 96.25 82 GLY B N 1
ATOM 2602 C CA . GLY B 1 82 ? 4.223 -8.922 -8.422 1 96.25 82 GLY B CA 1
ATOM 2603 C C . GLY B 1 82 ? 4.203 -10.406 -8.734 1 96.25 82 GLY B C 1
ATOM 2604 O O . GLY B 1 82 ? 3.18 -10.938 -9.164 1 96.25 82 GLY B O 1
ATOM 2605 N N . LEU B 1 83 ? 5.344 -11.078 -8.477 1 97.44 83 LEU B N 1
ATOM 2606 C CA . LEU B 1 83 ? 5.512 -12.445 -8.961 1 97.44 83 LEU B CA 1
ATOM 2607 C C . LEU B 1 83 ? 5.336 -13.445 -7.824 1 97.44 83 LEU B C 1
ATOM 2609 O O . LEU B 1 83 ? 5.395 -14.656 -8.047 1 97.44 83 LEU B O 1
ATOM 2613 N N . ALA B 1 84 ? 5.066 -12.961 -6.586 1 98.62 84 ALA B N 1
ATOM 2614 C CA . ALA B 1 84 ? 5.027 -13.852 -5.43 1 98.62 84 ALA B CA 1
ATOM 2615 C C . ALA B 1 84 ? 3.912 -14.883 -5.566 1 98.62 84 ALA B C 1
ATOM 2617 O O . ALA B 1 84 ? 4.125 -16.078 -5.324 1 98.62 84 ALA B O 1
ATOM 2618 N N . SER B 1 85 ? 2.727 -14.414 -5.965 1 98.44 85 SER B N 1
ATOM 2619 C CA . SER B 1 85 ? 1.616 -15.352 -6.117 1 98.44 85 SER B CA 1
ATOM 2620 C C . SER B 1 85 ? 1.929 -16.422 -7.164 1 98.44 85 SER B C 1
ATOM 2622 O O . SER B 1 85 ? 1.649 -17.594 -6.953 1 98.44 85 SER B O 1
ATOM 2624 N N . LEU B 1 86 ? 2.516 -16 -8.258 1 97.88 86 LEU B N 1
ATOM 2625 C CA . LEU B 1 86 ? 2.855 -16.938 -9.328 1 97.88 86 LEU B CA 1
ATOM 2626 C C . LEU B 1 86 ? 3.898 -17.938 -8.859 1 97.88 86 LEU B C 1
ATOM 2628 O O . LEU B 1 86 ? 3.846 -19.109 -9.234 1 97.88 86 LEU B O 1
ATOM 2632 N N . ALA B 1 87 ? 4.855 -17.484 -8.07 1 98.75 87 ALA B N 1
ATOM 2633 C CA . ALA B 1 87 ? 5.871 -18.375 -7.52 1 98.75 87 ALA B CA 1
ATOM 2634 C C . ALA B 1 87 ? 5.238 -19.484 -6.684 1 98.75 87 ALA B C 1
ATOM 2636 O O . ALA B 1 87 ? 5.59 -20.656 -6.824 1 98.75 87 ALA B O 1
ATOM 2637 N N . TYR B 1 88 ? 4.297 -19.125 -5.809 1 98.75 88 TYR B N 1
ATOM 2638 C CA . TYR B 1 88 ? 3.611 -20.125 -4.992 1 98.75 88 TYR B CA 1
ATOM 2639 C C . TYR B 1 88 ? 2.818 -21.078 -5.863 1 98.75 88 TYR B C 1
ATOM 2641 O O . TYR B 1 88 ? 2.834 -22.297 -5.633 1 98.75 88 TYR B O 1
ATOM 2649 N N . GLU B 1 89 ? 2.105 -20.516 -6.875 1 98.38 89 GLU B N 1
ATOM 2650 C CA . GLU B 1 89 ? 1.272 -21.344 -7.754 1 98.38 89 GLU B CA 1
ATOM 2651 C C . GLU B 1 89 ? 2.109 -22.359 -8.516 1 98.38 89 GLU B C 1
ATOM 2653 O O . GLU B 1 89 ? 1.761 -23.547 -8.562 1 98.38 89 GLU B O 1
ATOM 2658 N N . LEU B 1 90 ? 3.186 -21.922 -9.062 1 98.31 90 LEU B N 1
ATOM 2659 C CA . LEU B 1 90 ? 4.031 -22.812 -9.859 1 98.31 90 LEU B CA 1
ATOM 2660 C C . LEU B 1 90 ? 4.781 -23.797 -8.969 1 98.31 90 LEU B C 1
ATOM 2662 O O . LEU B 1 90 ? 5.023 -24.938 -9.359 1 98.31 90 LEU B O 1
ATOM 2666 N N . ASN B 1 91 ? 5.238 -23.297 -7.797 1 98.69 91 ASN B N 1
ATOM 2667 C CA . ASN B 1 91 ? 5.895 -24.188 -6.84 1 98.69 91 ASN B CA 1
ATOM 2668 C C . ASN B 1 91 ? 5.031 -25.391 -6.516 1 98.69 91 ASN B C 1
ATOM 2670 O O . ASN B 1 91 ? 5.527 -26.531 -6.492 1 98.69 91 ASN B O 1
ATOM 2674 N N . GLU B 1 92 ? 3.779 -25.156 -6.254 1 98.06 92 GLU B N 1
ATOM 2675 C CA . GLU B 1 92 ? 2.84 -26.234 -5.945 1 98.06 92 GLU B CA 1
ATOM 2676 C C . GLU B 1 92 ? 2.545 -27.078 -7.18 1 98.06 92 GLU B C 1
ATOM 2678 O O . GLU B 1 92 ? 2.646 -28.312 -7.137 1 98.06 92 GLU B O 1
ATOM 2683 N N . LYS B 1 93 ? 2.195 -26.438 -8.297 1 97.19 93 LYS B N 1
ATOM 2684 C CA . LYS B 1 93 ? 1.763 -27.125 -9.508 1 97.19 93 LYS B CA 1
ATOM 2685 C C . LYS B 1 93 ? 2.842 -28.078 -10.023 1 97.19 93 LYS B C 1
ATOM 2687 O O . LYS B 1 93 ? 2.543 -29.203 -10.43 1 97.19 93 LYS B O 1
ATOM 2692 N N . ASN B 1 94 ? 4.023 -27.562 -9.961 1 97.5 94 ASN B N 1
ATOM 2693 C CA . ASN B 1 94 ? 5.105 -28.328 -10.578 1 97.5 94 ASN B CA 1
ATOM 2694 C C . ASN B 1 94 ? 5.922 -29.078 -9.539 1 97.5 94 ASN B C 1
ATOM 2696 O O . ASN B 1 94 ? 6.973 -29.641 -9.859 1 97.5 94 ASN B O 1
ATOM 2700 N N . LEU B 1 95 ? 5.527 -29.062 -8.312 1 97.88 95 LEU B N 1
ATOM 2701 C CA . LEU B 1 95 ? 6.07 -29.859 -7.211 1 97.88 95 LEU B CA 1
ATOM 2702 C C . LEU B 1 95 ? 7.555 -29.578 -7.02 1 97.88 95 LEU B C 1
ATOM 2704 O O . LEU B 1 95 ? 8.359 -30.5 -6.918 1 97.88 95 LEU B O 1
ATOM 2708 N N . HIS B 1 96 ? 7.926 -28.312 -7.047 1 97.56 96 HIS B N 1
ATOM 2709 C CA . HIS B 1 96 ? 9.32 -27.938 -6.832 1 97.56 96 HIS B CA 1
ATOM 2710 C C . HIS B 1 96 ? 9.734 -28.172 -5.383 1 97.56 96 HIS B C 1
ATOM 2712 O O . HIS B 1 96 ? 10.914 -28.406 -5.102 1 97.56 96 HIS B O 1
ATOM 2718 N N . ASN B 1 97 ? 8.82 -27.969 -4.512 1 97.38 97 ASN B N 1
ATOM 2719 C CA . ASN B 1 97 ? 9.055 -28.125 -3.08 1 97.38 97 ASN B CA 1
ATOM 2720 C C . ASN B 1 97 ? 10.133 -27.156 -2.584 1 97.38 97 ASN B C 1
ATOM 2722 O O . ASN B 1 97 ? 11.016 -27.547 -1.814 1 97.38 97 ASN B O 1
ATOM 2726 N N . VAL B 1 98 ? 10.172 -26.031 -3.072 1 98.5 98 VAL B N 1
ATOM 2727 C CA . VAL B 1 98 ? 11.102 -24.969 -2.699 1 98.5 98 VAL B CA 1
ATOM 2728 C C . VAL B 1 98 ? 10.492 -24.109 -1.596 1 98.5 98 VAL B C 1
ATOM 2730 O O . VAL B 1 98 ? 9.305 -23.781 -1.64 1 98.5 98 VAL B O 1
ATOM 2733 N N . THR B 1 99 ? 11.227 -23.844 -0.515 1 98.62 99 THR B N 1
ATOM 2734 C CA . THR B 1 99 ? 10.797 -22.859 0.483 1 98.62 99 THR B CA 1
ATOM 2735 C C . THR B 1 99 ? 10.836 -21.453 -0.09 1 98.62 99 THR B C 1
ATOM 2737 O O . THR B 1 99 ? 11.852 -21.031 -0.663 1 98.62 99 THR B O 1
ATOM 2740 N N . ILE B 1 100 ? 9.734 -20.734 0.085 1 98.88 100 ILE B N 1
ATOM 2741 C CA . ILE B 1 100 ? 9.633 -19.391 -0.472 1 98.88 100 ILE B CA 1
ATOM 2742 C C . ILE B 1 100 ? 9.562 -18.375 0.659 1 98.88 100 ILE B C 1
ATOM 2744 O O . ILE B 1 100 ? 8.812 -18.547 1.619 1 98.88 100 ILE B O 1
ATOM 2748 N N . LYS B 1 101 ? 10.359 -17.406 0.591 1 98.62 101 LYS B N 1
ATOM 2749 C CA . LYS B 1 101 ? 10.289 -16.234 1.455 1 98.62 101 LYS B CA 1
ATOM 2750 C C . LYS B 1 101 ? 10.008 -14.969 0.644 1 98.62 101 LYS B C 1
ATOM 2752 O O . LYS B 1 101 ? 10.734 -14.656 -0.302 1 98.62 101 LYS B O 1
ATOM 2757 N N . VAL B 1 102 ? 8.992 -14.258 1.01 1 98.88 102 VAL B N 1
ATOM 2758 C CA . VAL B 1 102 ? 8.578 -13.062 0.285 1 98.88 102 VAL B CA 1
ATOM 2759 C C . VAL B 1 102 ? 9.016 -11.812 1.055 1 98.88 102 VAL B C 1
ATOM 2761 O O . VAL B 1 102 ? 8.805 -11.719 2.268 1 98.88 102 VAL B O 1
ATOM 2764 N N . LEU B 1 103 ? 9.633 -10.898 0.373 1 98.69 103 LEU B N 1
ATOM 2765 C CA . LEU B 1 103 ? 10.086 -9.641 0.961 1 98.69 103 LEU B CA 1
ATOM 2766 C C . LEU B 1 103 ? 9.375 -8.453 0.317 1 98.69 103 LEU B C 1
ATOM 2768 O O . LEU B 1 103 ? 9.477 -8.25 -0.895 1 98.69 103 LEU B O 1
ATOM 2772 N N . SER B 1 104 ? 8.734 -7.648 1.125 1 98.31 104 SER B N 1
ATOM 2773 C CA . SER B 1 104 ? 7.984 -6.488 0.655 1 98.31 104 SER B CA 1
ATOM 2774 C C . SER B 1 104 ? 8.922 -5.383 0.174 1 98.31 104 SER B C 1
ATOM 2776 O O . SER B 1 104 ? 10.07 -5.309 0.598 1 98.31 104 SER B O 1
ATOM 2778 N N . GLY B 1 105 ? 8.492 -4.59 -0.725 1 98.38 105 GLY B N 1
ATOM 2779 C CA . GLY B 1 105 ? 9.094 -3.346 -1.184 1 98.38 105 GLY B CA 1
ATOM 2780 C C . GLY B 1 105 ? 8.094 -2.211 -1.303 1 98.38 105 GLY B C 1
ATOM 2781 O O . GLY B 1 105 ? 6.887 -2.416 -1.144 1 98.38 105 GLY B O 1
ATOM 2782 N N . LEU B 1 106 ? 8.594 -1.045 -1.56 1 98.44 106 LEU B N 1
ATOM 2783 C CA . LEU B 1 106 ? 7.695 0.085 -1.744 1 98.44 106 LEU B CA 1
ATOM 2784 C C . LEU B 1 106 ? 6.922 -0.044 -3.053 1 98.44 106 LEU B C 1
ATOM 2786 O O . LEU B 1 106 ? 7.523 -0.148 -4.125 1 98.44 106 LEU B O 1
ATOM 2790 N N . THR B 1 107 ? 5.613 -0.061 -2.93 1 98.19 107 THR B N 1
ATOM 2791 C CA . THR B 1 107 ? 4.773 -0.112 -4.121 1 98.19 107 THR B CA 1
ATOM 2792 C C . THR B 1 107 ? 4.586 1.282 -4.711 1 98.19 107 THR B C 1
ATOM 2794 O O . THR B 1 107 ? 4.75 2.285 -4.012 1 98.19 107 THR B O 1
ATOM 2797 N N . SER B 1 108 ? 4.258 1.372 -5.969 1 97.94 108 SER B N 1
ATOM 2798 C CA . SER B 1 108 ? 4.129 2.637 -6.688 1 97.94 108 SER B CA 1
ATOM 2799 C C . SER B 1 108 ? 3.094 3.541 -6.027 1 97.94 108 SER B C 1
ATOM 2801 O O . SER B 1 108 ? 3.283 4.758 -5.949 1 97.94 108 SER B O 1
ATOM 2803 N N . ALA B 1 109 ? 1.989 2.977 -5.535 1 98.62 109 ALA B N 1
ATOM 2804 C CA . ALA B 1 109 ? 0.937 3.781 -4.922 1 98.62 109 ALA B CA 1
ATOM 2805 C C . ALA B 1 109 ? 1.489 4.621 -3.773 1 98.62 109 ALA B C 1
ATOM 2807 O O . ALA B 1 109 ? 1.221 5.824 -3.691 1 98.62 109 ALA B O 1
ATOM 2808 N N . SER B 1 110 ? 2.285 3.998 -2.904 1 98.5 110 SER B N 1
ATOM 2809 C CA . SER B 1 110 ? 2.854 4.707 -1.762 1 98.5 110 SER B CA 1
ATOM 2810 C C . SER B 1 110 ? 3.84 5.781 -2.209 1 98.5 110 SER B C 1
ATOM 2812 O O . SER B 1 110 ? 3.799 6.91 -1.719 1 98.5 110 SER B O 1
ATOM 2814 N N . VAL B 1 111 ? 4.684 5.453 -3.131 1 98.62 111 VAL B N 1
ATOM 2815 C CA . VAL B 1 111 ? 5.711 6.383 -3.592 1 98.62 111 VAL B CA 1
ATOM 2816 C C . VAL B 1 111 ? 5.055 7.551 -4.324 1 98.62 111 VAL B C 1
ATOM 2818 O O . VAL B 1 111 ? 5.434 8.711 -4.125 1 98.62 111 VAL B O 1
ATOM 2821 N N . CYS B 1 112 ? 4.078 7.262 -5.156 1 98.88 112 CYS B N 1
ATOM 2822 C CA . CYS B 1 112 ? 3.346 8.32 -5.848 1 98.88 112 CYS B CA 1
ATOM 2823 C C . CYS B 1 112 ? 2.652 9.242 -4.852 1 98.88 112 CYS B C 1
ATOM 2825 O O . CYS B 1 112 ? 2.611 10.461 -5.051 1 98.88 112 CYS B O 1
ATOM 2827 N N . SER B 1 113 ? 2.119 8.648 -3.816 1 98.94 113 SER B N 1
ATOM 2828 C CA . SER B 1 113 ? 1.473 9.461 -2.791 1 98.94 113 SER B CA 1
ATOM 2829 C C . SER B 1 113 ? 2.455 10.445 -2.166 1 98.94 113 SER B C 1
ATOM 2831 O O . SER B 1 113 ? 2.127 11.617 -1.971 1 98.94 113 SER B O 1
ATOM 2833 N N . SER B 1 114 ? 3.641 9.977 -1.881 1 98.75 114 SER B N 1
ATOM 2834 C CA . SER B 1 114 ? 4.648 10.836 -1.272 1 98.75 114 SER B CA 1
ATOM 2835 C C . SER B 1 114 ? 5.094 11.93 -2.236 1 98.75 114 SER B C 1
ATOM 2837 O O . SER B 1 114 ? 5.355 13.062 -1.821 1 98.75 114 SER B O 1
ATOM 2839 N N . ILE B 1 115 ? 5.188 11.617 -3.533 1 98.69 115 ILE B N 1
ATOM 2840 C CA . ILE B 1 115 ? 5.59 12.578 -4.559 1 98.69 115 ILE B CA 1
ATOM 2841 C C . ILE B 1 115 ? 4.523 13.664 -4.695 1 98.69 115 ILE B C 1
ATOM 2843 O O . ILE B 1 115 ? 4.848 14.844 -4.82 1 98.69 115 ILE B O 1
ATOM 2847 N N . LEU B 1 116 ? 3.275 13.258 -4.562 1 98.94 116 LEU B N 1
ATOM 2848 C CA . LEU B 1 116 ? 2.15 14.156 -4.793 1 98.94 116 LEU B CA 1
ATOM 2849 C C . LEU B 1 116 ? 1.831 14.961 -3.535 1 98.94 116 LEU B C 1
ATOM 2851 O O . LEU B 1 116 ? 1.124 15.969 -3.602 1 98.94 116 LEU B O 1
ATOM 2855 N N . GLY B 1 117 ? 2.299 14.664 -2.408 1 98.81 117 GLY B N 1
ATOM 2856 C CA . GLY B 1 117 ? 1.968 15.211 -1.102 1 98.81 117 GLY B CA 1
ATOM 2857 C C . GLY B 1 117 ? 1.463 14.164 -0.127 1 98.81 117 GLY B C 1
ATOM 2858 O O . GLY B 1 117 ? 2.248 13.562 0.606 1 98.81 117 GLY B O 1
ATOM 2859 N N . ALA B 1 118 ? 0.177 13.773 -0.169 1 98.88 118 ALA B N 1
ATOM 2860 C CA . ALA B 1 118 ? -0.371 12.758 0.722 1 98.88 118 ALA B CA 1
ATOM 2861 C C . ALA B 1 118 ? -1.81 12.414 0.346 1 98.88 118 ALA B C 1
ATOM 2863 O O . ALA B 1 118 ? -2.697 12.414 1.201 1 98.88 118 ALA B O 1
ATOM 2864 N N . PRO B 1 119 ? -1.982 12.062 -0.856 1 98.94 119 PRO B N 1
ATOM 2865 C CA . PRO B 1 119 ? -3.361 11.766 -1.253 1 98.94 119 PRO B CA 1
ATOM 2866 C C . PRO B 1 119 ? -3.871 10.445 -0.675 1 98.94 119 PRO B C 1
ATOM 2868 O O . PRO B 1 119 ? -5.082 10.258 -0.54 1 98.94 119 PRO B O 1
ATOM 2871 N N . LEU B 1 120 ? -3.014 9.516 -0.314 1 98.88 120 LEU B N 1
ATOM 2872 C CA . LEU B 1 120 ? -3.467 8.227 0.194 1 98.88 120 LEU B CA 1
ATOM 2873 C C . LEU B 1 120 ? -3.525 8.227 1.718 1 98.88 120 LEU B C 1
ATOM 2875 O O . LEU B 1 120 ? -3.432 7.176 2.352 1 98.88 120 LEU B O 1
ATOM 2879 N N . ASN B 1 121 ? -3.641 9.391 2.312 1 97.94 121 ASN B N 1
ATOM 2880 C CA . ASN B 1 121 ? -3.602 9.523 3.764 1 97.94 121 ASN B CA 1
ATOM 2881 C C . ASN B 1 121 ? -4.922 9.094 4.402 1 97.94 121 ASN B C 1
ATOM 2883 O O . ASN B 1 121 ? -5.184 9.406 5.566 1 97.94 121 ASN B O 1
ATOM 2887 N N . HIS B 1 122 ? -5.82 8.5 3.676 1 97.25 122 HIS B N 1
ATOM 2888 C CA . HIS B 1 122 ? -7.098 7.934 4.09 1 97.25 122 HIS B CA 1
ATOM 2889 C C . HIS B 1 122 ? -7.375 6.613 3.379 1 97.25 122 HIS B C 1
ATOM 2891 O O . HIS B 1 122 ? -6.457 5.988 2.842 1 97.25 122 HIS B O 1
ATOM 2897 N N . ASP B 1 123 ? -8.664 6.102 3.559 1 98.81 123 ASP B N 1
ATOM 2898 C CA . ASP B 1 123 ? -9.031 4.852 2.898 1 98.81 123 ASP B CA 1
ATOM 2899 C C . ASP B 1 123 ? -8.875 4.965 1.384 1 98.81 123 ASP B C 1
ATOM 2901 O O . ASP B 1 123 ? -9.203 5.996 0.796 1 98.81 123 ASP B O 1
ATOM 2905 N N . PHE B 1 124 ? -8.352 3.9 0.75 1 98.94 124 PHE B N 1
ATOM 2906 C CA . PHE B 1 124 ? -8.102 3.969 -0.685 1 98.94 124 PHE B CA 1
ATOM 2907 C C . PHE B 1 124 ? -8.203 2.588 -1.319 1 98.94 124 PHE B C 1
ATOM 2909 O O . PHE B 1 124 ? -8.211 1.574 -0.617 1 98.94 124 PHE B O 1
ATOM 2916 N N . ALA B 1 125 ? -8.375 2.527 -2.646 1 98.94 125 ALA B N 1
ATOM 2917 C CA . ALA B 1 125 ? -8.352 1.314 -3.459 1 98.94 125 ALA B CA 1
ATOM 2918 C C . ALA B 1 125 ? -7.23 1.369 -4.492 1 98.94 125 ALA B C 1
ATOM 2920 O O . ALA B 1 125 ? -6.812 2.453 -4.91 1 98.94 125 ALA B O 1
ATOM 2921 N N . VAL B 1 126 ? -6.695 0.273 -4.797 1 98.94 126 VAL B N 1
ATOM 2922 C CA . VAL B 1 126 ? -5.691 0.088 -5.84 1 98.94 126 VAL B CA 1
ATOM 2923 C C . VAL B 1 126 ? -6.242 -0.824 -6.934 1 98.94 126 VAL B C 1
ATOM 2925 O O . VAL B 1 126 ? -6.605 -1.973 -6.668 1 98.94 126 VAL B O 1
ATOM 2928 N N . VAL B 1 127 ? -6.328 -0.31 -8.156 1 98.88 127 VAL B N 1
ATOM 2929 C CA . VAL B 1 127 ? -6.922 -1.057 -9.258 1 98.88 127 VAL B CA 1
ATOM 2930 C C . VAL B 1 127 ? -6.031 -0.955 -10.492 1 98.88 127 VAL B C 1
ATOM 2932 O O . VAL B 1 127 ? -5.512 0.119 -10.805 1 98.88 127 VAL B O 1
ATOM 2935 N N . SER B 1 128 ? -5.77 -2.068 -11.125 1 98.44 128 SER B N 1
ATOM 2936 C CA . SER B 1 128 ? -5.082 -2.094 -12.406 1 98.44 128 SER B CA 1
ATOM 2937 C C . SER B 1 128 ? -6.07 -2.047 -13.57 1 98.44 128 SER B C 1
ATOM 2939 O O . SER B 1 128 ? -7.086 -2.742 -13.547 1 98.44 128 SER B O 1
ATOM 2941 N N . LEU B 1 129 ? -5.773 -1.289 -14.617 1 98.25 129 LEU B N 1
ATOM 2942 C CA . LEU B 1 129 ? -6.664 -1.203 -15.766 1 98.25 129 LEU B CA 1
ATOM 2943 C C . LEU B 1 129 ? -6.254 -2.193 -16.844 1 98.25 129 LEU B C 1
ATOM 2945 O O . LEU B 1 129 ? -6.832 -2.207 -17.938 1 98.25 129 LEU B O 1
ATOM 2949 N N . SER B 1 130 ? -5.281 -3.049 -16.547 1 95.5 130 SER B N 1
ATOM 2950 C CA . SER B 1 130 ? -4.918 -4.094 -17.484 1 95.5 130 SER B CA 1
ATOM 2951 C C . SER B 1 130 ? -5.988 -5.184 -17.547 1 95.5 130 SER B C 1
ATOM 2953 O O . SER B 1 130 ? -6.223 -5.879 -16.562 1 95.5 130 SER B O 1
ATOM 2955 N N . ASN B 1 131 ? -6.555 -5.34 -18.688 1 94.25 131 ASN B N 1
ATOM 2956 C CA . ASN B 1 131 ? -7.582 -6.371 -18.828 1 94.25 131 ASN B CA 1
ATOM 2957 C C . ASN B 1 131 ? -7.027 -7.625 -19.5 1 94.25 131 ASN B C 1
ATOM 2959 O O . ASN B 1 131 ? -7.773 -8.383 -20.109 1 94.25 131 ASN B O 1
ATOM 2963 N N . LEU B 1 132 ? -5.723 -7.809 -19.375 1 91.5 132 LEU B N 1
ATOM 2964 C CA . LEU B 1 132 ? -5.09 -9.008 -19.922 1 91.5 132 LEU B CA 1
ATOM 2965 C C . LEU B 1 132 ? -5.5 -10.242 -19.125 1 91.5 132 LEU B C 1
ATOM 2967 O O . LEU B 1 132 ? -5.848 -11.273 -19.719 1 91.5 132 LEU B O 1
ATOM 2971 N N . LEU B 1 133 ? -5.469 -10.141 -17.75 1 92.62 133 LEU B N 1
ATOM 2972 C CA . LEU B 1 133 ? -5.75 -11.281 -16.891 1 92.62 133 LEU B CA 1
ATOM 2973 C C . LEU B 1 133 ? -7.047 -11.07 -16.109 1 92.62 133 LEU B C 1
ATOM 2975 O O . LEU B 1 133 ? -7.492 -11.969 -15.391 1 92.62 133 LEU B O 1
ATOM 2979 N N . THR B 1 134 ? -7.676 -9.898 -16.25 1 95.75 134 THR B N 1
ATOM 2980 C CA . THR B 1 134 ? -8.883 -9.516 -15.516 1 95.75 134 THR B CA 1
ATOM 2981 C C . THR B 1 134 ? -9.945 -9 -16.484 1 95.75 134 THR B C 1
ATOM 2983 O O . THR B 1 134 ? -9.695 -8.062 -17.25 1 95.75 134 THR B O 1
ATOM 2986 N N . PRO B 1 135 ? -11.148 -9.586 -16.469 1 96.81 135 PRO B N 1
ATOM 2987 C CA . PRO B 1 135 ? -12.203 -9.094 -17.359 1 96.81 135 PRO B CA 1
ATOM 2988 C C . PRO B 1 135 ? -12.5 -7.609 -17.156 1 96.81 135 PRO B C 1
ATOM 2990 O O . PRO B 1 135 ? -12.508 -7.125 -16.031 1 96.81 135 PRO B O 1
ATOM 2993 N N . LEU B 1 136 ? -12.781 -6.91 -18.25 1 97.69 136 LEU B N 1
ATOM 2994 C CA . LEU B 1 136 ? -13.062 -5.48 -18.234 1 97.69 136 LEU B CA 1
ATOM 2995 C C . LEU B 1 136 ? -14.219 -5.172 -17.281 1 97.69 136 LEU B C 1
ATOM 2997 O O . LEU B 1 136 ? -14.164 -4.199 -16.531 1 97.69 136 LEU B O 1
ATOM 3001 N N . GLU B 1 137 ? -15.25 -6.004 -17.297 1 98.56 137 GLU B N 1
ATOM 3002 C CA . GLU B 1 137 ? -16.422 -5.785 -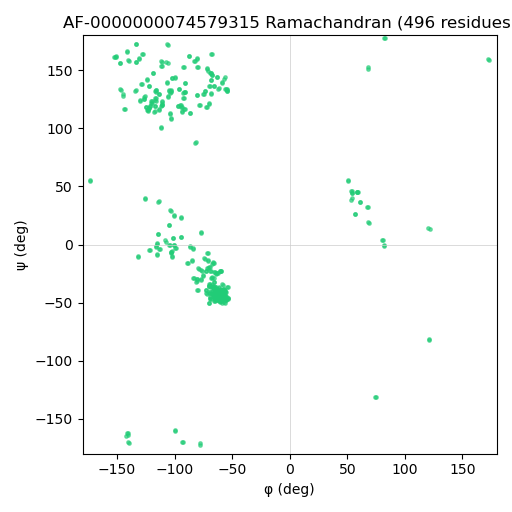16.453 1 98.56 137 GLU B CA 1
ATOM 3003 C C . GLU B 1 137 ? -16.031 -5.777 -14.969 1 98.56 137 GLU B C 1
ATOM 3005 O O . GLU B 1 137 ? -16.562 -5 -14.18 1 98.56 137 GLU B O 1
ATOM 3010 N N . THR B 1 138 ? -15.109 -6.668 -14.609 1 98.44 138 THR B N 1
ATOM 3011 C CA . THR B 1 138 ? -14.617 -6.734 -13.234 1 98.44 138 THR B CA 1
ATOM 3012 C C . THR B 1 138 ? -13.867 -5.457 -12.867 1 98.44 138 THR B C 1
ATOM 3014 O O . THR B 1 138 ? -14.086 -4.891 -11.797 1 98.44 138 THR B O 1
ATOM 3017 N N . ILE B 1 139 ? -13.023 -4.98 -13.742 1 98.62 139 ILE B N 1
ATOM 3018 C CA . ILE B 1 139 ? -12.242 -3.77 -13.523 1 98.62 139 ILE B CA 1
ATOM 3019 C C . ILE B 1 139 ? -13.18 -2.582 -13.312 1 98.62 139 ILE B C 1
ATOM 3021 O O . ILE B 1 139 ? -13.031 -1.83 -12.352 1 98.62 139 ILE B O 1
ATOM 3025 N N . LEU B 1 140 ? -14.195 -2.451 -14.164 1 98.88 140 LEU B N 1
ATOM 3026 C CA . LEU B 1 140 ? -15.086 -1.3 -14.109 1 98.88 140 LEU B CA 1
ATOM 3027 C C . LEU B 1 140 ? -15.961 -1.346 -12.859 1 98.88 140 LEU B C 1
ATOM 3029 O O . LEU B 1 140 ? -16.281 -0.303 -12.289 1 98.88 140 LEU B O 1
ATOM 3033 N N . LYS B 1 141 ? -16.344 -2.545 -12.484 1 98.88 141 LYS B N 1
ATOM 3034 C CA . LYS B 1 141 ? -17.078 -2.676 -11.234 1 98.88 141 LYS B CA 1
ATOM 3035 C C . LYS B 1 141 ? -16.25 -2.203 -10.047 1 98.88 141 LYS B C 1
ATOM 3037 O O . LYS B 1 141 ? -16.766 -1.524 -9.156 1 98.88 141 LYS B O 1
ATOM 3042 N N . ARG B 1 142 ? -14.992 -2.57 -9.992 1 98.94 142 ARG B N 1
ATOM 3043 C CA . ARG B 1 142 ? -14.086 -2.16 -8.922 1 98.94 142 ARG B CA 1
ATOM 3044 C C . ARG B 1 142 ? -13.898 -0.648 -8.914 1 98.94 142 ARG B C 1
ATOM 3046 O O . ARG B 1 142 ? -13.938 -0.018 -7.855 1 98.94 142 ARG B O 1
ATOM 3053 N N . ILE B 1 143 ? -13.727 -0.048 -10.125 1 98.94 143 ILE B N 1
ATOM 3054 C CA . ILE B 1 143 ? -13.617 1.401 -10.25 1 98.94 143 ILE B CA 1
ATOM 3055 C C . ILE B 1 143 ? -14.883 2.066 -9.719 1 98.94 143 ILE B C 1
ATOM 3057 O O . ILE B 1 143 ? -14.812 2.99 -8.906 1 98.94 143 ILE B O 1
ATOM 3061 N N . ASN B 1 144 ? -16 1.586 -10.148 1 98.94 144 ASN B N 1
ATOM 3062 C CA . ASN B 1 144 ? -17.281 2.152 -9.727 1 98.94 144 ASN B CA 1
ATOM 3063 C C . ASN B 1 144 ? -17.453 2.098 -8.219 1 98.94 144 ASN B C 1
ATOM 3065 O O . ASN B 1 144 ? -17.859 3.08 -7.598 1 98.94 144 ASN B O 1
ATOM 3069 N N . CYS B 1 145 ? -17.172 0.972 -7.637 1 98.94 145 CYS B N 1
ATOM 3070 C CA . CYS B 1 145 ? -17.328 0.789 -6.199 1 98.94 145 CYS B CA 1
ATOM 3071 C C . CYS B 1 145 ? -16.375 1.694 -5.426 1 98.94 145 CYS B C 1
ATOM 3073 O O . CYS B 1 145 ? -16.734 2.256 -4.395 1 98.94 145 CYS B O 1
ATOM 3075 N N . ALA B 1 146 ? -15.117 1.832 -5.941 1 98.88 146 ALA B N 1
ATOM 3076 C CA . ALA B 1 146 ? -14.148 2.699 -5.281 1 98.88 146 ALA B CA 1
ATOM 3077 C C . ALA B 1 146 ? -14.617 4.148 -5.27 1 98.88 146 ALA B C 1
ATOM 3079 O O . ALA B 1 146 ? -14.555 4.82 -4.238 1 98.88 146 ALA B O 1
ATOM 3080 N N . VAL B 1 147 ? -15.133 4.613 -6.395 1 98.88 147 VAL B N 1
ATOM 3081 C CA . VAL B 1 147 ? -15.586 6 -6.496 1 98.88 147 VAL B CA 1
ATOM 3082 C C . VAL B 1 147 ? -16.891 6.176 -5.715 1 98.88 147 VAL B C 1
ATOM 3084 O O . VAL B 1 147 ? -17.062 7.172 -5.008 1 98.88 147 VAL B O 1
ATOM 3087 N N . GLU B 1 148 ? -17.781 5.215 -5.832 1 98.81 148 GLU B N 1
ATOM 3088 C CA . GLU B 1 148 ? -19.078 5.266 -5.145 1 98.81 148 GLU B CA 1
ATOM 3089 C C . GLU B 1 148 ? -18.891 5.418 -3.637 1 98.81 148 GLU B C 1
ATOM 3091 O O . GLU B 1 148 ? -19.609 6.176 -2.988 1 98.81 148 GLU B O 1
ATOM 3096 N N . SER B 1 149 ? -17.906 4.746 -3.055 1 98.81 149 SER B N 1
ATOM 3097 C CA . SER B 1 149 ? -17.688 4.742 -1.613 1 98.81 149 SER B CA 1
ATOM 3098 C C . SER B 1 149 ? -16.828 5.914 -1.182 1 98.81 149 SER B C 1
ATOM 3100 O O . SER B 1 149 ? -16.469 6.031 -0.007 1 98.81 149 SER B O 1
ATOM 3102 N N . ASP B 1 150 ? -16.359 6.738 -2.1 1 98.56 150 ASP B N 1
ATOM 3103 C CA . ASP B 1 150 ? -15.586 7.953 -1.854 1 98.56 150 ASP B CA 1
ATOM 3104 C C . ASP B 1 150 ? -14.211 7.621 -1.286 1 98.56 150 ASP B C 1
ATOM 3106 O O . ASP B 1 150 ? -13.703 8.328 -0.415 1 98.56 150 ASP B O 1
ATOM 3110 N N . MET B 1 151 ? -13.656 6.523 -1.654 1 98.88 151 MET B N 1
ATOM 3111 C CA . MET B 1 151 ? -12.25 6.219 -1.373 1 98.88 151 MET B CA 1
ATOM 3112 C C . MET B 1 151 ? -11.336 6.922 -2.367 1 98.88 151 MET B C 1
ATOM 3114 O O . MET B 1 151 ? -11.75 7.246 -3.48 1 98.88 151 MET B O 1
ATOM 3118 N N . VAL B 1 152 ? -10.141 7.211 -1.966 1 98.94 152 VAL B N 1
ATOM 3119 C CA . VAL B 1 152 ? -9.125 7.582 -2.947 1 98.94 152 VAL B CA 1
ATOM 3120 C C . VAL B 1 152 ? -8.781 6.371 -3.814 1 98.94 152 VAL B C 1
ATOM 3122 O O . VAL B 1 152 ? -8.867 5.23 -3.361 1 98.94 152 VAL B O 1
ATOM 3125 N N . LEU B 1 153 ? -8.477 6.633 -5.078 1 98.94 153 LEU B N 1
ATOM 3126 C CA . LEU B 1 153 ? -8.242 5.539 -6.02 1 98.94 153 LEU B CA 1
ATOM 3127 C C . LEU B 1 153 ? -6.867 5.66 -6.66 1 98.94 153 LEU B C 1
ATOM 3129 O O . LEU B 1 153 ? -6.562 6.672 -7.301 1 98.94 153 LEU B O 1
ATOM 3133 N N . ALA B 1 154 ? -5.984 4.738 -6.402 1 98.94 154 ALA B N 1
ATOM 3134 C CA . ALA B 1 154 ? -4.723 4.605 -7.133 1 98.94 154 ALA B CA 1
ATOM 3135 C C . ALA B 1 154 ? -4.871 3.648 -8.312 1 98.94 154 ALA B C 1
ATOM 3137 O O . ALA B 1 154 ? -5.281 2.498 -8.141 1 98.94 154 ALA B O 1
ATOM 3138 N N . ILE B 1 155 ? -4.516 4.086 -9.5 1 98.88 155 ILE B N 1
ATOM 3139 C CA . ILE B 1 155 ? -4.719 3.318 -10.719 1 98.88 155 ILE B CA 1
ATOM 3140 C C . ILE B 1 155 ? -3.369 2.918 -11.312 1 98.88 155 ILE B C 1
ATOM 3142 O O . ILE B 1 155 ? -2.559 3.779 -11.656 1 98.88 155 ILE B O 1
ATOM 3146 N N . TYR B 1 156 ? -3.148 1.628 -11.344 1 98.38 156 TYR B N 1
ATOM 3147 C CA . TYR B 1 156 ? -1.99 1.043 -12.016 1 98.38 156 TYR B CA 1
ATOM 3148 C C . TYR B 1 156 ? -2.316 0.678 -13.453 1 98.38 156 TYR B C 1
ATOM 3150 O O . TYR B 1 156 ? -3.48 0.456 -13.797 1 98.38 156 TYR B O 1
ATOM 3158 N N . ASN B 1 157 ? -1.288 0.675 -14.328 1 96.81 157 ASN B N 1
ATOM 3159 C CA . ASN B 1 157 ? -1.438 0.292 -15.727 1 96.81 157 ASN B CA 1
ATOM 3160 C C . ASN B 1 157 ? -2.588 1.043 -16.391 1 96.81 157 ASN B C 1
ATOM 3162 O O . ASN B 1 157 ? -3.465 0.43 -17 1 96.81 157 ASN B O 1
ATOM 3166 N N . PRO B 1 158 ? -2.551 2.355 -16.328 1 97.94 158 PRO B N 1
ATOM 3167 C CA . PRO B 1 158 ? -3.727 3.129 -16.734 1 97.94 158 PRO B CA 1
ATOM 3168 C C . PRO B 1 158 ? -3.971 3.076 -18.234 1 97.94 158 PRO B C 1
ATOM 3170 O O . PRO B 1 158 ? -5.121 3.125 -18.688 1 97.94 158 PRO B O 1
ATOM 3173 N N . LEU B 1 159 ? -2.898 3.059 -18.953 1 94.31 159 LEU B N 1
ATOM 3174 C CA . LEU B 1 159 ? -3.051 3.168 -20.406 1 94.31 159 LEU B CA 1
ATOM 3175 C C . LEU B 1 159 ? -2.004 2.326 -21.125 1 94.31 159 LEU B C 1
ATOM 3177 O O . LEU B 1 159 ? -0.828 2.338 -20.75 1 94.31 159 LEU B O 1
ATOM 3181 N N . GLY B 1 160 ? -2.516 1.479 -22.047 1 84.44 160 GLY B N 1
ATOM 3182 C CA . GLY B 1 160 ? -1.629 0.718 -22.922 1 84.44 160 GLY B CA 1
ATOM 3183 C C . GLY B 1 160 ? -1.59 1.24 -24.344 1 84.44 160 GLY B C 1
ATOM 3184 O O . GLY B 1 160 ? -2.488 1.973 -24.766 1 84.44 160 GLY B O 1
ATOM 3185 N N . LYS B 1 161 ? -0.502 0.937 -25.031 1 78.44 161 LYS B N 1
ATOM 3186 C CA . LYS B 1 161 ? -0.379 1.344 -26.422 1 78.44 161 LYS B CA 1
ATOM 3187 C C . LYS B 1 161 ? -1.537 0.803 -27.25 1 78.44 161 LYS B C 1
ATOM 3189 O O . LYS B 1 161 ? -2.053 1.497 -28.141 1 78.44 161 LYS B O 1
ATOM 3194 N N . LYS B 1 162 ? -1.978 -0.423 -26.984 1 76.88 162 LYS B N 1
ATOM 3195 C CA . LYS B 1 162 ? -2.936 -1.097 -27.859 1 76.88 162 LYS B CA 1
ATOM 3196 C C . LYS B 1 162 ? -4.336 -1.08 -27.25 1 76.88 162 LYS B C 1
ATOM 3198 O O . LYS B 1 162 ? -5.305 -1.473 -27.906 1 76.88 162 LYS B O 1
ATOM 3203 N N . ARG B 1 163 ? -4.453 -0.619 -26.078 1 83.12 163 ARG B N 1
ATOM 3204 C CA . ARG B 1 163 ? -5.754 -0.701 -25.422 1 83.12 163 ARG B CA 1
ATOM 3205 C C . ARG B 1 163 ? -6.02 0.539 -24.578 1 83.12 163 ARG B C 1
ATOM 3207 O O . ARG B 1 163 ? -5.395 0.728 -23.531 1 83.12 163 ARG B O 1
ATOM 3214 N N . LYS B 1 164 ? -7.102 1.246 -25.031 1 94.12 164 LYS B N 1
ATOM 3215 C CA . LYS B 1 164 ? -7.414 2.502 -24.359 1 94.12 164 LYS B CA 1
ATOM 3216 C C . LYS B 1 164 ? -8.766 2.43 -23.656 1 94.12 164 LYS B C 1
ATOM 3218 O O . LYS B 1 164 ? -9.125 3.324 -22.891 1 94.12 164 LYS B O 1
ATOM 3223 N N . GLU B 1 165 ? -9.5 1.347 -23.906 1 97 165 GLU B N 1
ATOM 3224 C CA . GLU B 1 165 ? -10.898 1.266 -23.5 1 97 165 GLU B CA 1
ATOM 3225 C C . GLU B 1 165 ? -11.023 1.308 -21.984 1 97 165 GLU B C 1
ATOM 3227 O O . GLU B 1 165 ? -11.828 2.072 -21.438 1 97 165 GLU B O 1
ATOM 3232 N N . PRO B 1 166 ? -10.227 0.527 -21.219 1 97.94 166 PRO B N 1
ATOM 3233 C CA . PRO B 1 166 ? -10.375 0.594 -19.766 1 97.94 166 PRO B CA 1
ATOM 3234 C C . PRO B 1 166 ? -10.156 2 -19.203 1 97.94 166 PRO B C 1
ATOM 3236 O O . PRO B 1 166 ? -10.867 2.432 -18.297 1 97.94 166 PRO B O 1
ATOM 3239 N N . PHE B 1 167 ? -9.227 2.748 -19.844 1 98.62 167 PHE B N 1
ATOM 3240 C CA . PHE B 1 167 ? -8.93 4.105 -19.406 1 98.62 167 PHE B CA 1
ATOM 3241 C C . PHE B 1 167 ? -10.102 5.035 -19.672 1 98.62 167 PHE B C 1
ATOM 3243 O O . PHE B 1 167 ? -10.547 5.77 -18.797 1 98.62 167 PHE B O 1
ATOM 3250 N N . LEU B 1 168 ? -10.625 4.973 -20.812 1 98.44 168 LEU B N 1
ATOM 3251 C CA . LEU B 1 168 ? -11.703 5.859 -21.219 1 98.44 168 LEU B CA 1
ATOM 3252 C C . LEU B 1 168 ? -12.969 5.598 -20.406 1 98.44 168 LEU B C 1
ATOM 3254 O O . LEU B 1 168 ? -13.641 6.539 -19.984 1 98.44 168 LEU B O 1
ATOM 3258 N N . LYS B 1 169 ? -13.281 4.328 -20.203 1 98.62 169 LYS B N 1
ATOM 3259 C CA . LYS B 1 169 ? -14.453 3.986 -19.406 1 98.62 169 LYS B CA 1
ATOM 3260 C C . LYS B 1 169 ? -14.273 4.418 -17.953 1 98.62 169 LYS B C 1
ATOM 3262 O O . LYS B 1 169 ? -15.234 4.84 -17.297 1 98.62 169 LYS B O 1
ATOM 3267 N N . THR B 1 170 ? -13.078 4.27 -17.422 1 98.81 170 THR B N 1
ATOM 3268 C CA . THR B 1 170 ? -12.766 4.73 -16.062 1 98.81 170 THR B CA 1
ATOM 3269 C C . THR B 1 170 ? -12.977 6.238 -15.945 1 98.81 170 THR B C 1
ATOM 3271 O O . THR B 1 170 ? -13.625 6.707 -15.008 1 98.81 170 THR B O 1
ATOM 3274 N N . VAL B 1 171 ? -12.422 7.012 -16.891 1 98.69 171 VAL B N 1
ATOM 3275 C CA . VAL B 1 171 ? -12.57 8.461 -16.906 1 98.69 171 VAL B CA 1
ATOM 3276 C C . VAL B 1 171 ? -14.047 8.836 -16.969 1 98.69 171 VAL B C 1
ATOM 3278 O O . VAL B 1 171 ? -14.484 9.766 -16.281 1 98.69 171 VAL B O 1
ATOM 3281 N N . GLU B 1 172 ? -14.766 8.102 -17.75 1 98.75 172 GLU B N 1
ATOM 3282 C CA . GLU B 1 172 ? -16.203 8.336 -17.859 1 98.75 172 GLU B CA 1
ATOM 3283 C C . GLU B 1 172 ? -16.891 8.125 -16.516 1 98.75 172 GLU B C 1
ATOM 3285 O O . GLU B 1 172 ? -17.719 8.945 -16.109 1 98.75 172 GLU B O 1
ATOM 3290 N N . ILE B 1 173 ? -16.609 7.016 -15.836 1 98.88 173 ILE B N 1
ATOM 3291 C CA . ILE B 1 173 ? -17.203 6.715 -14.539 1 98.88 173 ILE B CA 1
ATOM 3292 C C . ILE B 1 173 ? -16.906 7.852 -13.562 1 98.88 173 ILE B C 1
ATOM 3294 O O . ILE B 1 173 ? -17.812 8.375 -12.914 1 98.88 173 ILE B O 1
ATOM 3298 N N . ILE B 1 174 ? -15.656 8.25 -13.477 1 98.88 174 ILE B N 1
ATOM 3299 C CA . ILE B 1 174 ? -15.242 9.273 -12.523 1 98.88 174 ILE B CA 1
ATOM 3300 C C . ILE B 1 174 ? -15.891 10.609 -12.867 1 98.88 174 ILE B C 1
ATOM 3302 O O . ILE B 1 174 ? -16.344 11.336 -11.984 1 98.88 174 ILE B O 1
ATOM 3306 N N . SER B 1 175 ? -15.938 10.938 -14.164 1 98.75 175 SER B N 1
ATOM 3307 C CA . SER B 1 175 ? -16.562 12.172 -14.617 1 98.75 175 SER B CA 1
ATOM 3308 C C . SER B 1 175 ? -18.047 12.211 -14.242 1 98.75 175 SER B C 1
ATOM 3310 O O . SER B 1 175 ? -18.578 13.266 -13.883 1 98.75 175 SER B O 1
ATOM 3312 N N . ASN B 1 176 ? -18.719 11.102 -14.43 1 98.75 176 ASN B N 1
ATOM 3313 C CA . ASN B 1 176 ? -20.125 11.031 -14.062 1 98.75 176 ASN B CA 1
ATOM 3314 C C . ASN B 1 176 ? -20.328 11.305 -12.57 1 98.75 176 ASN B C 1
ATOM 3316 O O . ASN B 1 176 ? -21.234 12.047 -12.188 1 98.75 176 ASN B O 1
ATOM 3320 N N . TYR B 1 177 ? -19.516 10.695 -11.742 1 98.75 177 TYR B N 1
ATOM 3321 C CA . TYR B 1 177 ? -19.609 10.961 -10.312 1 98.75 177 TYR B CA 1
ATOM 3322 C C . TYR B 1 177 ? -19.266 12.422 -10.008 1 98.75 177 TYR B C 1
ATOM 3324 O O . TYR B 1 177 ? -19.844 13.016 -9.094 1 98.75 177 TYR B O 1
ATOM 3332 N N . SER B 1 178 ? -18.25 12.953 -10.742 1 98.69 178 SER B N 1
ATOM 3333 C CA . SER B 1 178 ? -17.891 14.359 -10.602 1 98.69 178 SER B CA 1
ATOM 3334 C C . SER B 1 178 ? -19.078 15.273 -10.836 1 98.69 178 SER B C 1
ATOM 3336 O O . SER B 1 178 ? -19.359 16.172 -10.039 1 98.69 178 SER B O 1
ATOM 3338 N N . LYS B 1 179 ? -19.812 15.062 -11.883 1 98.38 179 LYS B N 1
ATOM 3339 C CA . LYS B 1 179 ? -21 15.844 -12.219 1 98.38 179 LYS B CA 1
ATOM 3340 C C . LYS B 1 179 ? -22.094 15.656 -11.172 1 98.38 179 LYS B C 1
ATOM 3342 O O . LYS B 1 179 ? -22.656 16.625 -10.68 1 98.38 179 LYS B O 1
ATOM 3347 N N . ASP B 1 180 ? -22.359 14.414 -10.852 1 98.38 180 ASP B N 1
ATOM 3348 C CA . ASP B 1 180 ? -23.453 14.078 -9.938 1 98.38 180 ASP B CA 1
ATOM 3349 C C . ASP B 1 180 ? -23.219 14.703 -8.562 1 98.38 180 ASP B C 1
ATOM 3351 O O . ASP B 1 180 ? -24.172 15.109 -7.891 1 98.38 180 ASP B O 1
ATOM 3355 N N . ARG B 1 181 ? -21.953 14.727 -8.156 1 98.31 181 ARG B N 1
ATOM 3356 C CA . ARG B 1 181 ? -21.625 15.18 -6.805 1 98.31 181 ARG B CA 1
ATOM 3357 C C . ARG B 1 181 ? -21.156 16.625 -6.812 1 98.31 181 ARG B C 1
ATOM 3359 O O . ARG B 1 181 ? -20.938 17.219 -5.754 1 98.31 181 ARG B O 1
ATOM 3366 N N . ASN B 1 182 ? -21.047 17.234 -7.949 1 98.44 182 ASN B N 1
ATOM 3367 C CA . ASN B 1 182 ? -20.531 18.594 -8.133 1 98.44 182 ASN B CA 1
ATOM 3368 C C . ASN B 1 182 ? -19.156 18.75 -7.48 1 98.44 182 ASN B C 1
ATOM 3370 O O . ASN B 1 182 ? -18.938 19.672 -6.688 1 98.44 182 ASN B O 1
ATOM 3374 N N . ILE B 1 183 ? -18.328 17.75 -7.746 1 98.56 183 ILE B N 1
ATOM 3375 C CA . ILE B 1 183 ? -16.953 17.75 -7.258 1 98.56 183 ILE B CA 1
ATOM 3376 C C . ILE B 1 183 ? -15.984 17.578 -8.422 1 98.56 183 ILE B C 1
ATOM 3378 O O . ILE B 1 183 ? -16.109 16.625 -9.203 1 98.56 183 ILE B O 1
ATOM 3382 N N . ASP B 1 184 ? -15.141 18.578 -8.625 1 98.81 184 ASP B N 1
ATOM 3383 C CA . ASP B 1 184 ? -14.047 18.406 -9.586 1 98.81 184 ASP B CA 1
ATOM 3384 C C . ASP B 1 184 ? -12.875 17.656 -8.945 1 98.81 184 ASP B C 1
ATOM 3386 O O . ASP B 1 184 ? -11.969 18.281 -8.391 1 98.81 184 ASP B O 1
ATOM 3390 N N . TYR B 1 185 ? -12.883 16.344 -9.008 1 98.94 185 TYR B N 1
ATOM 3391 C CA . TYR B 1 185 ? -11.906 15.523 -8.305 1 98.94 185 TYR B CA 1
ATOM 3392 C C . TYR B 1 185 ? -10.484 15.906 -8.688 1 98.94 185 TYR B C 1
ATOM 3394 O O . TYR B 1 185 ? -10.18 16.094 -9.875 1 98.94 185 TYR B O 1
ATOM 3402 N N . ILE B 1 186 ? -9.625 16.047 -7.711 1 98.94 186 ILE B N 1
ATOM 3403 C CA . ILE B 1 186 ? -8.203 16.266 -7.961 1 98.94 186 ILE B CA 1
ATOM 3404 C C . ILE B 1 186 ? -7.559 14.969 -8.43 1 98.94 186 ILE B C 1
ATOM 3406 O O . ILE B 1 186 ? -7.836 13.898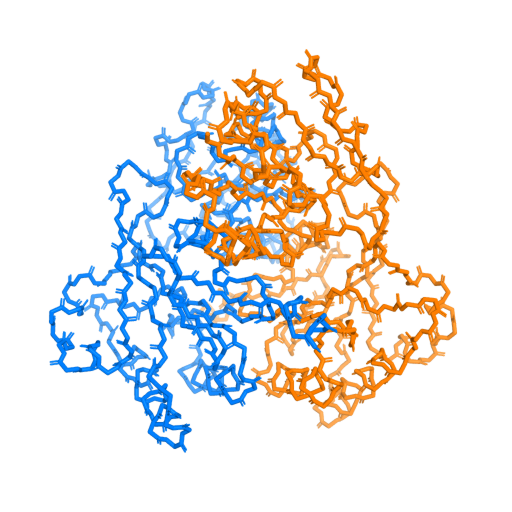 -7.891 1 98.94 186 ILE B O 1
ATOM 3410 N N . VAL B 1 187 ? -6.805 15.07 -9.484 1 98.94 187 VAL B N 1
ATOM 3411 C CA . VAL B 1 187 ? -6.145 13.914 -10.086 1 98.94 187 VAL B CA 1
ATOM 3412 C C . VAL B 1 187 ? -4.633 14.125 -10.086 1 98.94 187 VAL B C 1
ATOM 3414 O O . VAL B 1 187 ? -4.141 15.148 -10.562 1 98.94 187 VAL B O 1
ATOM 3417 N N . GLY B 1 188 ? -3.914 13.211 -9.453 1 98.94 188 GLY B N 1
ATOM 3418 C CA . GLY B 1 188 ? -2.465 13.164 -9.562 1 98.94 188 GLY B CA 1
ATOM 3419 C C . GLY B 1 188 ? -1.977 12.18 -10.609 1 98.94 188 GLY B C 1
ATOM 3420 O O . GLY B 1 188 ? -2.508 11.07 -10.727 1 98.94 188 GLY B O 1
ATOM 3421 N N . ILE B 1 189 ? -1.053 12.609 -11.414 1 98.94 189 ILE B N 1
ATOM 3422 C CA . ILE B 1 189 ? -0.416 11.781 -12.43 1 98.94 189 ILE B CA 1
ATOM 3423 C C . ILE B 1 189 ? 1.094 11.758 -12.203 1 98.94 189 ILE B C 1
ATOM 3425 O O . ILE B 1 189 ? 1.753 12.797 -12.242 1 98.94 189 ILE B O 1
ATOM 3429 N N . VAL B 1 190 ? 1.63 10.586 -11.93 1 98.88 190 VAL B N 1
ATOM 3430 C CA . VAL B 1 190 ? 3.062 10.461 -11.688 1 98.88 190 VAL B CA 1
ATOM 3431 C C . VAL B 1 190 ? 3.684 9.516 -12.711 1 98.88 190 VAL B C 1
ATOM 3433 O O . VAL B 1 190 ? 3.236 8.383 -12.867 1 98.88 190 VAL B O 1
ATOM 3436 N N . LYS B 1 191 ? 4.668 9.969 -13.438 1 98.06 191 LYS B N 1
ATOM 3437 C CA . LYS B 1 191 ? 5.426 9.18 -14.406 1 98.06 191 LYS B CA 1
ATOM 3438 C C . LYS B 1 191 ? 6.801 8.812 -13.867 1 98.06 191 LYS B C 1
ATOM 3440 O O . LYS B 1 191 ? 7.473 9.641 -13.25 1 98.06 191 LYS B O 1
ATOM 3445 N N . ASN B 1 192 ? 7.156 7.543 -13.992 1 97.06 192 ASN B N 1
ATOM 3446 C CA . ASN B 1 192 ? 8.477 7.059 -13.617 1 97.06 192 ASN B CA 1
ATOM 3447 C C . ASN B 1 192 ? 8.773 7.312 -12.141 1 97.06 192 ASN B C 1
ATOM 3449 O O . ASN B 1 192 ? 9.836 7.828 -11.789 1 97.06 192 ASN B O 1
ATOM 3453 N N . ALA B 1 193 ? 7.77 7.004 -11.297 1 97.44 193 ALA B N 1
ATOM 3454 C CA . ALA B 1 193 ? 7.922 7.199 -9.859 1 97.44 193 ALA B CA 1
ATOM 3455 C C . ALA B 1 193 ? 9.164 6.484 -9.336 1 97.44 193 ALA B C 1
ATOM 3457 O O . ALA B 1 193 ? 9.391 5.309 -9.641 1 97.44 193 ALA B O 1
ATOM 3458 N N . GLY B 1 194 ? 9.961 7.195 -8.539 1 94.94 194 GLY B N 1
ATOM 3459 C CA . GLY B 1 194 ? 11.125 6.613 -7.895 1 94.94 194 GLY B CA 1
ATOM 3460 C C . GLY B 1 194 ? 12.336 6.543 -8.805 1 94.94 194 GLY B C 1
ATOM 3461 O O . GLY B 1 194 ? 13.391 6.051 -8.406 1 94.94 194 GLY B O 1
ATOM 3462 N N . ARG B 1 195 ? 12.211 6.984 -10.047 1 95.06 195 ARG B N 1
ATOM 3463 C CA . ARG B 1 195 ? 13.312 6.969 -11.008 1 95.06 195 ARG B CA 1
ATOM 3464 C C . ARG B 1 195 ? 13.859 8.375 -11.234 1 95.06 195 ARG B C 1
ATOM 3466 O O . ARG B 1 195 ? 13.297 9.352 -10.742 1 95.06 195 ARG B O 1
ATOM 3473 N N . ASN B 1 196 ? 14.953 8.453 -11.953 1 93.5 196 ASN B N 1
ATOM 3474 C CA . ASN B 1 196 ? 15.648 9.727 -12.125 1 93.5 196 ASN B CA 1
ATOM 3475 C C . ASN B 1 196 ? 14.82 10.703 -12.961 1 93.5 196 ASN B C 1
ATOM 3477 O O . ASN B 1 196 ? 14.93 11.922 -12.789 1 93.5 196 ASN B O 1
ATOM 3481 N N . ASP B 1 197 ? 14.008 10.234 -13.812 1 95.62 197 ASP B N 1
ATOM 3482 C CA . ASP B 1 197 ? 13.227 11.086 -14.703 1 95.62 197 ASP B CA 1
ATOM 3483 C C . ASP B 1 197 ? 11.773 11.172 -14.234 1 95.62 197 ASP B C 1
ATOM 3485 O O . ASP B 1 197 ? 10.867 11.359 -15.047 1 95.62 197 ASP B O 1
ATOM 3489 N N . SER B 1 198 ? 11.633 11.039 -12.93 1 97.25 198 SER B N 1
ATOM 3490 C CA . SER B 1 198 ? 10.297 11.133 -12.367 1 97.25 198 SER B CA 1
ATOM 3491 C C . SER B 1 198 ? 9.68 12.508 -12.617 1 97.25 198 SER B C 1
ATOM 3493 O O . SER B 1 198 ? 10.367 13.523 -12.516 1 97.25 198 SER B O 1
ATOM 3495 N N . GLU B 1 199 ? 8.445 12.562 -13.047 1 98 199 GLU B N 1
ATOM 3496 C CA . GLU B 1 199 ? 7.664 13.781 -13.172 1 98 199 GLU B CA 1
ATOM 3497 C C . GLU B 1 199 ? 6.219 13.562 -12.727 1 98 199 GLU B C 1
ATOM 3499 O O . GLU B 1 199 ? 5.762 12.422 -12.641 1 98 199 GLU B O 1
ATOM 3504 N N . TYR B 1 200 ? 5.594 14.695 -12.383 1 98.62 200 TYR B N 1
ATOM 3505 C CA . TYR B 1 200 ? 4.203 14.547 -11.961 1 98.62 200 TYR B CA 1
ATOM 3506 C C . TYR B 1 200 ? 3.383 15.773 -12.352 1 98.62 200 TYR B C 1
ATOM 3508 O O . TYR B 1 200 ? 3.941 16.828 -12.656 1 98.62 200 TYR B O 1
ATOM 3516 N N . LYS B 1 201 ? 2.111 15.57 -12.469 1 98.75 201 LYS B N 1
ATOM 3517 C CA . LYS B 1 201 ? 1.1 16.609 -12.648 1 98.75 201 LYS B CA 1
ATOM 3518 C C . LYS B 1 201 ? -0.026 16.453 -11.625 1 98.75 201 LYS B C 1
ATOM 3520 O O . LYS B 1 201 ? -0.421 15.344 -11.289 1 98.75 201 LYS B O 1
ATOM 3525 N N . ILE B 1 202 ? -0.41 17.578 -11.125 1 98.88 202 ILE B N 1
ATOM 3526 C CA . ILE B 1 202 ? -1.646 17.641 -10.352 1 98.88 202 ILE B CA 1
ATOM 3527 C C . ILE B 1 202 ? -2.693 18.438 -11.133 1 98.88 202 ILE B C 1
ATOM 3529 O O . ILE B 1 202 ? -2.449 19.578 -11.523 1 98.88 202 ILE B O 1
ATOM 3533 N N . THR B 1 203 ? -3.773 17.844 -11.414 1 98.81 203 THR B N 1
ATOM 3534 C CA . THR B 1 203 ? -4.84 18.406 -12.242 1 98.81 203 THR B CA 1
ATOM 3535 C C . THR B 1 203 ? -6.207 18.016 -11.688 1 98.81 203 THR B C 1
ATOM 3537 O O . THR B 1 203 ? -6.344 17.719 -10.5 1 98.81 203 THR B O 1
ATOM 3540 N N . THR B 1 204 ? -7.238 18.172 -12.461 1 98.88 204 THR B N 1
ATOM 3541 C CA . THR B 1 204 ? -8.594 17.781 -12.094 1 98.88 204 THR B CA 1
ATOM 3542 C C . THR B 1 204 ? -9.211 16.891 -13.172 1 98.88 204 THR B C 1
ATOM 3544 O O . THR B 1 204 ? -8.711 16.828 -14.297 1 98.88 204 THR B O 1
ATOM 3547 N N . ILE B 1 205 ? -10.312 16.219 -12.734 1 98.88 205 ILE B N 1
ATOM 3548 C CA . ILE B 1 205 ? -10.969 15.328 -13.688 1 98.88 205 ILE B CA 1
ATOM 3549 C C . ILE B 1 205 ? -11.539 16.141 -14.852 1 98.88 205 ILE B C 1
ATOM 3551 O O . ILE B 1 205 ? -11.5 15.703 -16 1 98.88 205 ILE B O 1
ATOM 3555 N N . ASN B 1 206 ? -12.031 17.312 -14.594 1 98.81 206 ASN B N 1
ATOM 3556 C CA . ASN B 1 206 ? -12.562 18.156 -15.672 1 98.81 206 ASN B CA 1
ATOM 3557 C C . ASN B 1 206 ? -11.461 18.594 -16.625 1 98.81 206 ASN B C 1
ATOM 3559 O O . ASN B 1 206 ? -11.641 18.547 -17.844 1 98.81 206 ASN B O 1
ATOM 3563 N N . ASN B 1 207 ? -10.359 19.016 -16.062 1 98.88 207 ASN B N 1
ATOM 3564 C CA . ASN B 1 207 ? -9.242 19.406 -16.922 1 98.88 207 ASN B CA 1
ATOM 3565 C C . ASN B 1 207 ? -8.719 18.219 -17.734 1 98.88 207 ASN B C 1
ATOM 3567 O O . ASN B 1 207 ? -8.375 18.375 -18.906 1 98.88 207 ASN B O 1
ATOM 3571 N N . LEU B 1 208 ? -8.641 17.109 -17.094 1 98.81 208 LEU B N 1
ATOM 3572 C CA . LEU B 1 208 ? -8.211 15.891 -17.781 1 98.81 208 LEU B CA 1
ATOM 3573 C C . LEU B 1 208 ? -9.133 15.586 -18.969 1 98.81 208 LEU B C 1
ATOM 3575 O O . LEU B 1 208 ? -8.664 15.336 -20.078 1 98.81 208 LEU B O 1
ATOM 3579 N N . VAL B 1 209 ? -10.445 15.641 -18.766 1 98.56 209 VAL B N 1
ATOM 3580 C CA . VAL B 1 209 ? -11.438 15.328 -19.797 1 98.56 209 VAL B CA 1
ATOM 3581 C C . VAL B 1 209 ? -11.359 16.359 -20.922 1 98.56 209 VAL B C 1
ATOM 3583 O O . VAL B 1 209 ? -11.406 16 -22.094 1 98.56 209 VAL B O 1
ATOM 3586 N N . ASN B 1 210 ? -11.219 17.594 -20.547 1 98.62 210 ASN B N 1
ATOM 3587 C CA . ASN B 1 210 ? -11.195 18.688 -21.516 1 98.62 210 ASN B CA 1
ATOM 3588 C C . ASN B 1 210 ? -9.93 18.641 -22.375 1 98.62 210 ASN B C 1
ATOM 3590 O O . ASN B 1 210 ? -9.883 19.234 -23.453 1 98.62 210 ASN B O 1
ATOM 3594 N N . ASN B 1 211 ? -8.883 18.016 -21.922 1 98.62 211 ASN B N 1
ATOM 3595 C CA . ASN B 1 211 ? -7.613 17.906 -22.625 1 98.62 211 ASN B CA 1
ATOM 3596 C C . ASN B 1 211 ? -7.172 16.453 -22.766 1 98.62 211 ASN B C 1
ATOM 3598 O O . ASN B 1 211 ? -5.992 16.141 -22.594 1 98.62 211 ASN B O 1
ATOM 3602 N N . LEU B 1 212 ? -8.117 15.633 -23.031 1 97.81 212 LEU B N 1
ATOM 3603 C CA . LEU B 1 212 ? -7.973 14.188 -22.984 1 97.81 212 LEU B CA 1
ATOM 3604 C C . LEU B 1 212 ? -6.828 13.727 -23.891 1 97.81 212 LEU B C 1
ATOM 3606 O O . LEU B 1 212 ? -6 12.906 -23.469 1 97.81 212 LEU B O 1
ATOM 3610 N N . ASP B 1 213 ? -6.738 14.242 -25.078 1 96.69 213 ASP B N 1
ATOM 3611 C CA . ASP B 1 213 ? -5.715 13.828 -26.031 1 96.69 213 ASP B CA 1
ATOM 3612 C C . ASP B 1 213 ? -4.312 14.125 -25.5 1 96.69 213 ASP B C 1
ATOM 3614 O O . ASP B 1 213 ? -3.406 13.297 -25.625 1 96.69 213 ASP B O 1
ATOM 3618 N N . GLU B 1 214 ? -4.145 15.266 -25 1 97.62 214 GLU B N 1
ATOM 3619 C CA . GLU B 1 214 ? -2.859 15.672 -24.438 1 97.62 214 GLU B CA 1
ATOM 3620 C C . GLU B 1 214 ? -2.457 14.766 -23.266 1 97.62 214 GLU B C 1
ATOM 3622 O O . GLU B 1 214 ? -1.314 14.312 -23.203 1 97.62 214 GLU B O 1
ATOM 3627 N N . PHE B 1 215 ? -3.354 14.508 -22.453 1 97.5 215 PHE B N 1
ATOM 3628 C CA . PHE B 1 215 ? -3.064 13.672 -21.281 1 97.5 215 PHE B CA 1
ATOM 3629 C C . PHE B 1 215 ? -2.801 12.234 -21.703 1 97.5 215 PHE B C 1
ATOM 3631 O O . PHE B 1 215 ? -1.939 11.562 -21.141 1 97.5 215 PHE B O 1
ATOM 3638 N N . MET B 1 216 ? -3.553 11.703 -22.672 1 96.62 216 MET B N 1
ATOM 3639 C CA . MET B 1 216 ? -3.357 10.328 -23.125 1 96.62 216 MET B CA 1
ATOM 3640 C C . MET B 1 216 ? -1.992 10.164 -23.797 1 96.62 216 MET B C 1
ATOM 3642 O O . MET B 1 216 ? -1.444 9.062 -23.828 1 96.62 216 MET B O 1
ATOM 3646 N N . GLN B 1 217 ? -1.426 11.242 -24.297 1 95.5 217 GLN B N 1
ATOM 3647 C CA . GLN B 1 217 ? -0.069 11.211 -24.828 1 95.5 217 GLN B CA 1
ATOM 3648 C C . GLN B 1 217 ? 0.966 11.211 -23.719 1 95.5 217 GLN B C 1
ATOM 3650 O O . GLN B 1 217 ? 2.049 10.641 -23.859 1 95.5 217 GLN B O 1
ATOM 3655 N N . TYR B 1 218 ? 0.618 11.812 -22.641 1 96.12 218 TYR B N 1
ATOM 3656 C CA . TYR B 1 218 ? 1.517 11.938 -21.5 1 96.12 218 TYR B CA 1
ATOM 3657 C C . TYR B 1 218 ? 1.53 10.648 -20.672 1 96.12 218 TYR B C 1
ATOM 3659 O O . TYR B 1 218 ? 2.588 10.211 -20.219 1 96.12 218 TYR B O 1
ATOM 3667 N N . ILE B 1 219 ? 0.356 9.977 -20.484 1 97.19 219 ILE B N 1
ATOM 3668 C CA . ILE B 1 219 ? 0.171 8.789 -19.656 1 97.19 219 ILE B CA 1
ATOM 3669 C C . ILE B 1 219 ? 0.635 7.551 -20.422 1 97.19 219 ILE B C 1
ATOM 3671 O O . ILE B 1 219 ? 0.273 7.355 -21.594 1 97.19 219 ILE B O 1
ATOM 3675 N N . ASP B 1 220 ? 1.514 6.711 -19.797 1 93.5 220 ASP B N 1
ATOM 3676 C CA . ASP B 1 220 ? 1.992 5.484 -20.422 1 93.5 220 ASP B CA 1
ATOM 3677 C C . ASP B 1 220 ? 2.098 4.348 -19.406 1 93.5 220 ASP B C 1
ATOM 3679 O O . ASP B 1 220 ? 1.467 4.391 -18.359 1 93.5 220 ASP B O 1
ATOM 3683 N N . MET B 1 221 ? 2.816 3.316 -19.688 1 89.5 221 MET B N 1
ATOM 3684 C CA . MET B 1 221 ? 2.875 2.088 -18.891 1 89.5 221 MET B CA 1
ATOM 3685 C C . MET B 1 221 ? 3.676 2.299 -17.625 1 89.5 221 MET B C 1
ATOM 3687 O O . MET B 1 221 ? 3.623 1.474 -16.703 1 89.5 221 MET B O 1
ATOM 3691 N N . SER B 1 222 ? 4.383 3.383 -17.484 1 93.75 222 SER B N 1
ATOM 3692 C CA . SER B 1 222 ? 5.164 3.709 -16.297 1 93.75 222 SER B CA 1
ATOM 3693 C C . SER B 1 222 ? 4.48 4.793 -15.469 1 93.75 222 SER B C 1
ATOM 3695 O O . SER B 1 222 ? 5.129 5.473 -14.672 1 93.75 222 SER B O 1
ATOM 3697 N N . THR B 1 223 ? 3.182 4.996 -15.742 1 97.81 223 THR B N 1
ATOM 3698 C CA . THR B 1 223 ? 2.424 6.039 -15.062 1 97.81 223 THR B CA 1
ATOM 3699 C C . THR B 1 223 ? 1.461 5.43 -14.039 1 97.81 223 THR B C 1
ATOM 3701 O O . THR B 1 223 ? 0.873 4.375 -14.289 1 97.81 223 THR B O 1
ATOM 3704 N N . THR B 1 224 ? 1.357 6.07 -12.883 1 98.62 224 THR B N 1
ATOM 3705 C CA . THR B 1 224 ? 0.317 5.801 -11.891 1 98.62 224 THR B CA 1
ATOM 3706 C C . THR B 1 224 ? -0.577 7.023 -11.703 1 98.62 224 THR B C 1
ATOM 3708 O O . THR B 1 224 ? -0.088 8.156 -11.633 1 98.62 224 THR B O 1
ATOM 3711 N N . LEU B 1 225 ? -1.887 6.793 -11.711 1 98.88 225 LEU B N 1
ATOM 3712 C CA . LEU B 1 225 ? -2.828 7.867 -11.414 1 98.88 225 LEU B CA 1
ATOM 3713 C C . LEU B 1 225 ? -3.363 7.738 -9.992 1 98.88 225 LEU B C 1
ATOM 3715 O O . LEU B 1 225 ? -3.568 6.625 -9.5 1 98.88 225 LEU B O 1
ATOM 3719 N N . VAL B 1 226 ? -3.555 8.836 -9.383 1 98.94 226 VAL B N 1
ATOM 3720 C CA . VAL B 1 226 ? -4.25 8.891 -8.102 1 98.94 226 VAL B CA 1
ATOM 3721 C C . VAL B 1 226 ? -5.453 9.828 -8.211 1 98.94 226 VAL B C 1
ATOM 3723 O O . VAL B 1 226 ? -5.297 11.016 -8.5 1 98.94 226 VAL B O 1
ATOM 3726 N N . ILE B 1 227 ? -6.645 9.281 -8.047 1 98.94 227 ILE B N 1
ATOM 3727 C CA . ILE B 1 227 ? -7.879 10.055 -8.039 1 98.94 227 ILE B CA 1
ATOM 3728 C C . ILE B 1 227 ? -8.289 10.352 -6.598 1 98.94 227 ILE B C 1
ATOM 3730 O O . ILE B 1 227 ? -8.516 9.438 -5.805 1 98.94 227 ILE B O 1
ATOM 3734 N N . GLY B 1 228 ? -8.352 11.625 -6.277 1 98.94 228 GLY B N 1
ATOM 3735 C CA . GLY B 1 228 ? -8.734 12.016 -4.934 1 98.94 228 GLY B CA 1
ATOM 3736 C C . GLY B 1 228 ? -10.188 11.703 -4.609 1 98.94 228 GLY B C 1
ATOM 3737 O O . GLY B 1 228 ? -10.961 11.344 -5.5 1 98.94 228 GLY B O 1
ATOM 3738 N N . ASN B 1 229 ? -10.531 11.727 -3.334 1 98.69 229 ASN B N 1
ATOM 3739 C CA . ASN B 1 229 ? -11.93 11.648 -2.926 1 98.69 229 ASN B CA 1
ATOM 3740 C C . ASN B 1 229 ? -12.539 13.039 -2.738 1 98.69 229 ASN B C 1
ATOM 3742 O O . ASN B 1 229 ? -11.953 14.039 -3.15 1 98.69 229 ASN B O 1
ATOM 3746 N N . SER B 1 230 ? -13.75 13.102 -2.174 1 98.19 230 SER B N 1
ATOM 3747 C CA . SER B 1 230 ? -14.5 14.344 -2.096 1 98.19 230 SER B CA 1
ATOM 3748 C C . SER B 1 230 ? -13.82 15.352 -1.172 1 98.19 230 SER B C 1
ATOM 3750 O O . SER B 1 230 ? -14.094 16.547 -1.243 1 98.19 230 SER B O 1
ATOM 3752 N N . ASN B 1 231 ? -12.852 14.875 -0.306 1 97.75 231 ASN B N 1
ATOM 3753 C CA . ASN B 1 231 ? -12.219 15.766 0.669 1 97.75 231 ASN B CA 1
ATOM 3754 C C . ASN B 1 231 ? -10.82 16.172 0.23 1 97.75 231 ASN B C 1
ATOM 3756 O O . ASN B 1 231 ? -10.18 17 0.875 1 97.75 231 ASN B O 1
ATOM 3760 N N . THR B 1 232 ? -10.344 15.57 -0.868 1 98.81 232 THR B N 1
ATOM 3761 C CA . THR B 1 232 ? -9 15.875 -1.345 1 98.81 232 THR B CA 1
ATOM 3762 C C . THR B 1 232 ? -8.898 17.328 -1.813 1 98.81 232 THR B C 1
ATOM 3764 O O . THR B 1 232 ? -9.805 17.828 -2.48 1 98.81 232 THR B O 1
ATOM 3767 N N . LYS B 1 233 ? -7.852 17.938 -1.439 1 98.38 233 LYS B N 1
ATOM 3768 C CA . LYS B 1 233 ? -7.648 19.328 -1.822 1 98.38 233 LYS B CA 1
ATOM 3769 C C . LYS B 1 233 ? -6.184 19.609 -2.164 1 98.38 233 LYS B C 1
ATOM 3771 O O . LYS B 1 233 ? -5.324 18.75 -1.943 1 98.38 233 LYS B O 1
ATOM 3776 N N . ILE B 1 234 ? -5.965 20.75 -2.797 1 98.75 234 ILE B N 1
ATOM 3777 C CA . ILE B 1 234 ? -4.605 21.203 -3.08 1 98.75 234 ILE B CA 1
ATOM 3778 C C . ILE B 1 234 ? -4.137 22.141 -1.979 1 98.75 234 ILE B C 1
ATOM 3780 O O . ILE B 1 234 ? -4.793 23.156 -1.699 1 98.75 234 ILE B O 1
ATOM 3784 N N . ILE B 1 235 ? -3.086 21.797 -1.307 1 98.25 235 ILE B N 1
ATOM 3785 C CA . ILE B 1 235 ? -2.445 22.625 -0.298 1 98.25 235 ILE B CA 1
ATOM 3786 C C . ILE B 1 235 ? -0.989 22.875 -0.683 1 98.25 235 ILE B C 1
ATOM 3788 O O . ILE B 1 235 ? -0.202 21.938 -0.796 1 98.25 235 ILE B O 1
ATOM 3792 N N . ASP B 1 236 ? -0.603 24.156 -0.883 1 96.31 236 ASP B N 1
ATOM 3793 C CA . ASP B 1 236 ? 0.755 24.531 -1.265 1 96.31 236 ASP B CA 1
ATOM 3794 C C . ASP B 1 236 ? 1.21 23.766 -2.504 1 96.31 236 ASP B C 1
ATOM 3796 O O . ASP B 1 236 ? 2.314 23.219 -2.531 1 96.31 236 ASP B O 1
ATOM 3800 N N . GLY B 1 237 ? 0.302 23.594 -3.402 1 98.06 237 GLY B N 1
ATOM 3801 C CA . GLY B 1 237 ? 0.599 23 -4.691 1 98.06 237 GLY B CA 1
ATOM 3802 C C . GLY B 1 237 ? 0.651 21.484 -4.641 1 98.06 237 GLY B C 1
ATOM 3803 O O . GLY B 1 237 ? 0.95 20.828 -5.645 1 98.06 237 GLY B O 1
ATOM 3804 N N . MET B 1 238 ? 0.34 20.922 -3.449 1 98.88 238 MET B N 1
ATOM 3805 C CA . MET B 1 238 ? 0.41 19.469 -3.295 1 98.88 238 MET B CA 1
ATOM 3806 C C . MET B 1 238 ? -0.982 18.875 -3.117 1 98.88 238 MET B C 1
ATOM 3808 O O . MET B 1 238 ? -1.91 19.562 -2.695 1 98.88 238 MET B O 1
ATOM 3812 N N . MET B 1 239 ? -1.159 17.641 -3.49 1 98.94 239 MET B N 1
ATOM 3813 C CA . MET B 1 239 ? -2.414 16.906 -3.414 1 98.94 239 MET B CA 1
ATOM 3814 C C . MET B 1 239 ? -2.58 16.25 -2.045 1 98.94 239 MET B C 1
ATOM 3816 O O . MET B 1 239 ? -1.852 15.312 -1.705 1 98.94 239 MET B O 1
ATOM 3820 N N . ILE B 1 240 ? -3.561 16.703 -1.275 1 98.88 240 ILE B N 1
ATOM 3821 C CA . ILE B 1 240 ? -3.682 16.281 0.119 1 98.88 240 ILE B CA 1
ATOM 3822 C C . ILE B 1 240 ? -5.082 15.742 0.375 1 98.88 240 ILE B C 1
ATOM 3824 O O . ILE B 1 240 ? -6.082 16.391 0.059 1 98.88 240 ILE B O 1
ATOM 3828 N N . THR B 1 241 ? -5.191 14.531 0.882 1 98.81 241 THR B N 1
ATOM 3829 C CA . THR B 1 241 ? -6.441 14.016 1.425 1 98.81 241 THR B CA 1
ATOM 3830 C C . THR B 1 241 ? -6.418 14.031 2.951 1 98.81 241 THR B C 1
ATOM 3832 O O . THR B 1 241 ? -5.734 13.219 3.576 1 98.81 241 THR B O 1
ATOM 3835 N N . PRO B 1 242 ? -7.168 14.891 3.498 1 97.19 242 PRO B N 1
ATOM 3836 C CA . PRO B 1 242 ? -7.141 14.992 4.957 1 97.19 242 PRO B CA 1
ATOM 3837 C C . PRO B 1 242 ? -7.73 13.766 5.648 1 97.19 242 PRO B C 1
ATOM 3839 O O . PRO B 1 242 ? -8.695 13.18 5.148 1 97.19 242 PRO B O 1
ATOM 3842 N N . ARG B 1 243 ? -7.172 13.477 6.793 1 93.5 243 ARG B N 1
ATOM 3843 C CA . ARG B 1 243 ? -7.73 12.406 7.617 1 93.5 243 ARG B CA 1
ATOM 3844 C C . ARG B 1 243 ? -8.945 12.898 8.398 1 93.5 243 ARG B C 1
ATOM 3846 O O . ARG B 1 243 ? -9.781 12.094 8.828 1 93.5 243 ARG B O 1
ATOM 3853 N N . GLY B 1 244 ? -8.953 14.117 8.711 1 90.94 244 GLY B N 1
ATOM 3854 C CA . GLY B 1 244 ? -10.094 14.664 9.43 1 90.94 244 GLY B CA 1
ATOM 3855 C C . GLY B 1 244 ? -9.703 15.281 10.766 1 90.94 244 GLY B C 1
ATOM 3856 O O . GLY B 1 244 ? -10.578 15.641 11.562 1 90.94 244 GLY B O 1
ATOM 3857 N N . TYR B 1 245 ? -8.461 15.516 11.047 1 86.56 245 TYR B N 1
ATOM 3858 C CA . TYR B 1 245 ? -7.996 16.047 12.32 1 86.56 245 TYR B CA 1
ATOM 3859 C C . TYR B 1 245 ? -8.539 17.453 12.562 1 86.56 245 TYR B C 1
ATOM 3861 O O . TYR B 1 245 ? -8.898 17.797 13.688 1 86.56 245 TYR B O 1
ATOM 3869 N N . MET B 1 246 ? -8.602 18.203 11.555 1 84 246 MET B N 1
ATOM 3870 C CA . MET B 1 246 ? -8.953 19.625 11.688 1 84 246 MET B CA 1
ATOM 3871 C C . MET B 1 246 ? -10.453 19.781 11.906 1 84 246 MET B C 1
ATOM 3873 O O . MET B 1 246 ? -10.898 20.797 12.461 1 84 246 MET B O 1
ATOM 3877 N N . SER B 1 247 ? -11.227 18.812 11.531 1 74.25 247 SER B N 1
ATOM 3878 C CA . SER B 1 247 ? -12.672 18.875 11.75 1 74.25 247 SER B CA 1
ATOM 3879 C C . SER B 1 247 ? -13.039 18.469 13.164 1 74.25 247 SER B C 1
ATOM 3881 O O . SER B 1 247 ? -14.102 18.812 13.672 1 74.25 247 SER B O 1
ATOM 3883 N N . LYS B 1 248 ? -12.289 17.578 13.75 1 67.19 248 LYS B N 1
ATOM 3884 C CA . LYS B 1 248 ? -12.562 17.125 15.109 1 67.19 248 LYS B CA 1
ATOM 3885 C C . LYS B 1 248 ? -12.375 18.266 16.109 1 67.19 248 LYS B C 1
ATOM 3887 O O . LYS B 1 248 ? -13.078 18.312 17.125 1 67.19 248 LYS B O 1
ATOM 3892 N N . TYR B 1 249 ? -11.43 19.266 15.75 1 50.28 249 TYR B N 1
ATOM 3893 C CA . TYR B 1 249 ? -11.078 20.25 16.766 1 50.28 249 TYR B CA 1
ATOM 3894 C C . TYR B 1 249 ? -11.68 21.609 16.438 1 50.28 249 TYR B C 1
ATOM 3896 O O . TYR B 1 249 ? -11.477 22.578 17.172 1 50.28 249 TYR B O 1
ATOM 3904 N N . GLU B 1 250 ? -12.43 21.609 15.414 1 46.78 250 GLU B N 1
ATOM 3905 C CA . GLU B 1 250 ? -13.281 22.781 15.242 1 46.78 250 GLU B CA 1
ATOM 3906 C C . GLU B 1 250 ? -14.656 22.562 15.867 1 46.78 250 GLU B C 1
ATOM 3908 O O . GLU B 1 250 ? -15.164 21.438 15.891 1 46.78 250 GLU B O 1
#

Secondary structure (DSSP, 8-state):
-EEEEE-BSSSGGG-BHHHHHHHHH-SEEEEEGGGHHHHGGG--EEEEE-TT-HHHHHHHHHHHHTTS-EEEEESB-TTSSSSHHHHHHHHHHTT----EEEE----HHHHHHHHHEETTSS-EEEEE---SSS-HHHHHHHHHHHHHTT-EEEEES---SS--HHHHHHHHHHHHHHHHHT---EEEEEESTTSTT-EEEEEEHHHHHHTHHHHHHH--TTEEEEE--TT-EEETTEEE---SHHHH--/-EEEEE-BSSSGGG-BHHHHHHHHH-SEEEEEGGGHHHHGGG--EEEEE-TT-HHHHHHHHHHHHTTS-EEEEESB-TTSSSSHHHHHHHHHHTT----EEEE----HHHHHHHHHEETTSS-EEEEE---SSS-HHHHHHHHHHHHHTT-EEEEES---SS--HHHHHHHHHHHHHHHHHT---EEEEEESTTSTT-EEEEEEHHHHHHTHHHHHHH--TTEEEEE--TT-EEETTEEE---SHHHH--

Radius of gyration: 21.4 Å; Cα contacts (8 Å, |Δi|>4): 1207; chains: 2; bounding box: 53×60×52 Å

Organism: Methanococcus maripaludis (strain DSM 14266 / JCM 13030 / NBRC 101832 / S2 / LL) (NCBI:txid267377)